Protein 7OUJ (pdb70)

Solvent-accessible surface area: 22470 Å² total

Radius of gyration: 24.32 Å; Cα contacts (8 Å, |Δi|>4): 1256; chains: 1; bounding box: 54×61×66 Å

Nearest PDB structures (foldseek):
  7ouj-assembly1_AAA  TM=1.002E+00  e=0.000E+00  Streptomyces collinus
  7ouc-assembly1_AAA  TM=9.506E-01  e=1.074E-86  Streptomyces sp. JP95
  8fhj-assembly1_C  TM=9.287E-01  e=1.482E-56  Methylocystis sp. SB2
  6u0s-assembly1_D  TM=8.580E-01  e=2.557E-55  Streptomyces marincola
  3nix-assembly3_C  TM=6.631E-01  e=9.644E-19  Cytophaga hutchinsonii ATCC 33406

Structure (mmCIF, N/CA/C/O backbone):
data_7OUJ
#
_entry.id   7OUJ
#
_cell.length_a   77.323
_cell.length_b   57.514
_cell.length_c   122.379
_cell.angle_alpha   90.000
_cell.angle_beta   95.183
_cell.angle_gamma   90.000
#
_symmetry.space_group_name_H-M   'I 1 2 1'
#
loop_
_entity.id
_entity.type
_entity.pdbx_description
1 polymer RubL
2 non-polymer 'FLAVIN-ADENINE DINUCLEOTIDE'
3 non-polymer 'CHLORIDE ION'
4 non-polymer (2S)-hexane-1,2,6-triol
5 non-polymer 4-HYDROXYPROLINE
6 non-polymer GLYCEROL
7 water water
#
loop_
_atom_site.group_PDB
_atom_site.id
_atom_site.type_symbol
_atom_site.label_atom_id
_atom_site.label_alt_id
_atom_site.label_comp_id
_atom_site.label_asym_id
_atom_site.label_entity_id
_atom_site.label_seq_id
_atom_site.pdbx_PDB_ins_code
_atom_site.Cartn_x
_atom_site.Cartn_y
_atom_site.Cartn_z
_atom_site.occupancy
_atom_site.B_iso_or_equiv
_atom_site.auth_seq_id
_atom_site.auth_comp_id
_atom_site.auth_asym_id
_atom_site.auth_atom_id
_atom_site.pdbx_PDB_model_num
ATOM 1 N N . GLY A 1 9 ? -18.080 45.332 -2.277 1.000 53.857 9 GLY AAA N 1
ATOM 2 C CA . GLY A 1 9 ? -19.249 45.534 -1.362 1.000 51.221 9 GLY AAA CA 1
ATOM 3 C C . GLY A 1 9 ? -19.044 44.911 0.024 1.000 50.146 9 GLY AAA C 1
ATOM 4 O O . GLY A 1 9 ? -18.234 44.004 0.196 1.000 42.630 9 GLY AAA O 1
ATOM 5 N N . PRO A 1 10 ? -19.819 45.352 1.045 1.000 47.628 10 PRO AAA N 1
ATOM 6 C CA . PRO A 1 10 ? -19.792 44.737 2.384 1.000 44.722 10 PRO AAA CA 1
ATOM 7 C C . PRO A 1 10 ? -20.209 43.256 2.446 1.000 45.757 10 PRO AAA C 1
ATOM 8 O O . PRO A 1 10 ? -21.040 42.806 1.689 1.000 41.256 10 PRO AAA O 1
ATOM 12 N N . SER A 1 11 ? -19.600 42.494 3.354 1.000 43.358 11 SER AAA N 1
ATOM 13 C CA . SER A 1 11 ? -19.980 41.083 3.651 1.000 41.053 11 SER AAA CA 1
ATOM 14 C C . SER A 1 11 ? -20.292 40.936 5.143 1.000 41.475 11 SER AAA C 1
ATOM 15 O O . SER A 1 11 ? -20.299 39.785 5.659 1.000 42.615 11 SER AAA O 1
ATOM 18 N N . GLY A 1 12 ? -20.468 42.056 5.829 1.000 34.063 12 GLY AAA N 1
ATOM 19 C CA . GLY A 1 12 ? -21.019 42.049 7.182 1.000 33.477 12 GLY AAA CA 1
ATOM 20 C C . GLY A 1 12 ? -20.196 42.837 8.159 1.000 29.319 12 GLY AAA C 1
ATOM 21 O O . GLY A 1 12 ? -19.209 43.579 7.835 1.000 27.825 12 GLY AAA O 1
ATOM 22 N N . SER A 1 13 ? -20.603 42.700 9.403 1.000 28.823 13 SER AAA N 1
ATOM 23 C CA . SER A 1 13 ? -19.906 43.355 10.509 1.000 28.629 13 SER AAA CA 1
ATOM 24 C C . SER A 1 13 ? -20.099 42.507 11.744 1.000 28.222 13 SER AAA C 1
ATOM 25 O O . SER A 1 13 ? -21.018 41.716 11.783 1.000 30.913 13 SER AAA O 1
ATOM 28 N N . ALA A 1 14 ? -19.194 42.656 12.677 1.000 24.904 14 ALA AAA N 1
ATOM 29 C CA . ALA A 1 14 ? -19.301 41.994 13.980 1.000 25.566 14 ALA AAA CA 1
ATOM 30 C C . ALA A 1 14 ? -18.411 42.740 14.917 1.000 24.213 14 ALA AAA C 1
ATOM 31 O O . ALA A 1 14 ? -17.429 43.347 14.518 1.000 23.360 14 ALA AAA O 1
ATOM 33 N N . PRO A 1 15 ? -18.670 42.626 16.226 1.000 21.604 15 PRO AAA N 1
ATOM 34 C CA . PRO A 1 15 ? -17.804 43.231 17.188 1.000 23.915 15 PRO AAA CA 1
ATOM 35 C C . PRO A 1 15 ? -16.353 42.805 16.961 1.000 24.917 15 PRO AAA C 1
ATOM 36 O O . PRO A 1 15 ? -15.518 43.652 17.093 1.000 23.920 15 PRO AAA O 1
ATOM 40 N N . VAL A 1 16 ? -16.106 41.507 16.672 1.000 20.357 16 VAL AAA N 1
ATOM 41 C CA . VAL A 1 16 ? -14.720 41.029 16.526 1.000 19.295 16 VAL AAA CA 1
ATOM 42 C C . VAL A 1 16 ? -14.587 40.274 15.211 1.000 19.489 16 VAL AAA C 1
ATOM 43 O O . VAL A 1 16 ? -15.458 39.424 14.881 1.000 20.466 16 VAL AAA O 1
ATOM 47 N N . LEU A 1 17 ? -13.526 40.631 14.488 1.000 19.513 17 LEU AAA N 1
ATOM 48 C CA . LEU A 1 17 ? -13.071 39.821 13.354 1.000 20.169 17 LEU AAA CA 1
ATOM 49 C C . LEU A 1 17 ? -11.804 39.084 13.804 1.000 21.121 17 LEU AAA C 1
ATOM 50 O O . LEU A 1 17 ? -10.879 39.709 14.313 1.000 19.594 17 LEU AAA O 1
ATOM 55 N N . ILE A 1 18 ? -11.799 37.758 13.691 1.000 19.263 18 ILE AAA N 1
ATOM 56 C CA . ILE A 1 18 ? -10.624 36.910 13.975 1.000 19.085 18 ILE AAA CA 1
ATOM 57 C C . ILE A 1 18 ? -9.987 36.507 12.660 1.000 17.686 18 ILE AAA C 1
ATOM 58 O O . ILE A 1 18 ? -10.700 36.004 11.769 1.000 20.614 18 ILE AAA O 1
ATOM 63 N N . VAL A 1 19 ? -8.682 36.681 12.576 1.000 18.730 19 VAL AAA N 1
ATOM 64 C CA . VAL A 1 19 ? -7.906 36.298 11.360 1.000 19.269 19 VAL AAA CA 1
ATOM 65 C C . VAL A 1 19 ? -7.117 35.039 11.721 1.000 17.732 19 VAL AAA C 1
ATOM 66 O O . VAL A 1 19 ? -6.187 35.111 12.554 1.000 20.351 19 VAL AAA O 1
ATOM 70 N N . GLY A 1 20 ? -7.429 33.948 11.053 1.000 18.690 20 GLY AAA N 1
ATOM 71 C CA . GLY A 1 20 ? -6.775 32.665 11.313 1.000 19.121 20 GLY AAA CA 1
ATOM 72 C C . GLY A 1 20 ? -7.666 31.707 12.047 1.000 20.809 20 GLY AAA C 1
ATOM 73 O O . GLY A 1 20 ? -8.302 32.114 13.054 1.000 20.416 20 GLY AAA O 1
ATOM 74 N N . GLY A 1 21 ? -7.729 30.459 11.545 1.000 19.724 21 GLY AAA N 1
ATOM 75 C CA . GLY A 1 21 ? -8.598 29.415 12.086 1.000 22.022 21 GLY AAA CA 1
ATOM 76 C C . GLY A 1 21 ? -7.835 28.137 12.389 1.000 19.134 21 GLY AAA C 1
ATOM 77 O O . GLY A 1 21 ? -8.387 27.076 12.162 1.000 20.738 21 GLY AAA O 1
ATOM 78 N N . SER A 1 22 ? -6.648 28.294 12.979 1.000 18.331 22 SER AAA N 1
ATOM 79 C CA . SER A 1 22 ? -5.850 27.253 13.652 1.000 19.574 22 SER AAA CA 1
ATOM 80 C C . SER A 1 22 ? -6.211 27.292 15.131 1.000 19.016 22 SER AAA C 1
ATOM 81 O O . SER A 1 22 ? -7.305 27.783 15.446 1.000 20.567 22 SER AAA O 1
ATOM 84 N N . LEU A 1 23 ? -5.388 26.715 15.997 1.000 19.801 23 LEU AAA N 1
ATOM 85 C CA . LEU A 1 23 ? -5.835 26.522 17.382 1.000 17.898 23 LEU AAA CA 1
ATOM 86 C C . LEU A 1 23 ? -6.136 27.870 18.055 1.000 18.503 23 LEU AAA C 1
ATOM 87 O O . LEU A 1 23 ? -7.064 27.934 18.916 1.000 19.009 23 LEU AAA O 1
ATOM 92 N N . VAL A 1 24 ? -5.349 28.884 17.766 1.000 18.341 24 VAL AAA N 1
ATOM 93 C CA . VAL A 1 24 ? -5.514 30.159 18.529 1.000 17.919 24 VAL AAA CA 1
ATOM 94 C C . VAL A 1 24 ? -6.745 30.921 18.057 1.000 18.522 24 VAL AAA C 1
ATOM 95 O O . VAL A 1 24 ? -7.519 31.394 18.898 1.000 18.480 24 VAL AAA O 1
ATOM 99 N N . GLY A 1 25 ? -6.953 31.054 16.754 1.000 19.170 25 GLY AAA N 1
ATOM 100 C CA . GLY A 1 25 ? -8.156 31.696 16.241 1.000 19.109 25 GLY AAA CA 1
ATOM 101 C C . GLY A 1 25 ? -9.443 30.959 16.599 1.000 18.717 25 GLY AAA C 1
ATOM 102 O O . GLY A 1 25 ? -10.414 31.586 17.028 1.000 18.161 25 GLY AAA O 1
ATOM 103 N N . LEU A 1 26 ? -9.455 29.604 16.540 1.000 17.548 26 LEU AAA N 1
ATOM 104 C CA . LEU A 1 26 ? -10.645 28.814 16.898 1.000 17.841 26 LEU AAA CA 1
ATOM 105 C C . LEU A 1 26 ? -10.886 28.960 18.388 1.000 16.413 26 LEU AAA C 1
ATOM 106 O O . LEU A 1 26 ? -12.033 29.072 18.769 1.000 18.282 26 LEU AAA O 1
ATOM 111 N N . SER A 1 27 ? -9.830 28.965 19.197 1.000 18.442 27 SER AAA N 1
ATOM 112 C CA . SER A 1 27 ? -9.995 29.140 20.652 1.000 18.341 27 SER AAA CA 1
ATOM 113 C C . SER A 1 27 ? -10.584 30.532 20.921 1.000 18.569 27 SER AAA C 1
ATOM 114 O O . SER A 1 27 ? -11.443 30.674 21.806 1.000 18.154 27 SER AAA O 1
ATOM 117 N N . THR A 1 28 ? -10.135 31.530 20.210 1.000 18.398 28 THR AAA N 1
ATOM 118 C CA . THR A 1 28 ? -10.609 32.942 20.353 1.000 18.196 28 THR AAA CA 1
ATOM 119 C C . THR A 1 28 ? -12.104 32.988 20.053 1.000 17.690 28 THR AAA C 1
ATOM 120 O O . THR A 1 28 ? -12.863 33.550 20.823 1.000 19.196 28 THR AAA O 1
ATOM 124 N N . ALA A 1 29 ? -12.513 32.328 18.988 1.000 18.714 29 ALA AAA N 1
ATOM 125 C CA . ALA A 1 29 ? -13.933 32.241 18.573 1.000 18.995 29 ALA AAA CA 1
ATOM 126 C C . ALA A 1 29 ? -14.763 31.560 19.653 1.000 19.843 29 ALA AAA C 1
ATOM 127 O O . ALA A 1 29 ? -15.832 32.080 20.017 1.000 19.234 29 ALA AAA O 1
ATOM 129 N N . VAL A 1 30 ? -14.283 30.422 20.183 1.000 19.236 30 VAL AAA N 1
ATOM 130 C CA . VAL A 1 30 ? -15.020 29.741 21.240 1.000 18.177 30 VAL AAA CA 1
ATOM 131 C C . VAL A 1 30 ? -15.147 30.667 22.450 1.000 18.837 30 VAL AAA C 1
ATOM 132 O O . VAL A 1 30 ? -16.263 30.770 22.954 1.000 17.820 30 VAL AAA O 1
ATOM 136 N N . PHE A 1 31 ? -14.054 31.262 22.919 1.000 16.680 31 PHE AAA N 1
ATOM 137 C CA . PHE A 1 31 ? -14.149 32.050 24.173 1.000 18.560 31 PHE AAA CA 1
ATOM 138 C C . PHE A 1 31 ? -15.028 33.297 23.985 1.000 19.343 31 PHE AAA C 1
ATOM 139 O O . PHE A 1 31 ? -15.782 33.617 24.880 1.000 19.143 31 PHE AAA O 1
ATOM 147 N N . LEU A 1 32 ? -14.929 33.980 22.868 1.000 18.376 32 LEU AAA N 1
ATOM 148 C CA . LEU A 1 32 ? -15.780 35.158 22.585 1.000 20.621 32 LEU AAA CA 1
ATOM 149 C C . LEU A 1 32 ? -17.252 34.727 22.523 1.000 19.775 32 LEU AAA C 1
ATOM 150 O O . LEU A 1 32 ? -18.074 35.335 23.228 1.000 19.989 32 LEU AAA O 1
ATOM 155 N N . ALA A 1 33 ? -17.557 33.673 21.772 1.000 19.307 33 ALA AAA N 1
ATOM 156 C CA . ALA A 1 33 ? -18.947 33.196 21.590 1.000 18.949 33 ALA AAA CA 1
ATOM 157 C C . ALA A 1 33 ? -19.497 32.780 22.955 1.000 20.603 33 ALA AAA C 1
ATOM 158 O O . ALA A 1 33 ? -20.674 33.091 23.212 1.000 21.765 33 ALA AAA O 1
ATOM 160 N N . ARG A 1 34 ? -18.663 32.179 23.814 1.000 21.506 34 ARG AAA N 1
ATOM 161 C CA . ARG A 1 34 ? -19.118 31.705 25.143 1.000 23.499 34 ARG AAA CA 1
ATOM 162 C C . ARG A 1 34 ? -19.499 32.925 25.997 1.000 25.639 34 ARG AAA C 1
ATOM 163 O O . ARG A 1 34 ? -20.423 32.790 26.869 1.000 24.029 34 ARG AAA O 1
ATOM 171 N N . HIS A 1 35 ? -18.855 34.074 25.792 1.000 24.635 35 HIS AAA N 1
ATOM 172 C CA . HIS A 1 35 ? -19.174 35.351 26.490 1.000 25.892 35 HIS AAA CA 1
ATOM 173 C C . HIS A 1 35 ? -20.305 36.097 25.799 1.000 25.812 35 HIS AAA C 1
ATOM 174 O O . HIS A 1 35 ? -20.587 37.238 26.208 1.000 28.273 35 HIS AAA O 1
ATOM 181 N N . GLY A 1 36 ? -20.900 35.534 24.756 1.000 24.673 36 GLY AAA N 1
ATOM 182 C CA . GLY A 1 36 ? -22.020 36.126 24.017 1.000 24.337 36 GLY AAA CA 1
ATOM 183 C C . GLY A 1 36 ? -21.587 37.213 23.044 1.000 25.521 36 GLY AAA C 1
ATOM 184 O O . GLY A 1 36 ? -22.439 38.034 22.688 1.000 26.911 36 GLY AAA O 1
ATOM 185 N N . VAL A 1 37 ? -20.311 37.243 22.626 1.000 23.035 37 VAL AAA N 1
ATOM 186 C CA . VAL A 1 37 ? -19.790 38.263 21.696 1.000 21.641 37 VAL AAA CA 1
ATOM 187 C C . VAL A 1 37 ? -19.890 37.671 20.291 1.000 23.264 37 VAL AAA C 1
ATOM 188 O O . VAL A 1 37 ? -19.243 36.653 20.044 1.000 22.782 37 VAL AAA O 1
ATOM 192 N N . ARG A 1 38 ? -20.618 38.349 19.417 1.000 22.211 38 ARG AAA N 1
ATOM 193 C CA . ARG A 1 38 ? -20.707 37.922 18.010 1.000 22.410 38 ARG AAA CA 1
ATOM 194 C C . ARG A 1 38 ? -19.339 38.118 17.364 1.000 20.995 38 ARG AAA C 1
ATOM 195 O O . ARG A 1 38 ? -18.740 39.191 17.499 1.000 23.733 38 ARG AAA O 1
ATOM 203 N N . CYS A 1 39 ? -18.827 37.080 16.709 1.000 21.491 39 CYS AAA N 1
ATOM 204 C CA . CYS A 1 39 ? -17.548 37.210 16.014 1.000 20.729 39 CYS AAA CA 1
ATOM 205 C C . CYS A 1 39 ? -17.641 36.497 14.695 1.000 21.383 39 CYS AAA C 1
ATOM 206 O O . CYS A 1 39 ? -18.459 35.549 14.538 1.000 21.028 39 CYS AAA O 1
ATOM 209 N N . THR A 1 40 ? -16.772 36.948 13.802 1.000 19.893 40 THR AAA N 1
ATOM 210 C CA . THR A 1 40 ? -16.554 36.306 12.494 1.000 20.016 40 THR AAA CA 1
ATOM 211 C C . THR A 1 40 ? -15.082 35.925 12.474 1.000 18.961 40 THR AAA C 1
ATOM 212 O O . THR A 1 40 ? -14.256 36.720 12.977 1.000 20.420 40 THR AAA O 1
ATOM 216 N N . LEU A 1 41 ? -14.796 34.741 11.929 1.000 18.778 41 LEU AAA N 1
ATOM 217 C CA . LEU A 1 41 ? -13.428 34.249 11.792 1.000 20.001 41 LEU AAA CA 1
ATOM 218 C C . LEU A 1 41 ? -13.193 33.979 10.307 1.000 19.619 41 LEU AAA C 1
ATOM 219 O O . LEU A 1 41 ? -14.100 33.412 9.693 1.000 21.866 41 LEU AAA O 1
ATOM 224 N N . VAL A 1 42 ? -12.056 34.397 9.834 1.000 19.342 42 VAL AAA N 1
ATOM 225 C CA . VAL A 1 42 ? -11.635 34.125 8.430 1.000 19.568 42 VAL AAA CA 1
ATOM 226 C C . VAL A 1 42 ? -10.368 33.266 8.465 1.000 22.810 42 VAL AAA C 1
ATOM 227 O O . VAL A 1 42 ? -9.422 33.585 9.157 1.000 20.879 42 VAL AAA O 1
ATOM 231 N N . GLU A 1 43 ? -10.371 32.166 7.703 1.000 22.923 43 GLU AAA N 1
ATOM 232 C CA . GLU A 1 43 ? -9.209 31.266 7.572 1.000 20.990 43 GLU AAA CA 1
ATOM 233 C C . GLU A 1 43 ? -9.025 31.072 6.075 1.000 18.961 43 GLU AAA C 1
ATOM 234 O O . GLU A 1 43 ? -10.004 30.639 5.469 1.000 20.773 43 GLU AAA O 1
ATOM 240 N N . ARG A 1 44 ? -7.825 31.293 5.592 1.000 20.449 44 ARG AAA N 1
ATOM 241 C CA . ARG A 1 44 ? -7.588 31.170 4.127 1.000 22.771 44 ARG AAA CA 1
ATOM 242 C C . ARG A 1 44 ? -7.711 29.703 3.688 1.000 22.752 44 ARG AAA C 1
ATOM 243 O O . ARG A 1 44 ? -8.149 29.463 2.530 1.000 24.905 44 ARG AAA O 1
ATOM 251 N N . HIS A 1 45 ? -7.279 28.740 4.502 1.000 20.415 45 HIS AAA N 1
ATOM 252 C CA . HIS A 1 45 ? -7.376 27.309 4.134 1.000 23.022 45 HIS AAA CA 1
ATOM 253 C C . HIS A 1 45 ? -8.838 26.912 4.014 1.000 23.008 45 HIS AAA C 1
ATOM 254 O O . HIS A 1 45 ? -9.708 27.418 4.729 1.000 22.322 45 HIS AAA O 1
ATOM 261 N N . PRO A 1 46 ? -9.156 25.920 3.167 1.000 24.784 46 PRO AAA N 1
ATOM 262 C CA . PRO A 1 46 ? -10.538 25.485 3.011 1.000 27.215 46 PRO AAA CA 1
ATOM 263 C C . PRO A 1 46 ? -11.166 24.786 4.226 1.000 25.762 46 PRO AAA C 1
ATOM 264 O O . PRO A 1 46 ? -12.388 24.713 4.359 1.000 29.758 46 PRO AAA O 1
ATOM 268 N N . GLY A 1 47 ? -10.323 24.322 5.129 1.000 25.010 47 GLY AAA N 1
ATOM 269 C CA . GLY A 1 47 ? -10.790 23.697 6.358 1.000 26.026 47 GLY AAA CA 1
ATOM 270 C C . GLY A 1 47 ? -9.726 23.799 7.408 1.000 24.769 47 GLY AAA C 1
ATOM 271 O O . GLY A 1 47 ? -8.866 24.651 7.265 1.000 24.499 47 GLY AAA O 1
ATOM 272 N N . THR A 1 48 ? -9.844 22.976 8.439 1.000 26.643 48 THR AAA N 1
ATOM 273 C CA . THR A 1 48 ? -8.859 22.934 9.537 1.000 25.846 48 THR AAA CA 1
ATOM 274 C C . THR A 1 48 ? -7.580 22.236 9.057 1.000 23.851 48 THR AAA C 1
ATOM 275 O O . THR A 1 48 ? -7.505 21.753 7.881 1.000 25.524 48 THR AAA O 1
ATOM 279 N N . SER A 1 49 ? -6.552 22.236 9.909 1.000 25.050 49 SER AAA N 1
ATOM 280 C CA . SER A 1 49 ? -5.170 21.839 9.524 1.000 25.145 49 SER AAA CA 1
ATOM 281 C C . SER A 1 49 ? -5.165 20.448 8.876 1.000 24.179 49 SER AAA C 1
ATOM 282 O 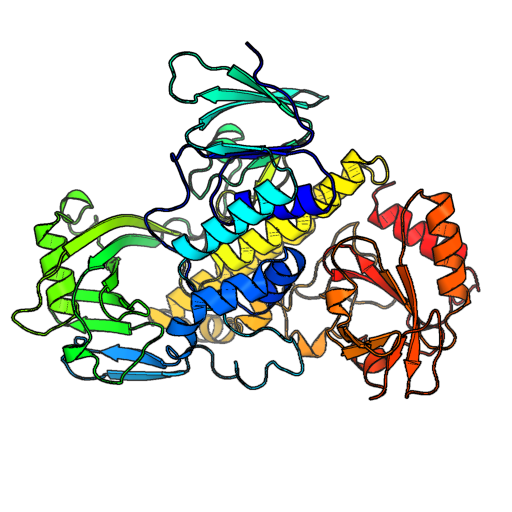O . SER A 1 49 ? -5.826 19.548 9.401 1.000 27.448 49 SER AAA O 1
ATOM 285 N N . VAL A 1 50 ? -4.395 20.287 7.813 1.000 26.458 50 VAL AAA N 1
ATOM 286 C CA . VAL A 1 50 ? -4.106 18.956 7.203 1.000 27.572 50 VAL AAA CA 1
ATOM 287 C C . VAL A 1 50 ? -2.882 18.355 7.908 1.000 28.115 50 VAL AAA C 1
ATOM 288 O O . VAL A 1 50 ? -2.864 17.121 8.130 1.000 28.784 50 VAL AAA O 1
ATOM 292 N N . HIS A 1 51 ? -1.888 19.182 8.212 1.000 22.806 51 HIS AAA N 1
ATOM 293 C CA . HIS A 1 51 ? -0.628 18.715 8.832 1.000 23.955 51 HIS AAA CA 1
ATOM 294 C C . HIS A 1 51 ? -0.658 19.112 10.299 1.000 21.034 51 HIS AAA C 1
ATOM 295 O O . HIS A 1 51 ? -0.623 20.308 10.611 1.000 22.100 51 HIS AAA O 1
ATOM 302 N N . PRO A 1 52 ? -0.601 18.149 11.231 1.000 20.212 52 PRO AAA N 1
ATOM 303 C CA . PRO A 1 52 ? -0.664 18.518 12.635 1.000 21.440 52 PRO AAA CA 1
ATOM 304 C C . PRO A 1 52 ? 0.743 18.962 13.034 1.000 23.639 52 PRO AAA C 1
ATOM 305 O O . PRO A 1 52 ? 1.682 18.267 12.710 1.000 22.574 52 PRO AAA O 1
ATOM 309 N N . ARG A 1 53 ? 0.844 20.052 13.800 1.000 21.081 53 ARG AAA N 1
ATOM 310 C CA . ARG A 1 53 ? 2.116 20.454 14.402 1.000 18.700 53 ARG AAA CA 1
ATOM 311 C C . ARG A 1 53 ? 2.057 20.114 15.878 1.000 20.571 53 ARG AAA C 1
ATOM 312 O O . ARG A 1 53 ? 2.849 19.284 16.331 1.000 21.719 53 ARG AAA O 1
ATOM 320 N N . ALA A 1 54 ? 1.141 20.753 16.596 1.000 20.593 54 ALA AAA N 1
ATOM 321 C CA . ALA A 1 54 ? 1.058 20.551 18.057 1.000 20.655 54 ALA AAA CA 1
ATOM 322 C C . ALA A 1 54 ? 0.547 19.148 18.379 1.000 22.253 54 ALA AAA C 1
ATOM 323 O O . ALA A 1 54 ? -0.299 18.606 17.692 1.000 24.027 54 ALA AAA O 1
ATOM 325 N N . VAL A 1 55 ? 1.008 18.612 19.487 1.000 21.305 55 VAL AAA N 1
ATOM 326 C CA . VAL A 1 55 ? 0.527 17.306 19.992 1.000 22.371 55 VAL AAA CA 1
ATOM 327 C C . VAL A 1 55 ? 0.361 17.379 21.501 1.000 22.025 55 VAL AAA C 1
ATOM 328 O O . VAL A 1 55 ? -0.463 16.638 21.993 1.000 24.418 55 VAL AAA O 1
ATOM 332 N N . GLY A 1 56 ? 1.130 18.172 22.216 1.000 21.009 56 GLY AAA N 1
ATOM 333 C CA . GLY A 1 56 ? 1.092 18.098 23.686 1.000 18.218 56 GLY AAA CA 1
ATOM 334 C C . GLY A 1 56 ? 0.478 19.340 24.306 1.000 19.961 56 GLY AAA C 1
ATOM 335 O O . GLY A 1 56 ? 0.941 20.460 24.013 1.000 22.686 56 GLY AAA O 1
ATOM 336 N N . TYR A 1 57 ? -0.514 19.163 25.180 1.000 19.696 57 TYR AAA N 1
ATOM 337 C CA . TYR A 1 57 ? -1.187 20.271 25.880 1.000 17.645 57 TYR AAA CA 1
ATOM 338 C C . TYR A 1 57 ? -1.073 20.012 27.360 1.000 19.639 57 TYR AAA C 1
ATOM 339 O O . TYR A 1 57 ? -1.510 18.957 27.817 1.000 22.061 57 TYR AAA O 1
ATOM 348 N N . TYR A 1 58 ? -0.447 20.977 28.036 1.000 20.056 58 TYR AAA N 1
ATOM 349 C CA . TYR A 1 58 ? -0.174 20.892 29.476 1.000 20.603 58 TYR AAA CA 1
ATOM 350 C C . TYR A 1 58 ? -1.457 21.099 30.245 1.000 20.237 58 TYR AAA C 1
ATOM 351 O O . TYR A 1 58 ? -2.473 21.541 29.719 1.000 19.693 58 TYR AAA O 1
ATOM 360 N N . PRO A 1 59 ? -1.468 20.699 31.522 1.000 18.678 59 PRO AAA N 1
ATOM 361 C CA . PRO A 1 59 ? -2.702 20.777 32.302 1.000 22.494 59 PRO AAA CA 1
ATOM 362 C C . PRO A 1 59 ? -3.457 22.112 32.302 1.000 19.669 59 PRO AAA C 1
ATOM 363 O O . PRO A 1 59 ? -4.687 22.084 32.226 1.000 20.379 59 PRO AAA O 1
ATOM 367 N N . ARG A 1 60 ? -2.762 23.243 32.274 1.000 20.278 60 ARG AAA N 1
ATOM 368 C CA . ARG A 1 60 ? -3.484 24.532 32.255 1.000 19.489 60 ARG AAA CA 1
ATOM 369 C C . ARG A 1 60 ? -4.329 24.572 30.995 1.000 18.406 60 ARG AAA C 1
ATOM 370 O O . ARG A 1 60 ? -5.474 25.068 31.016 1.000 18.493 60 ARG AAA O 1
ATOM 378 N N . THR A 1 61 ? -3.741 24.159 29.884 1.000 19.001 61 THR AAA N 1
ATOM 379 C CA . THR A 1 61 ? -4.513 24.166 28.630 1.000 20.138 61 THR AAA CA 1
ATOM 380 C C . THR A 1 61 ? -5.713 23.225 28.751 1.000 19.553 61 THR AAA C 1
ATOM 381 O O . THR A 1 61 ? -6.811 23.572 28.221 1.000 19.164 61 THR AAA O 1
ATOM 385 N N . GLY A 1 62 ? -5.564 22.086 29.444 1.000 20.756 62 GLY AAA N 1
ATOM 386 C CA . GLY A 1 62 ? -6.700 21.194 29.709 1.000 20.823 62 GLY AAA CA 1
ATOM 387 C C . GLY A 1 62 ? -7.804 21.934 30.445 1.000 19.170 62 GLY AAA C 1
ATOM 388 O O . GLY A 1 62 ? -9.038 21.837 30.055 1.000 19.416 62 GLY AAA O 1
ATOM 389 N N . GLU A 1 63 ? -7.433 22.731 31.464 1.000 19.488 63 GLU AAA N 1
ATOM 390 C CA . GLU A 1 63 ? -8.414 23.546 32.206 1.000 19.908 63 GLU AAA CA 1
ATOM 391 C C . GLU A 1 63 ? -9.112 24.550 31.267 1.000 19.728 63 GLU AAA C 1
ATOM 392 O O . GLU A 1 63 ? -10.318 24.766 31.432 1.000 19.618 63 GLU AAA O 1
ATOM 398 N N . LEU A 1 64 ? -8.376 25.137 30.330 1.000 19.970 64 LEU AAA N 1
ATOM 399 C CA . LEU A 1 64 ? -8.939 26.132 29.384 1.000 18.825 64 LEU AAA CA 1
ATOM 400 C C . LEU A 1 64 ? -9.867 25.387 28.410 1.000 20.045 64 LEU AAA C 1
ATOM 401 O O . LEU A 1 64 ? -10.970 25.914 28.133 1.000 18.982 64 LEU AAA O 1
ATOM 406 N N . LEU A 1 65 ? -9.485 24.184 27.940 1.000 20.595 65 LEU AAA N 1
ATOM 407 C CA . LEU A 1 65 ? -10.394 23.365 27.079 1.000 20.783 65 LEU AAA CA 1
ATOM 408 C C . LEU A 1 65 ? -11.656 23.004 27.858 1.000 20.973 65 LEU AAA C 1
ATOM 409 O O . LEU A 1 65 ? -12.715 22.906 27.252 1.000 21.371 65 LEU AAA O 1
ATOM 414 N N . ARG A 1 66 ? -11.571 22.801 29.167 1.000 18.830 66 ARG AAA N 1
ATOM 415 C CA . ARG A 1 66 ? -12.793 22.472 29.942 1.000 20.630 66 ARG AAA CA 1
ATOM 416 C C . ARG A 1 66 ? -13.705 23.704 29.977 1.000 21.258 66 ARG AAA C 1
ATOM 417 O O . ARG A 1 66 ? -14.923 23.569 29.747 1.000 21.129 66 ARG AAA O 1
ATOM 425 N N . GLN A 1 67 ? -13.145 24.893 30.226 1.000 20.712 67 GLN AAA N 1
ATOM 426 C CA . GLN A 1 67 ? -13.929 26.140 30.149 1.000 21.660 67 GLN AAA CA 1
ATOM 427 C C . GLN A 1 67 ? -14.576 26.228 28.769 1.000 21.537 67 GLN AAA C 1
ATOM 428 O O . GLN A 1 67 ? -15.711 26.780 28.691 1.000 25.130 67 GLN AAA O 1
ATOM 434 N N . ALA A 1 68 ? -13.862 25.826 27.722 1.000 22.005 68 ALA AAA N 1
ATOM 435 C CA . ALA A 1 68 ? -14.349 25.871 26.311 1.000 21.893 68 ALA AAA CA 1
ATOM 436 C C . ALA A 1 68 ? -15.445 24.808 26.043 1.000 24.589 68 ALA AAA C 1
ATOM 437 O O . ALA A 1 68 ? -16.195 24.981 25.089 1.000 24.531 68 ALA AAA O 1
ATOM 439 N N . GLY A 1 69 ? -15.573 23.786 26.885 1.000 23.950 69 GLY AAA N 1
ATOM 440 C CA . GLY A 1 69 ? -16.588 22.730 26.788 1.000 24.265 69 GLY AAA CA 1
ATOM 441 C C . GLY A 1 69 ? -16.108 21.591 25.905 1.000 23.599 69 GLY AAA C 1
ATOM 442 O O . GLY A 1 69 ? -16.970 20.840 25.442 1.000 23.845 69 GLY AAA O 1
ATOM 443 N N . VAL A 1 70 ? -14.784 21.450 25.686 1.000 21.132 70 VAL AAA N 1
ATOM 444 C CA . VAL A 1 70 ? -14.271 20.433 24.726 1.000 22.384 70 VAL AAA CA 1
ATOM 445 C C . VAL A 1 70 ? -13.195 19.542 25.359 1.000 22.922 70 VAL AAA C 1
ATOM 446 O O . VAL A 1 70 ? -12.755 18.636 24.664 1.000 20.860 70 VAL AAA O 1
ATOM 450 N N . GLU A 1 71 ? -12.865 19.706 26.642 1.000 24.015 71 GLU AAA N 1
ATOM 451 C CA . GLU A 1 71 ? -11.788 18.861 27.236 1.000 23.092 71 GLU AAA CA 1
ATOM 452 C C . GLU A 1 71 ? -12.166 17.368 27.224 1.000 21.632 71 GLU AAA C 1
ATOM 453 O O . GLU A 1 71 ? -11.320 16.552 26.821 1.000 21.005 71 GLU AAA O 1
ATOM 459 N N . ASP A 1 72 ? -13.388 17.025 27.620 1.000 22.795 72 ASP AAA N 1
ATOM 460 C CA . ASP A 1 72 ? -13.816 15.612 27.701 1.000 24.950 72 ASP AAA CA 1
ATOM 461 C C . ASP A 1 72 ? -13.787 15.016 26.284 1.000 21.341 72 ASP AAA C 1
ATOM 462 O O . ASP A 1 72 ? -13.306 13.865 26.164 1.000 23.043 72 ASP AAA O 1
ATOM 467 N N . ALA A 1 73 ? -14.217 15.761 25.264 1.000 22.830 73 ALA AAA N 1
ATOM 468 C CA . ALA A 1 73 ? -14.238 15.298 23.859 1.000 21.399 73 ALA AAA CA 1
ATOM 469 C C . ALA A 1 73 ? -12.781 15.074 23.434 1.000 22.122 73 ALA AAA C 1
ATOM 470 O O . ALA A 1 73 ? -12.483 14.090 22.715 1.000 20.865 73 ALA AAA O 1
ATOM 472 N N . ALA A 1 74 ? -11.898 16.001 23.797 1.000 20.378 74 ALA AAA N 1
ATOM 473 C CA . ALA A 1 74 ? -10.465 15.894 23.408 1.000 21.928 74 ALA AAA CA 1
ATOM 474 C C . ALA A 1 74 ? -9.845 14.665 24.064 1.000 21.719 74 ALA AAA C 1
ATOM 475 O O . ALA A 1 74 ? -9.183 13.918 23.423 1.000 22.853 74 ALA AAA O 1
ATOM 477 N N . VAL A 1 75 ? -10.150 14.435 25.331 1.000 20.996 75 VAL AAA N 1
ATOM 478 C CA . VAL A 1 75 ? -9.565 13.295 26.070 1.000 24.067 75 VAL AAA CA 1
ATOM 479 C C . VAL A 1 75 ? -10.084 11.992 25.458 1.000 25.587 75 VAL AAA C 1
ATOM 480 O O . VAL A 1 75 ? -9.301 11.027 25.385 1.000 24.705 75 VAL AAA O 1
ATOM 484 N N . ARG A 1 76 ? -11.353 11.949 25.051 1.000 23.457 76 ARG AAA N 1
ATOM 485 C CA . ARG A 1 76 ? -11.924 10.741 24.398 1.000 27.406 76 ARG AAA CA 1
ATOM 486 C C . ARG A 1 76 ? -11.216 10.537 23.061 1.000 27.434 76 ARG AAA C 1
ATOM 487 O O . ARG A 1 76 ? -10.860 9.371 22.739 1.000 29.616 76 ARG AAA O 1
ATOM 495 N N . GLU A 1 77 ? -11.028 11.590 22.270 1.000 23.906 77 GLU AAA N 1
ATOM 496 C CA . GLU A 1 77 ? -10.363 11.460 20.941 1.000 25.922 77 GLU AAA CA 1
ATOM 497 C C . GLU A 1 77 ? -8.899 11.011 21.153 1.000 25.197 77 GLU AAA C 1
ATOM 498 O O . GLU A 1 77 ? -8.355 10.336 20.263 1.000 25.211 77 GLU AAA O 1
ATOM 504 N N . ALA A 1 78 ? -8.287 11.336 22.286 1.000 25.049 78 ALA AAA N 1
ATOM 505 C CA . ALA A 1 78 ? -6.843 11.114 22.605 1.000 24.538 78 ALA AAA CA 1
ATOM 506 C C . ALA A 1 78 ? -6.620 9.741 23.268 1.000 27.623 78 ALA AAA C 1
ATOM 507 O O . ALA A 1 78 ? -5.494 9.454 23.695 1.000 28.302 78 ALA AAA O 1
ATOM 509 N N . SER A 1 79 ? -7.653 8.928 23.412 1.000 27.605 79 SER AAA N 1
ATOM 510 C CA . SER A 1 79 ? -7.593 7.774 24.347 1.000 31.932 79 SER AAA CA 1
ATOM 511 C C . SER A 1 79 ? -6.513 6.796 23.852 1.000 28.639 79 SER AAA C 1
ATOM 512 O O . SER A 1 79 ? -5.851 6.217 24.706 1.000 31.006 79 SER AAA O 1
ATOM 515 N N . GLY A 1 80 ? -6.301 6.676 22.538 1.000 26.486 80 GLY AAA N 1
ATOM 516 C CA . GLY A 1 80 ? -5.212 5.867 21.943 1.000 29.131 80 GLY AAA CA 1
ATOM 517 C C . GLY A 1 80 ? -3.822 6.393 22.285 1.000 31.513 80 GLY AAA C 1
ATOM 518 O O . GLY A 1 80 ? -2.883 5.594 22.445 1.000 35.113 80 GLY AAA O 1
ATOM 519 N N . PHE A 1 81 ? -3.670 7.708 22.417 1.000 23.673 81 PHE AAA N 1
ATOM 520 C CA . PHE A 1 81 ? -2.389 8.361 22.768 1.000 24.604 81 PHE AAA CA 1
ATOM 521 C C . PHE A 1 81 ? -2.104 8.272 24.253 1.000 27.016 81 PHE AAA C 1
ATOM 522 O O . PHE A 1 81 ? -0.940 8.507 24.641 1.000 26.618 81 PHE AAA O 1
ATOM 530 N N . ALA A 1 82 ? -3.110 7.971 25.068 1.000 31.773 82 ALA AAA N 1
ATOM 531 C CA . ALA A 1 82 ? -2.960 7.847 26.539 1.000 34.863 82 ALA AAA CA 1
ATOM 532 C C . ALA A 1 82 ? -1.858 6.849 26.940 1.000 34.265 82 ALA AAA C 1
ATOM 533 O O . ALA A 1 82 ? -1.280 6.996 28.030 1.000 30.680 82 ALA AAA O 1
ATOM 535 N N . THR A 1 83 ? -1.562 5.847 26.124 1.000 28.275 83 THR AAA N 1
ATOM 536 C CA . THR A 1 83 ? -0.555 4.804 26.449 1.000 30.423 83 THR AAA CA 1
ATOM 537 C C . THR A 1 83 ? 0.852 5.259 26.034 1.000 28.604 83 THR AAA C 1
ATOM 538 O O . THR A 1 83 ? 1.823 4.509 26.290 1.000 28.279 83 THR AAA O 1
ATOM 542 N N . HIS A 1 84 ? 0.972 6.390 25.337 1.000 26.038 84 HIS AAA N 1
ATOM 543 C CA . HIS A 1 84 ? 2.281 6.838 24.804 1.000 23.190 84 HIS AAA CA 1
ATOM 544 C C . HIS A 1 84 ? 2.990 7.610 25.917 1.000 25.193 84 HIS AAA C 1
ATOM 545 O O . HIS A 1 84 ? 2.931 8.837 25.922 1.000 26.707 84 HIS AAA O 1
ATOM 552 N N . ARG A 1 85 ? 3.599 6.880 26.850 1.000 26.101 85 ARG AAA N 1
ATOM 553 C CA . ARG A 1 85 ? 4.029 7.437 28.144 1.000 30.101 85 ARG AAA CA 1
ATOM 554 C C . ARG A 1 85 ? 5.560 7.486 28.223 1.000 31.470 85 ARG AAA C 1
ATOM 555 O O . ARG A 1 85 ? 6.076 8.042 29.203 1.000 32.991 85 ARG AAA O 1
ATOM 563 N N . THR A 1 86 ? 6.248 7.065 27.173 1.000 25.511 86 THR AAA N 1
ATOM 564 C CA . THR A 1 86 ? 7.728 6.910 27.207 1.000 26.614 86 THR AAA CA 1
ATOM 565 C C . THR A 1 86 ? 8.381 7.757 26.120 1.000 26.560 86 THR AAA C 1
ATOM 566 O O . THR A 1 86 ? 7.966 7.636 24.952 1.000 24.416 86 THR AAA O 1
ATOM 570 N N . ARG A 1 87 ? 9.378 8.577 26.496 1.000 24.722 87 ARG AAA N 1
ATOM 571 C CA . ARG A 1 87 ? 10.218 9.298 25.508 1.000 29.160 87 ARG AAA CA 1
ATOM 572 C C . ARG A 1 87 ? 11.463 8.445 25.292 1.000 25.604 87 ARG AAA C 1
ATOM 573 O O . ARG A 1 87 ? 12.016 7.952 26.278 1.000 26.060 87 ARG AAA O 1
ATOM 581 N N . ALA A 1 88 ? 11.935 8.289 24.057 1.000 23.506 88 ALA AAA N 1
ATOM 582 C CA . ALA A 1 88 ? 13.070 7.386 23.793 1.000 25.399 88 ALA AAA CA 1
ATOM 583 C C . ALA A 1 88 ? 13.965 7.951 22.706 1.000 24.909 88 ALA AAA C 1
ATOM 584 O O . ALA A 1 88 ? 13.498 8.765 21.940 1.000 24.972 88 ALA AAA O 1
ATOM 586 N N . GLY A 1 89 ? 15.229 7.547 22.750 1.000 25.492 89 GLY AAA N 1
ATOM 587 C CA . GLY A 1 89 ? 16.184 7.679 21.632 1.000 25.910 89 GLY AAA CA 1
ATOM 588 C C . GLY A 1 89 ? 16.519 6.319 21.102 1.000 24.630 89 GLY AAA C 1
ATOM 589 O O . GLY A 1 89 ? 16.633 5.366 21.890 1.000 25.414 89 GLY AAA O 1
ATOM 590 N N . VAL A 1 90 ? 16.595 6.154 19.790 1.000 22.700 90 VAL AAA N 1
ATOM 591 C CA . VAL A 1 90 ? 16.836 4.855 19.147 1.000 21.652 90 VAL AAA CA 1
ATOM 592 C C . VAL A 1 90 ? 17.758 5.128 17.968 1.000 21.707 90 VAL AAA C 1
ATOM 593 O O . VAL A 1 90 ? 17.765 6.271 17.484 1.000 21.971 90 VAL AAA O 1
ATOM 597 N N . THR A 1 91 ? 18.402 4.088 17.463 1.000 23.990 91 THR AAA N 1
ATOM 598 C CA . THR A 1 91 ? 19.100 4.161 16.169 1.000 23.640 91 THR AAA CA 1
ATOM 599 C C . THR A 1 91 ? 18.054 4.138 15.060 1.000 24.675 91 THR AAA C 1
ATOM 600 O O . THR A 1 91 ? 18.160 4.921 14.078 1.000 27.795 91 THR AAA O 1
ATOM 604 N N . SER A 1 92 ? 17.067 3.273 15.205 1.000 25.061 92 SER AAA N 1
ATOM 605 C CA . SER A 1 92 ? 15.852 3.237 14.357 1.000 23.728 92 SER AAA CA 1
ATOM 606 C C . SER A 1 92 ? 14.757 2.561 15.170 1.000 24.597 92 SER AAA C 1
ATOM 607 O O . SER A 1 92 ? 15.089 1.961 16.182 1.000 23.972 92 SER AAA O 1
ATOM 610 N N . LEU A 1 93 ? 13.496 2.641 14.747 1.000 24.115 93 LEU AAA N 1
ATOM 611 C CA . LEU A 1 93 ? 12.436 1.950 15.519 1.000 26.360 93 LEU AAA CA 1
ATOM 612 C C . LEU A 1 93 ? 12.731 0.453 15.577 1.000 26.805 93 LEU AAA C 1
ATOM 613 O O . LEU A 1 93 ? 12.424 -0.139 16.603 1.000 30.500 93 LEU AAA O 1
ATOM 618 N N . ALA A 1 94 ? 13.334 -0.124 14.542 1.000 25.037 94 ALA AAA N 1
ATOM 619 C CA . ALA A 1 94 ? 13.629 -1.586 14.481 1.000 29.870 94 ALA AAA CA 1
ATOM 620 C C . ALA A 1 94 ? 14.906 -1.923 15.260 1.000 32.198 94 ALA AAA C 1
ATOM 621 O O . ALA A 1 94 ? 15.153 -3.107 15.524 1.000 32.421 94 ALA AAA O 1
ATOM 623 N N . GLY A 1 95 ? 15.672 -0.907 15.638 1.000 26.778 95 GLY AAA N 1
ATOM 624 C CA . GLY A 1 95 ? 17.077 -1.034 16.046 1.000 28.540 95 GLY AAA CA 1
ATOM 625 C C . GLY A 1 95 ? 17.218 -0.843 17.528 1.000 28.506 95 GLY AAA C 1
ATOM 626 O O . GLY A 1 95 ? 16.244 -1.038 18.282 1.000 28.286 95 GLY AAA O 1
ATOM 627 N N . GLU A 1 96 ? 18.393 -0.429 17.968 1.000 28.381 96 GLU AAA N 1
ATOM 628 C CA . GLU A 1 96 ? 18.694 -0.443 19.411 1.000 28.098 96 GLU AAA CA 1
ATOM 629 C C . GLU A 1 96 ? 18.129 0.812 20.084 1.000 24.674 96 GLU AAA C 1
ATOM 630 O O . GLU A 1 96 ? 18.064 1.933 19.490 1.000 23.883 96 GLU AAA O 1
ATOM 636 N N . VAL A 1 97 ? 17.654 0.643 21.311 1.000 24.093 97 VAL AAA N 1
ATOM 637 C CA . VAL A 1 97 ? 17.141 1.720 22.156 1.000 25.804 97 VAL AAA CA 1
ATOM 638 C C . VAL A 1 97 ? 18.341 2.307 22.888 1.000 26.931 97 VAL AAA C 1
ATOM 639 O O . VAL A 1 97 ? 19.095 1.499 23.492 1.000 27.535 97 VAL AAA O 1
ATOM 643 N N . LEU A 1 98 ? 18.449 3.627 22.882 1.000 27.066 98 LEU AAA N 1
ATOM 644 C CA . LEU A 1 98 ? 19.655 4.363 23.363 1.000 26.062 98 LEU AAA CA 1
ATOM 645 C C . LEU A 1 98 ? 19.344 5.013 24.683 1.000 27.412 98 LEU AAA C 1
ATOM 646 O O . LEU A 1 98 ? 20.267 5.203 25.502 1.000 30.404 98 LEU AAA O 1
ATOM 651 N N . PHE A 1 99 ? 18.078 5.377 24.907 1.000 25.479 99 PHE AAA N 1
ATOM 652 C CA . PHE A 1 99 ? 17.615 5.891 26.200 1.000 26.071 99 PHE AAA CA 1
ATOM 653 C C . PHE A 1 99 ? 16.096 5.778 26.210 1.000 25.996 99 PHE AAA C 1
ATOM 654 O O . PHE A 1 99 ? 15.500 5.658 25.137 1.000 25.583 99 PHE AAA O 1
ATOM 662 N N . SER A 1 100 ? 15.529 5.716 27.393 1.000 27.619 100 SER AAA N 1
ATOM 663 C CA . SER A 1 100 ? 14.061 5.618 27.618 1.000 31.527 100 SER AAA CA 1
ATOM 664 C C . SER A 1 100 ? 13.745 6.320 28.930 1.000 33.120 100 SER AAA C 1
ATOM 665 O O . SER A 1 100 ? 14.467 5.999 29.914 1.000 34.874 100 SER AAA O 1
ATOM 668 N N . LYS A 1 101 ? 12.763 7.228 28.951 1.000 30.694 101 LYS AAA N 1
ATOM 669 C CA . LYS A 1 101 ? 12.303 7.907 30.195 1.000 35.750 101 LYS AAA CA 1
ATOM 670 C C . LYS A 1 101 ? 10.798 8.223 30.117 1.000 36.997 101 LYS AAA C 1
ATOM 671 O O . LYS A 1 101 ? 10.255 8.147 29.047 1.000 30.620 101 LYS AAA O 1
ATOM 677 N N . GLU A 1 102 ? 10.168 8.715 31.195 1.000 44.549 102 GLU AAA N 1
ATOM 678 C CA . GLU A 1 102 ? 8.748 9.186 31.164 1.000 38.649 102 GLU AAA CA 1
ATOM 679 C C . GLU A 1 102 ? 8.639 10.505 30.401 1.000 44.659 102 GLU AAA C 1
ATOM 680 O O . GLU A 1 102 ? 9.568 11.331 30.495 1.000 42.376 102 GLU AAA O 1
ATOM 686 N N . GLU A 1 103 ? 7.543 10.715 29.664 1.000 39.727 103 GLU AAA N 1
ATOM 687 C CA . GLU A 1 103 ? 7.333 11.947 28.859 1.000 41.690 103 GLU AAA CA 1
ATOM 688 C C . GLU A 1 103 ? 7.227 13.184 29.770 1.000 49.966 103 GLU AAA C 1
ATOM 689 O O . GLU A 1 103 ? 7.797 14.237 29.405 1.000 53.776 103 GLU AAA O 1
ATOM 695 N N . LEU A 1 104 ? 6.460 13.089 30.860 1.000 50.436 104 LEU AAA N 1
ATOM 696 C CA . LEU A 1 104 ? 6.305 14.164 31.881 1.000 52.966 104 LEU AAA CA 1
ATOM 697 C C . LEU A 1 104 ? 6.348 13.484 33.256 1.000 58.018 104 LEU AAA C 1
ATOM 698 O O . LEU A 1 104 ? 5.356 12.806 33.631 1.000 52.003 104 LEU AAA O 1
ATOM 703 N N . GLU A 1 105 ? 7.480 13.659 33.948 1.000 62.088 105 GLU AAA N 1
ATOM 704 C CA . GLU A 1 105 ? 7.945 12.858 35.113 1.000 70.272 105 GLU AAA CA 1
ATOM 705 C C . GLU A 1 105 ? 6.792 12.596 36.095 1.000 77.368 105 GLU AAA C 1
ATOM 706 O O . GLU A 1 105 ? 6.423 11.409 36.277 1.000 84.836 105 GLU AAA O 1
ATOM 712 N N . GLY A 1 106 ? 6.244 13.657 36.695 1.000 69.256 106 GLY AAA N 1
ATOM 713 C CA . GLY A 1 106 ? 5.247 13.574 37.781 1.000 62.809 106 GLY AAA CA 1
ATOM 714 C C . GLY A 1 106 ? 3.842 13.911 37.310 1.000 62.146 106 GLY AAA C 1
ATOM 715 O O . GLY A 1 106 ? 3.044 14.391 38.149 1.000 56.375 106 GLY AAA O 1
ATOM 716 N N . ASP A 1 107 ? 3.530 13.656 36.030 1.000 55.836 107 ASP AAA N 1
ATOM 717 C CA . ASP A 1 107 ? 2.150 13.755 35.476 1.000 55.789 107 ASP AAA CA 1
ATOM 718 C C . ASP A 1 107 ? 1.180 13.086 36.470 1.000 59.930 107 ASP AAA C 1
ATOM 719 O O . ASP A 1 107 ? 0.065 13.615 36.655 1.000 55.470 107 ASP AAA O 1
ATOM 724 N N . ASP A 1 108 ? 1.631 12.018 37.149 1.000 60.431 108 ASP AAA N 1
ATOM 725 C CA . ASP A 1 108 ? 0.848 11.149 38.081 1.000 65.714 108 ASP AAA CA 1
ATOM 726 C C . ASP A 1 108 ? 0.446 11.851 39.397 1.000 60.444 108 ASP AAA C 1
ATOM 727 O O . ASP A 1 108 ? -0.600 11.430 39.949 1.000 63.610 108 ASP AAA O 1
ATOM 732 N N . ASP A 1 109 ? 1.209 12.831 39.916 1.000 60.102 109 ASP AAA N 1
ATOM 733 C CA . ASP A 1 109 ? 0.949 13.490 41.240 1.000 60.721 109 ASP AAA CA 1
ATOM 734 C C . ASP A 1 109 ? 0.690 15.000 41.066 1.000 53.490 109 ASP AAA C 1
ATOM 735 O O . ASP A 1 109 ? 0.932 15.803 41.990 1.000 52.380 109 ASP AAA O 1
ATOM 740 N N . LEU A 1 110 ? 0.162 15.384 39.915 1.000 51.300 110 LEU AAA N 1
ATOM 741 C CA . LEU A 1 110 ? -0.327 16.760 39.656 1.000 40.552 110 LEU AAA CA 1
ATOM 742 C C . LEU A 1 110 ? -1.634 17.002 40.416 1.000 38.732 110 LEU AAA C 1
ATOM 743 O O . LEU A 1 110 ? -2.117 18.163 40.417 1.000 34.255 110 LEU AAA O 1
ATOM 748 N N . GLY A 1 111 ? -2.211 15.950 40.999 1.000 33.988 111 GLY AAA N 1
ATOM 749 C CA . GLY A 1 111 ? -3.634 15.909 41.364 1.000 33.264 111 GLY AAA CA 1
ATOM 750 C C . GLY A 1 111 ? -3.963 16.927 42.431 1.000 31.775 111 GLY AAA C 1
ATOM 751 O O . GLY A 1 111 ? -5.129 17.273 42.566 1.000 34.076 111 GLY AAA O 1
ATOM 752 N N . ASP A 1 112 ? -2.969 17.320 43.216 1.000 32.664 112 ASP AAA N 1
ATOM 753 C CA . ASP A 1 112 ? -3.075 18.358 44.270 1.000 32.459 112 ASP AAA CA 1
ATOM 754 C C . ASP A 1 112 ? -3.211 19.747 43.636 1.000 34.629 112 ASP AAA C 1
ATOM 755 O O . ASP A 1 112 ? -3.773 20.618 44.289 1.000 38.737 112 ASP AAA O 1
ATOM 760 N N . LEU A 1 113 ? -2.699 19.945 42.415 1.000 28.102 113 LEU AAA N 1
ATOM 761 C CA . LEU A 1 113 ? -2.584 21.272 41.757 1.000 27.413 113 LEU AAA CA 1
ATOM 762 C C . LEU A 1 113 ? -3.664 21.456 40.680 1.000 25.564 113 LEU AAA C 1
ATOM 763 O O . LEU A 1 113 ? -4.089 22.599 40.406 1.000 28.463 113 LEU AAA O 1
ATOM 768 N N . THR A 1 114 ? -4.026 20.387 40.008 1.000 23.100 114 THR AAA N 1
ATOM 769 C CA . THR A 1 114 ? -4.911 20.487 38.828 1.000 22.629 114 THR AAA CA 1
ATOM 770 C C . THR A 1 114 ? -5.582 19.157 38.638 1.000 22.391 114 THR AAA C 1
ATOM 771 O O . THR A 1 114 ? -4.931 18.149 38.883 1.000 23.715 114 THR AAA O 1
ATOM 775 N N . PRO A 1 115 ? -6.846 19.143 38.110 1.000 22.658 115 PRO AAA N 1
ATOM 776 C CA . PRO A 1 115 ? -7.493 17.915 37.710 1.000 22.715 115 PRO AAA CA 1
ATOM 777 C C . PRO A 1 115 ? -7.123 17.463 36.298 1.000 22.060 115 PRO AAA C 1
ATOM 778 O O . PRO A 1 115 ? -7.500 16.355 35.916 1.000 24.267 115 PRO AAA O 1
ATOM 782 N N . SER A 1 116 ? -6.440 18.304 35.538 1.000 21.319 116 SER AAA N 1
ATOM 783 C CA . SER A 1 116 ? -5.961 17.926 34.199 1.000 20.390 116 SER AAA CA 1
ATOM 784 C C . SER A 1 116 ? -4.594 17.252 34.229 1.000 23.773 116 SER AAA C 1
ATOM 785 O O . SER A 1 116 ? -3.802 17.475 35.171 1.000 23.135 116 SER AAA O 1
ATOM 788 N N . ARG A 1 117 ? -4.257 16.567 33.128 1.000 23.325 117 ARG AAA N 1
ATOM 789 C CA . ARG A 1 117 ? -2.938 15.925 32.950 1.000 23.205 117 ARG AAA CA 1
ATOM 790 C C . ARG A 1 117 ? -2.442 16.290 31.574 1.000 23.609 117 ARG AAA C 1
ATOM 791 O O . ARG A 1 117 ? -3.214 16.916 30.838 1.000 26.506 117 ARG AAA O 1
ATOM 799 N N . LEU A 1 118 ? -1.234 15.886 31.240 1.000 22.440 118 LEU AAA N 1
ATOM 800 C CA . LEU A 1 118 ? -0.720 16.080 29.872 1.000 22.570 118 LEU AAA CA 1
ATOM 801 C C . LEU A 1 118 ? -1.692 15.411 28.908 1.000 22.810 118 LEU AAA C 1
ATOM 802 O O . LEU A 1 118 ? -2.056 14.212 29.122 1.000 23.231 118 LEU AAA O 1
ATOM 807 N N . LEU A 1 119 ? -2.110 16.154 27.887 1.000 21.324 119 LEU AAA N 1
ATOM 808 C CA . LEU A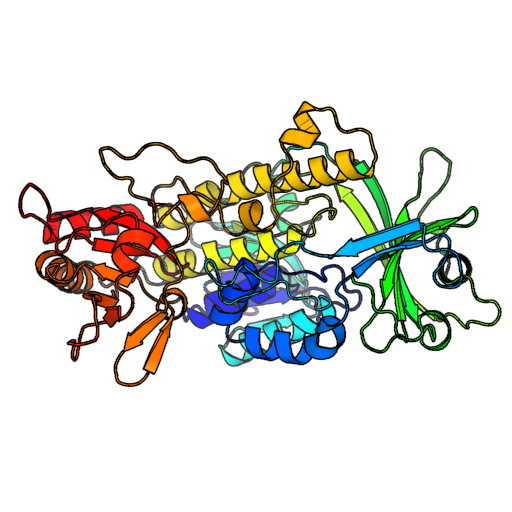 1 119 ? -3.016 15.643 26.843 1.000 20.850 119 LEU AAA CA 1
ATOM 809 C C . LEU A 1 119 ? -2.150 15.530 25.596 1.000 21.790 119 LEU AAA C 1
ATOM 810 O O . LEU A 1 119 ? -1.552 16.533 25.227 1.000 21.860 119 LEU AAA O 1
ATOM 815 N N . LEU A 1 120 ? -2.097 14.338 24.996 1.000 20.577 120 LEU AAA N 1
ATOM 816 C CA . LEU A 1 120 ? -1.445 14.128 23.697 1.000 22.302 120 LEU AAA CA 1
ATOM 817 C C . LEU A 1 120 ? -2.560 13.952 22.676 1.000 21.334 120 LEU AAA C 1
ATOM 818 O O . LEU A 1 120 ? -3.239 12.972 22.742 1.000 21.768 120 LEU AAA O 1
ATOM 823 N N . LEU A 1 121 ? -2.728 14.919 21.789 1.000 21.775 121 LEU AAA N 1
ATOM 824 C CA . LEU A 1 121 ? -3.763 14.885 20.737 1.000 21.906 121 LEU AAA CA 1
ATOM 825 C C . LEU A 1 121 ? -3.240 15.689 19.570 1.000 21.320 121 LEU AAA C 1
ATOM 826 O O . LEU A 1 121 ? -3.070 16.907 19.647 1.000 21.689 121 LEU AAA O 1
ATOM 831 N N . PRO A 1 122 ? -3.031 15.065 18.415 1.000 19.689 122 PRO AAA N 1
ATOM 832 C CA . PRO A 1 122 ? -2.540 15.830 17.298 1.000 18.743 122 PRO AAA CA 1
ATOM 833 C C . PRO A 1 122 ? -3.484 17.011 17.040 1.000 20.755 122 PRO AAA C 1
ATOM 834 O O . PRO A 1 122 ? -4.703 16.894 17.096 1.000 20.309 122 PRO AAA O 1
ATOM 838 N N . GLN A 1 123 ? -2.877 18.105 16.611 1.000 22.784 123 GLN AAA N 1
ATOM 839 C CA . GLN A 1 123 ? -3.569 19.394 16.348 1.000 23.108 123 GLN AAA CA 1
ATOM 840 C C . GLN A 1 123 ? -4.724 19.209 15.354 1.000 22.503 123 GLN AAA C 1
ATOM 841 O O . GLN A 1 123 ? -5.763 19.880 15.515 1.000 22.718 123 GLN AAA O 1
ATOM 847 N N . ASP A 1 124 ? -4.588 18.344 14.332 1.000 21.359 124 ASP AAA N 1
ATOM 848 C CA . ASP A 1 124 ? -5.619 18.180 13.290 1.000 22.562 124 ASP AAA CA 1
ATOM 849 C C . ASP A 1 124 ? -6.859 17.479 13.822 1.000 21.872 124 ASP AAA C 1
ATOM 850 O O . ASP A 1 124 ? -7.886 17.518 13.116 1.000 21.584 124 ASP AAA O 1
ATOM 855 N N . ARG A 1 125 ? -6.821 16.899 15.034 1.000 23.496 125 ARG AAA N 1
ATOM 856 C CA . ARG A 1 125 ? -8.001 16.288 15.688 1.000 23.157 125 ARG AAA CA 1
ATOM 857 C C . ARG A 1 125 ? -8.554 17.217 16.764 1.000 21.856 125 ARG AAA C 1
ATOM 858 O O . ARG A 1 125 ? -9.729 17.056 17.134 1.000 25.042 125 ARG AAA O 1
ATOM 866 N N . LEU A 1 126 ? -7.742 18.152 17.249 1.000 19.201 126 LEU AAA N 1
ATOM 867 C CA . LEU A 1 126 ? -8.234 19.113 18.267 1.000 20.324 126 LEU AAA CA 1
ATOM 868 C C . LEU A 1 126 ? -8.949 20.269 17.559 1.000 21.586 126 LEU AAA C 1
ATOM 869 O O . LEU A 1 126 ? -10.006 20.676 18.019 1.000 20.428 126 LEU AAA O 1
ATOM 874 N N . GLU A 1 127 ? -8.440 20.735 16.426 1.000 18.532 127 GLU AAA N 1
ATOM 875 C CA . GLU A 1 127 ? -9.041 21.900 15.747 1.000 18.996 127 GLU AAA CA 1
ATOM 876 C C . GLU A 1 127 ? -10.516 21.633 15.415 1.000 18.786 127 GLU AAA C 1
ATOM 877 O O . GLU A 1 127 ? -11.348 22.491 15.616 1.000 19.416 127 GLU AAA O 1
ATOM 883 N N . PRO A 1 128 ? -10.914 20.450 14.874 1.000 20.365 128 PRO AAA N 1
ATOM 884 C CA . PRO A 1 128 ? -12.328 20.206 14.536 1.000 18.720 128 PRO AAA CA 1
ATOM 885 C C . PRO A 1 128 ? -13.245 20.280 15.751 1.000 18.600 128 PRO AAA C 1
ATOM 886 O O . PRO A 1 128 ? -14.389 20.705 15.618 1.000 21.427 128 PRO AAA O 1
ATOM 890 N N . LEU A 1 129 ? -12.719 19.894 16.911 1.000 18.394 129 LEU AAA N 1
ATOM 891 C CA . LEU A 1 129 ? -13.500 19.964 18.155 1.000 19.861 129 LEU AAA CA 1
ATOM 892 C C . LEU A 1 129 ? -13.776 21.441 18.462 1.000 22.020 129 LEU AAA C 1
ATOM 893 O O . LEU A 1 129 ? -14.931 21.806 18.771 1.000 20.361 129 LEU AAA O 1
ATOM 898 N N . LEU A 1 130 ? -12.746 22.275 18.399 1.000 19.700 130 LEU AAA N 1
ATOM 899 C CA . LEU A 1 130 ? -12.935 23.718 18.644 1.000 19.733 130 LEU AAA CA 1
ATOM 900 C C . LEU A 1 130 ? -13.846 24.328 17.583 1.000 18.863 130 LEU AAA C 1
ATOM 901 O O . LEU A 1 130 ? -14.656 25.167 17.919 1.000 19.577 130 LEU AAA O 1
ATOM 906 N N . ARG A 1 131 ? -13.674 23.962 16.325 1.000 19.190 131 ARG AAA N 1
ATOM 907 C CA . ARG A 1 131 ? -14.477 24.500 15.239 1.000 20.391 131 ARG AAA CA 1
ATOM 908 C C . ARG A 1 131 ? -15.961 24.196 15.541 1.000 21.614 131 ARG AAA C 1
ATOM 909 O O . ARG A 1 131 ? -16.792 25.126 15.455 1.000 19.310 131 ARG AAA O 1
ATOM 917 N N . ASP A 1 132 ? -16.281 22.944 15.889 1.000 19.710 132 ASP AAA N 1
ATOM 918 C CA . ASP A 1 132 ? -17.704 22.520 16.056 1.000 21.948 132 ASP AAA CA 1
ATOM 919 C C . ASP A 1 132 ? -18.292 23.264 17.262 1.000 18.960 132 ASP AAA C 1
ATOM 920 O O . ASP A 1 132 ? -19.486 23.689 17.240 1.000 20.402 132 ASP AAA O 1
ATOM 925 N N . ARG A 1 133 ? -17.486 23.427 18.294 1.000 19.548 133 ARG AAA N 1
ATOM 926 C CA . ARG A 1 133 ? -17.886 24.147 19.522 1.000 19.630 133 ARG AAA CA 1
ATOM 927 C C . ARG A 1 133 ? -18.151 25.628 19.208 1.000 21.443 133 ARG AAA C 1
ATOM 928 O O . ARG A 1 133 ? -19.166 26.158 19.678 1.000 20.841 133 ARG AAA O 1
ATOM 936 N N . ALA A 1 134 ? -17.268 26.273 18.452 1.000 19.993 134 ALA AAA N 1
ATOM 937 C CA . ALA A 1 134 ? -17.433 27.697 18.060 1.000 18.653 134 ALA AAA CA 1
ATOM 938 C C . ALA A 1 134 ? -18.746 27.850 17.268 1.000 19.539 134 ALA AAA C 1
ATOM 939 O O . ALA A 1 134 ? -19.529 28.805 17.525 1.000 21.413 134 ALA AAA O 1
ATOM 941 N N . VAL A 1 135 ? -18.991 26.934 16.331 1.000 21.036 135 VAL AAA N 1
ATOM 942 C CA . VAL A 1 135 ? -20.223 26.980 15.487 1.000 20.946 135 VAL AAA CA 1
ATOM 943 C C . VAL A 1 135 ? -21.442 26.829 16.401 1.000 22.675 135 VAL AAA C 1
ATOM 944 O O . VAL A 1 135 ? -22.393 27.634 16.312 1.000 22.253 135 VAL AAA O 1
ATOM 948 N N . GLU A 1 136 ? -21.437 25.865 17.318 1.000 21.495 136 GLU AAA N 1
ATOM 949 C CA . GLU A 1 136 ? -22.565 25.659 18.248 1.000 20.779 136 GLU AAA CA 1
ATOM 950 C C . GLU A 1 136 ? -22.851 26.944 19.046 1.000 22.852 136 GLU AAA C 1
ATOM 951 O O . GLU A 1 136 ? -24.031 27.237 19.298 1.000 22.738 136 GLU AAA O 1
ATOM 957 N N . LEU A 1 137 ? -21.808 27.659 19.494 1.000 20.600 137 LEU AAA N 1
ATOM 958 C CA . LEU A 1 137 ? -21.954 28.867 20.342 1.000 21.743 137 LEU AAA CA 1
ATOM 959 C C . LEU A 1 137 ? -22.312 30.081 19.479 1.000 21.982 137 LEU AAA C 1
ATOM 960 O O . LEU A 1 137 ? -22.586 31.118 20.021 1.000 24.673 137 LEU AAA O 1
ATOM 965 N N . GLY A 1 138 ? -22.304 29.959 18.165 1.000 22.770 138 GLY AAA N 1
ATOM 966 C CA . GLY A 1 138 ? -22.815 31.030 17.299 1.000 24.071 138 GLY AAA CA 1
ATOM 967 C C . GLY A 1 138 ? -21.751 31.829 16.571 1.000 22.609 138 GLY AAA C 1
ATOM 968 O O . GLY A 1 138 ? -22.126 32.836 15.897 1.000 21.924 138 GLY AAA O 1
ATOM 969 N N . ALA A 1 139 ? -20.466 31.473 16.665 1.000 21.440 139 ALA AAA N 1
ATOM 970 C CA . ALA A 1 139 ? -19.427 32.157 15.872 1.000 20.886 139 ALA AAA CA 1
ATOM 971 C C . ALA A 1 139 ? -19.680 31.923 14.404 1.000 22.194 139 ALA AAA C 1
ATOM 972 O O . ALA A 1 139 ? -20.123 30.825 14.042 1.000 24.965 139 ALA AAA O 1
ATOM 974 N N . ASP A 1 140 ? -19.348 32.917 13.581 1.000 21.753 140 ASP AAA N 1
ATOM 975 C CA . ASP A 1 140 ? -19.474 32.865 12.101 1.000 23.590 140 ASP AAA CA 1
ATOM 976 C C . ASP A 1 140 ? -18.127 32.508 11.471 1.000 21.913 140 ASP AAA C 1
ATOM 977 O O . ASP A 1 140 ? -17.275 33.408 11.399 1.000 21.245 140 ASP AAA O 1
ATOM 982 N N . LEU A 1 141 ? -17.889 31.226 11.138 1.000 21.408 141 LEU AAA N 1
ATOM 983 C CA . LEU A 1 141 ? -16.545 30.789 10.702 1.000 21.757 141 LEU AAA CA 1
ATOM 984 C C . LEU A 1 141 ? -16.581 30.770 9.185 1.000 23.182 141 LEU AAA C 1
ATOM 985 O O . LEU A 1 141 ? -17.425 30.065 8.621 1.000 26.980 141 LEU AAA O 1
ATOM 990 N N . ARG A 1 142 ? -15.670 31.479 8.575 1.000 22.029 142 ARG AAA N 1
ATOM 991 C CA . ARG A 1 142 ? -15.517 31.589 7.115 1.000 22.797 142 ARG AAA CA 1
ATOM 992 C C . ARG A 1 142 ? -14.151 31.033 6.726 1.000 23.334 142 ARG AAA C 1
ATOM 993 O O . ARG A 1 142 ? -13.123 31.758 6.783 1.000 23.883 142 ARG AAA O 1
ATOM 1001 N N . PHE A 1 143 ? -14.143 29.759 6.318 1.000 23.066 143 PHE AAA N 1
ATOM 1002 C CA . PHE A 1 143 ? -12.958 29.078 5.768 1.000 24.281 143 PHE AAA CA 1
ATOM 1003 C C . PHE A 1 143 ? -12.895 29.416 4.278 1.000 22.307 143 PHE AAA C 1
ATOM 1004 O O . PHE A 1 143 ? -13.893 29.978 3.731 1.000 25.751 143 PHE AAA O 1
ATOM 1012 N N . GLY A 1 144 ? -11.732 29.200 3.701 1.000 23.936 144 GLY AAA N 1
ATOM 1013 C CA . GLY A 1 144 ? -11.400 29.560 2.324 1.000 25.616 144 GLY AAA CA 1
ATOM 1014 C C . GLY A 1 144 ? -11.487 31.053 2.110 1.000 27.251 144 GLY AAA C 1
ATOM 1015 O O . GLY A 1 144 ? -11.799 31.501 0.988 1.000 27.758 144 GLY AAA O 1
ATOM 1016 N N . THR A 1 145 ? -11.266 31.830 3.155 1.000 25.128 145 THR AAA N 1
ATOM 1017 C CA . THR A 1 145 ? -11.464 33.289 3.102 1.000 24.915 145 THR AAA CA 1
ATOM 1018 C C . THR A 1 145 ? -10.210 33.926 3.651 1.000 25.001 145 THR AAA C 1
ATOM 1019 O O . THR A 1 145 ? -9.888 33.705 4.797 1.000 23.723 145 THR AAA O 1
ATOM 1023 N N . GLU A 1 146 ? -9.547 34.762 2.862 1.000 24.752 146 GLU AAA N 1
ATOM 1024 C CA . GLU A 1 146 ? -8.274 35.395 3.252 1.000 23.503 146 GLU AAA CA 1
ATOM 1025 C C . GLU A 1 146 ? -8.484 36.875 3.549 1.000 26.561 146 GLU AAA C 1
ATOM 1026 O O . GLU A 1 146 ? -9.129 37.551 2.727 1.000 26.922 146 GLU AAA O 1
ATOM 1032 N N . LEU A 1 147 ? -7.902 37.354 4.653 1.000 23.790 147 LEU AAA N 1
ATOM 1033 C CA . LEU A 1 147 ? -7.738 38.809 4.921 1.000 23.561 147 LEU AAA CA 1
ATOM 1034 C C . LEU A 1 147 ? -6.582 39.290 4.046 1.000 23.912 147 LEU AAA C 1
ATOM 1035 O O . LEU A 1 147 ? -5.439 38.753 4.171 1.000 23.867 147 LEU AAA O 1
ATOM 1040 N N . VAL A 1 148 ? -6.874 40.282 3.207 1.000 25.404 148 VAL AAA N 1
ATOM 1041 C CA . VAL A 1 148 ? -5.924 40.864 2.212 1.000 31.323 148 VAL AAA CA 1
ATOM 1042 C C . VAL A 1 148 ? -5.327 42.152 2.785 1.000 30.610 148 VAL AAA C 1
ATOM 1043 O O . VAL A 1 148 ? -4.137 42.314 2.771 1.000 29.719 148 VAL AAA O 1
ATOM 1047 N N . SER A 1 149 ? -6.137 42.997 3.389 1.000 29.912 149 SER AAA N 1
ATOM 1048 C CA . SER A 1 149 ? -5.684 44.300 3.903 1.000 30.974 149 SER AAA CA 1
ATOM 1049 C C . SER A 1 149 ? -6.724 44.744 4.915 1.000 27.108 149 SER AAA C 1
ATOM 1050 O O . SER A 1 149 ? -7.847 44.193 4.907 1.000 28.122 149 SER AAA O 1
ATOM 1053 N N . PHE A 1 150 ? -6.356 45.720 5.708 1.000 28.525 150 PHE AAA N 1
ATOM 1054 C CA . PHE A 1 150 ? -7.310 46.336 6.649 1.000 28.351 150 PHE AAA CA 1
ATOM 1055 C C . PHE A 1 150 ? -6.861 47.777 6.898 1.000 28.639 150 PHE AAA C 1
ATOM 1056 O O . PHE A 1 150 ? -5.662 48.134 6.676 1.000 26.981 150 PHE AAA O 1
ATOM 1064 N N . ALA A 1 151 ? -7.769 48.551 7.477 1.000 27.978 151 ALA AAA N 1
ATOM 1065 C CA . ALA A 1 151 ? -7.512 49.933 7.932 1.000 28.730 151 ALA AAA CA 1
ATOM 1066 C C . ALA A 1 151 ? -8.289 50.178 9.212 1.000 27.346 151 ALA AAA C 1
ATOM 1067 O O . ALA A 1 151 ? -9.486 49.911 9.208 1.000 28.095 151 ALA AAA O 1
ATOM 1069 N N . GLU A 1 152 ? -7.621 50.694 10.230 1.000 30.974 152 GLU AAA N 1
ATOM 1070 C CA . GLU A 1 152 ? -8.259 51.132 11.481 1.000 32.267 152 GLU AAA CA 1
ATOM 1071 C C . GLU A 1 152 ? -8.629 52.614 11.366 1.000 33.257 152 GLU AAA C 1
ATOM 1072 O O . GLU A 1 152 ? -7.827 53.422 10.878 1.000 34.140 152 GLU AAA O 1
ATOM 1078 N N . ASP A 1 153 ? -9.795 52.968 11.875 1.000 29.542 153 ASP AAA N 1
ATOM 1079 C CA . ASP A 1 153 ? -10.218 54.388 12.048 1.000 30.116 153 ASP AAA CA 1
ATOM 1080 C C . ASP A 1 153 ? -10.684 54.483 13.494 1.000 29.713 153 ASP AAA C 1
ATOM 1081 O O . ASP A 1 153 ? -10.677 53.491 14.212 1.000 30.565 153 ASP AAA O 1
ATOM 1086 N N . PRO A 1 154 ? -11.052 55.683 13.991 1.000 33.083 154 PRO AAA N 1
ATOM 1087 C CA . PRO A 1 154 ? -11.389 55.830 15.407 1.000 31.402 154 PRO AAA CA 1
ATOM 1088 C C . PRO A 1 154 ? -12.546 54.938 15.887 1.000 29.564 154 PRO AAA C 1
ATOM 1089 O O . PRO A 1 154 ? -12.602 54.638 17.068 1.000 31.086 154 PRO AAA O 1
ATOM 1093 N N . GLU A 1 155 ? -13.411 54.457 14.990 1.000 28.230 155 GLU AAA N 1
ATOM 1094 C CA . GLU A 1 155 ? -14.614 53.702 15.417 1.000 30.694 155 GLU AAA CA 1
ATOM 1095 C C . GLU A 1 155 ? -14.537 52.200 15.089 1.000 26.662 155 GLU AAA C 1
ATOM 1096 O O . GLU A 1 155 ? -15.431 51.494 15.472 1.000 27.833 155 GLU AAA O 1
ATOM 1102 N N . GLY A 1 156 ? -13.552 51.742 14.323 1.000 26.660 156 GLY AAA N 1
ATOM 1103 C CA . GLY A 1 156 ? -13.513 50.326 13.967 1.000 24.798 156 GLY AAA CA 1
ATOM 1104 C C . GLY A 1 156 ? -12.394 50.009 12.999 1.000 25.276 156 GLY AAA C 1
ATOM 1105 O O . GLY A 1 156 ? -11.540 50.874 12.722 1.000 27.088 156 GLY AAA O 1
ATOM 1106 N N . VAL A 1 157 ? -12.433 48.781 12.522 1.000 23.710 157 VAL AAA N 1
ATOM 1107 C CA . VAL A 1 157 ? -11.491 48.228 11.522 1.000 26.269 157 VAL AAA CA 1
ATOM 1108 C C . VAL A 1 157 ? -12.304 47.822 10.326 1.000 22.781 157 VAL AAA C 1
ATOM 1109 O O . VAL A 1 157 ? -13.286 47.088 10.473 1.000 25.395 157 VAL AAA O 1
ATOM 1113 N N . THR A 1 158 ? -11.869 48.236 9.131 1.000 24.101 158 THR AAA N 1
ATOM 1114 C CA . THR A 1 158 ? -12.443 47.759 7.875 1.000 25.839 158 THR AAA CA 1
ATOM 1115 C C . THR A 1 158 ? -11.415 46.836 7.238 1.000 27.423 158 THR AAA C 1
ATOM 1116 O O . THR A 1 158 ? -10.230 47.275 7.083 1.000 26.337 158 THR AAA O 1
ATOM 1120 N N . ALA A 1 159 ? -11.823 45.589 7.025 1.000 25.381 159 ALA AAA N 1
ATOM 1121 C CA . ALA A 1 159 ? -10.987 44.509 6.470 1.000 27.017 159 ALA AAA CA 1
ATOM 1122 C C . ALA A 1 159 ? -11.409 44.272 5.037 1.000 25.329 159 ALA AAA C 1
ATOM 1123 O O . ALA A 1 159 ? -12.616 44.350 4.723 1.000 28.282 159 ALA AAA O 1
ATOM 1125 N N . VAL A 1 160 ? -10.445 43.944 4.189 1.000 25.280 160 VAL AAA N 1
ATOM 1126 C CA . VAL A 1 160 ? -10.757 43.473 2.822 1.000 25.319 160 VAL AAA CA 1
ATOM 1127 C C . VAL A 1 160 ? -10.559 41.952 2.814 1.000 23.724 160 VAL AAA C 1
ATOM 1128 O O . VAL A 1 160 ? -9.461 41.541 3.189 1.000 25.267 160 VAL AAA O 1
ATOM 1132 N N . LEU A 1 161 ? -11.581 41.214 2.399 1.000 26.394 161 LEU AAA N 1
ATOM 1133 C CA . LEU A 1 161 ? -11.638 39.725 2.419 1.000 26.584 161 LEU AAA CA 1
ATOM 1134 C C . LEU A 1 161 ? -11.679 39.196 0.977 1.000 32.686 161 LEU AAA C 1
ATOM 1135 O O . LEU A 1 161 ? -12.372 39.788 0.130 1.000 30.932 161 LEU AAA O 1
ATOM 1140 N N . ASP A 1 162 ? -10.994 38.081 0.750 1.000 29.947 162 ASP AAA N 1
ATOM 1141 C CA . ASP A 1 162 ? -10.937 37.390 -0.558 1.000 31.032 162 ASP AAA CA 1
ATOM 1142 C C . ASP A 1 162 ? -11.319 35.929 -0.295 1.000 33.162 162 ASP AAA C 1
ATOM 1143 O O . ASP A 1 162 ? -10.536 35.244 0.377 1.000 28.866 162 ASP AAA O 1
ATOM 1148 N N . ASP A 1 163 ? -12.465 35.472 -0.804 1.000 38.981 163 ASP AAA N 1
ATOM 1149 C CA . ASP A 1 163 ? -12.859 34.041 -0.692 1.000 44.237 163 ASP AAA CA 1
ATOM 1150 C C . ASP A 1 163 ? -12.538 33.312 -1.996 1.000 47.152 163 ASP AAA C 1
ATOM 1151 O O . ASP A 1 163 ? -13.118 32.240 -2.209 1.000 56.893 163 ASP AAA O 1
ATOM 1156 N N . GLY A 1 164 ? -11.632 33.858 -2.815 1.000 46.706 164 GLY AAA N 1
ATOM 1157 C CA . GLY A 1 164 ? -11.213 33.290 -4.112 1.000 54.245 164 GLY AAA CA 1
ATOM 1158 C C . GLY A 1 164 ? -12.300 33.358 -5.181 1.000 53.598 164 GLY AAA C 1
ATOM 1159 O O . GLY A 1 164 ? -11.952 33.175 -6.346 1.000 57.005 164 GLY AAA O 1
ATOM 1160 N N . THR A 1 165 ? -13.565 33.637 -4.831 1.000 61.543 165 THR AAA N 1
ATOM 1161 C CA . THR A 1 165 ? -14.708 33.591 -5.792 1.000 67.529 165 THR AAA CA 1
ATOM 1162 C C . THR A 1 165 ? -14.723 34.897 -6.597 1.000 70.853 165 THR AAA C 1
ATOM 1163 O O . THR A 1 165 ? -15.801 35.516 -6.693 1.000 80.286 165 THR AAA O 1
ATOM 1167 N N . GLY A 1 166 ? -13.576 35.273 -7.173 1.000 74.108 166 GLY AAA N 1
ATOM 1168 C CA . GLY A 1 166 ? -13.375 36.561 -7.863 1.000 75.071 166 GLY AAA CA 1
ATOM 1169 C C . GLY A 1 166 ? -13.172 37.710 -6.884 1.000 72.851 166 GLY AAA C 1
ATOM 1170 O O . GLY A 1 166 ? -12.092 37.773 -6.246 1.000 80.595 166 GLY AAA O 1
ATOM 1171 N N . GLY A 1 167 ? -14.180 38.576 -6.749 1.000 62.576 167 GLY AAA N 1
ATOM 1172 C CA . GLY A 1 167 ? -14.034 39.930 -6.178 1.000 59.696 167 GLY AAA CA 1
ATOM 1173 C C . GLY A 1 167 ? -13.876 39.912 -4.665 1.000 57.069 167 GLY AAA C 1
ATOM 1174 O O . GLY A 1 167 ? -14.405 39.010 -4.017 1.000 58.501 167 GLY AAA O 1
ATOM 1175 N N . THR A 1 168 ? -13.205 40.919 -4.125 1.000 52.107 168 THR AAA N 1
ATOM 1176 C CA . THR A 1 168 ? -13.007 41.103 -2.669 1.000 45.890 168 THR AAA CA 1
ATOM 1177 C C . THR A 1 168 ? -14.247 41.793 -2.068 1.000 49.280 168 THR AAA C 1
ATOM 1178 O O . THR A 1 168 ? -14.956 42.510 -2.797 1.000 44.887 168 THR AAA O 1
ATOM 1182 N N . ARG A 1 169 ? -14.514 41.537 -0.787 1.000 41.156 169 ARG AAA N 1
ATOM 1183 C CA . ARG A 1 169 ? -15.622 42.117 0.018 1.000 39.899 169 ARG AAA CA 1
ATOM 1184 C C . ARG A 1 169 ? -14.999 42.802 1.235 1.000 33.852 169 ARG AAA C 1
ATOM 1185 O O . ARG A 1 169 ? -13.854 42.459 1.630 1.000 32.218 169 ARG AAA O 1
ATOM 1193 N N . THR A 1 170 ? -15.694 43.772 1.810 1.000 30.691 170 THR AAA N 1
ATOM 1194 C CA . THR A 1 170 ? -15.238 44.437 3.051 1.000 28.850 170 THR AAA CA 1
ATOM 1195 C C . THR A 1 170 ? -15.985 43.819 4.222 1.000 27.249 170 THR AAA C 1
ATOM 1196 O O . THR A 1 170 ? -17.058 43.242 4.071 1.000 30.877 170 THR AAA O 1
ATOM 1200 N N . PHE A 1 171 ? -15.361 43.906 5.367 1.000 25.352 171 PHE AAA N 1
ATOM 1201 C CA . PHE A 1 171 ? -15.982 43.488 6.629 1.000 26.665 171 PHE AAA CA 1
ATOM 1202 C C . PHE A 1 171 ? -15.652 44.565 7.635 1.000 25.640 171 PHE AAA C 1
ATOM 1203 O O . PHE A 1 171 ? -14.503 45.005 7.638 1.000 26.427 171 PHE AAA O 1
ATOM 1211 N N . ARG A 1 172 ? -16.580 44.890 8.527 1.000 23.863 172 ARG AAA N 1
ATOM 1212 C CA . ARG A 1 172 ? -16.300 45.941 9.508 1.000 23.801 172 ARG AAA CA 1
ATOM 1213 C C . ARG A 1 172 ? -16.465 45.386 10.907 1.000 22.538 172 ARG AAA C 1
ATOM 1214 O O . ARG A 1 172 ? -17.445 44.720 11.146 1.000 25.141 172 ARG AAA O 1
ATOM 1222 N N . SER A 1 173 ? -15.472 45.622 11.732 1.000 23.356 173 SER AAA N 1
ATOM 1223 C CA . SER A 1 173 ? -15.491 45.163 13.136 1.000 23.716 173 SER AAA CA 1
ATOM 1224 C C . SER A 1 173 ? -15.147 46.281 14.096 1.000 23.979 173 SER AAA C 1
ATOM 1225 O O . SER A 1 173 ? -14.643 47.312 13.668 1.000 24.824 173 SER AAA O 1
ATOM 1228 N N . SER A 1 174 ? -15.333 46.047 15.406 1.000 21.341 174 SER AAA N 1
ATOM 1229 C CA . SER A 1 174 ? -14.790 46.935 16.445 1.000 23.811 174 SER AAA CA 1
ATOM 1230 C C . SER A 1 174 ? -13.349 46.596 16.786 1.000 22.569 174 SER AAA C 1
ATOM 1231 O O . SER A 1 174 ? -12.572 47.497 17.129 1.000 24.120 174 SER AAA O 1
ATOM 1234 N N . TYR A 1 175 ? -13.017 45.303 16.790 1.000 21.396 175 TYR AAA N 1
ATOM 1235 C CA . TYR A 1 175 ? -11.670 44.767 17.094 1.000 21.693 175 TYR AAA CA 1
ATOM 1236 C C . TYR A 1 175 ? -11.255 43.778 16.013 1.000 20.302 175 TYR AAA C 1
ATOM 1237 O O . TYR A 1 175 ? -12.128 43.134 15.413 1.000 20.374 175 TYR AAA O 1
ATOM 1246 N N . LEU A 1 176 ? -9.953 43.702 15.788 1.000 20.835 176 LEU AAA N 1
ATOM 1247 C CA . LEU A 1 176 ? -9.383 42.674 14.888 1.000 20.681 176 LEU AAA CA 1
ATOM 1248 C C . LEU A 1 176 ? -8.386 41.889 15.725 1.000 20.538 176 LEU AAA C 1
ATOM 1249 O O . LEU A 1 176 ? -7.476 42.476 16.279 1.000 21.959 176 LEU AAA O 1
ATOM 1254 N N . VAL A 1 177 ? -8.618 40.585 15.846 1.000 21.463 177 VAL AAA N 1
ATOM 1255 C CA . VAL A 1 177 ? -7.722 39.709 16.627 1.000 21.954 177 VAL AAA CA 1
ATOM 1256 C C . VAL A 1 177 ? -6.949 38.878 15.606 1.000 18.375 177 VAL AAA C 1
ATOM 1257 O O . VAL A 1 177 ? -7.566 38.058 14.921 1.000 20.028 177 VAL AAA O 1
ATOM 1261 N N . ALA A 1 178 ? -5.651 39.151 15.508 1.000 19.613 178 ALA AAA N 1
ATOM 1262 C CA . ALA A 1 178 ? -4.763 38.505 14.518 1.000 19.022 178 ALA AAA CA 1
ATOM 1263 C C . ALA A 1 178 ? -4.292 37.203 15.150 1.000 18.924 178 ALA AAA C 1
ATOM 1264 O O . ALA A 1 178 ? -3.424 37.256 16.045 1.000 20.162 178 ALA AAA O 1
ATOM 1266 N N . CYS A 1 179 ? -4.788 36.096 14.634 1.000 19.096 179 CYS AAA N 1
ATOM 1267 C CA . CYS A 1 179 ? -4.356 34.725 15.013 1.000 18.641 179 CYS AAA CA 1
ATOM 1268 C C . CYS A 1 179 ? -3.767 34.080 13.766 1.000 18.623 179 CYS AAA C 1
ATOM 1269 O O . CYS A 1 179 ? -4.033 32.882 13.530 1.000 18.796 179 CYS AAA O 1
ATOM 1272 N N . ASP A 1 180 ? -3.024 34.873 12.995 1.000 17.903 180 ASP AAA N 1
ATOM 1273 C CA . ASP A 1 180 ? -2.674 34.449 11.615 1.000 18.666 180 ASP AAA CA 1
ATOM 1274 C C . ASP A 1 180 ? -1.224 33.964 11.517 1.000 19.054 180 ASP AAA C 1
ATOM 1275 O O . ASP A 1 180 ? -0.683 33.921 10.393 1.000 20.488 180 ASP AAA O 1
ATOM 1280 N N . GLY A 1 181 ? -0.641 33.508 12.607 1.000 21.576 181 GLY AAA N 1
ATOM 1281 C CA . GLY A 1 181 ? 0.560 32.645 12.584 1.000 22.605 181 GLY AAA CA 1
ATOM 1282 C C . GLY A 1 181 ? 1.869 33.426 12.481 1.000 20.823 181 GLY AAA C 1
ATOM 1283 O O . GLY A 1 181 ? 1.912 34.682 12.463 1.000 19.761 181 GLY AAA O 1
ATOM 1284 N N . PRO A 1 182 ? 2.993 32.692 12.315 1.000 21.074 182 PRO AAA N 1
ATOM 1285 C CA . PRO A 1 182 ? 4.323 33.300 12.384 1.000 22.384 182 PRO AAA CA 1
ATOM 1286 C C . PRO A 1 182 ? 4.558 34.384 11.329 1.000 22.813 182 PRO AAA C 1
ATOM 1287 O O . PRO A 1 182 ? 5.255 35.325 11.638 1.000 24.879 182 PRO AAA O 1
ATOM 1291 N N . ARG A 1 183 ? 3.973 34.263 10.146 1.000 21.697 183 ARG AAA N 1
ATOM 1292 C CA . ARG A 1 183 ? 4.131 35.251 9.052 1.000 23.616 183 ARG AAA CA 1
ATOM 1293 C C . ARG A 1 183 ? 2.876 36.139 8.970 1.000 25.136 183 ARG AAA C 1
ATOM 1294 O O . ARG A 1 183 ? 2.489 36.562 7.883 1.000 28.971 183 ARG AAA O 1
ATOM 1302 N N . SER A 1 184 ? 2.257 36.405 10.109 1.000 21.666 184 SER AAA N 1
ATOM 1303 C CA . SER A 1 184 ? 1.051 37.237 10.301 1.000 22.264 184 SER AAA CA 1
ATOM 1304 C C . SER A 1 184 ? 0.959 38.360 9.268 1.000 22.919 184 SER AAA C 1
ATOM 1305 O O . SER A 1 184 ? 1.752 39.323 9.339 1.000 23.120 184 SER AAA O 1
ATOM 1308 N N . THR A 1 185 ? -0.041 38.271 8.401 1.000 22.959 185 THR AAA N 1
ATOM 1309 C CA . THR A 1 185 ? -0.464 39.389 7.534 1.000 24.093 185 THR AAA CA 1
ATOM 1310 C C . THR A 1 185 ? -0.607 40.660 8.364 1.000 22.765 185 THR AAA C 1
ATOM 1311 O O . THR A 1 185 ? -0.252 41.772 7.883 1.000 22.602 185 THR AAA O 1
ATOM 1315 N N . VAL A 1 186 ? -1.293 40.540 9.503 1.000 22.726 186 VAL AAA N 1
ATOM 1316 C CA . VAL A 1 186 ? -1.666 41.746 10.283 1.000 24.121 186 VAL AAA CA 1
ATOM 1317 C C . VAL A 1 186 ? -0.428 42.339 10.964 1.000 22.320 186 VAL AAA C 1
ATOM 1318 O O . VAL A 1 186 ? -0.235 43.577 10.934 1.000 22.456 186 VAL AAA O 1
ATOM 1322 N N . ARG A 1 187 ? 0.373 41.541 11.619 1.000 21.236 187 ARG AAA N 1
ATOM 1323 C CA . ARG A 1 187 ? 1.587 42.039 12.302 1.000 21.610 187 ARG AAA CA 1
ATOM 1324 C C . ARG A 1 187 ? 2.478 42.730 11.262 1.000 23.194 187 ARG AAA C 1
ATOM 1325 O O . ARG A 1 187 ? 3.026 43.804 11.528 1.000 23.070 187 ARG AAA O 1
ATOM 1333 N N . GLU A 1 188 ? 2.602 42.143 10.088 1.000 21.903 188 GLU AAA N 1
ATOM 1334 C CA . GLU A 1 188 ? 3.515 42.707 9.070 1.000 25.121 188 GLU AAA CA 1
ATOM 1335 C C . GLU A 1 188 ? 2.946 44.016 8.528 1.000 26.368 188 GLU AAA C 1
ATOM 1336 O O . GLU A 1 188 ? 3.751 44.941 8.314 1.000 26.981 188 GLU AAA O 1
ATOM 1342 N N . ALA A 1 189 ? 1.628 44.111 8.348 1.000 26.036 189 ALA AAA N 1
ATOM 1343 C CA . ALA A 1 189 ? 0.960 45.345 7.872 1.000 27.368 189 ALA AAA CA 1
ATOM 1344 C C . ALA A 1 189 ? 1.210 46.465 8.880 1.000 28.976 189 ALA AAA C 1
ATOM 1345 O O . ALA A 1 189 ? 1.356 47.644 8.459 1.000 29.180 189 ALA AAA O 1
ATOM 1347 N N . LEU A 1 190 ? 1.202 46.127 10.161 1.000 26.554 190 LEU AAA N 1
ATOM 1348 C CA . LEU A 1 190 ? 1.349 47.106 11.259 1.000 25.828 190 LEU AAA CA 1
ATOM 1349 C C . LEU A 1 190 ? 2.828 47.455 11.467 1.000 26.580 190 LEU AAA C 1
ATOM 1350 O O . LEU A 1 190 ? 3.120 48.388 12.267 1.000 26.271 190 LEU AAA O 1
ATOM 1355 N N . LYS A 1 191 ? 3.745 46.718 10.853 1.000 24.332 191 LYS AAA N 1
ATOM 1356 C CA . LYS A 1 191 ? 5.211 46.893 10.991 1.000 27.258 191 LYS AAA CA 1
ATOM 1357 C C . LYS A 1 191 ? 5.610 46.798 12.460 1.000 26.913 191 LYS AAA C 1
ATOM 1358 O O . LYS A 1 191 ? 6.500 47.527 12.930 1.000 28.123 191 LYS AAA O 1
ATOM 1364 N N . VAL A 1 192 ? 4.990 45.878 13.186 1.000 27.870 192 VAL AAA N 1
ATOM 1365 C CA . VAL A 1 192 ? 5.396 45.651 14.597 1.000 28.671 192 VAL AAA CA 1
ATOM 1366 C C . VAL A 1 192 ? 6.715 44.906 14.596 1.000 30.076 192 VAL AAA C 1
ATOM 1367 O O . VAL A 1 192 ? 6.804 43.780 14.096 1.000 30.431 192 VAL AAA O 1
ATOM 1371 N N . PRO A 1 193 ? 7.760 45.451 15.243 1.000 28.319 193 PRO AAA N 1
ATOM 1372 C CA . PRO A 1 193 ? 9.013 44.706 15.332 1.000 31.825 193 PRO AAA CA 1
ATOM 1373 C C . PRO A 1 193 ? 8.935 43.551 16.339 1.000 31.684 193 PRO AAA C 1
ATOM 1374 O O . PRO A 1 193 ? 8.177 43.604 17.336 1.000 28.793 193 PRO AAA O 1
ATOM 1378 N N . ARG A 1 194 ? 9.775 42.554 16.104 1.000 30.530 194 ARG AAA N 1
ATOM 1379 C CA . ARG A 1 194 ? 9.905 41.385 16.985 1.000 29.809 194 ARG AAA CA 1
ATOM 1380 C C . ARG A 1 194 ? 11.322 41.358 17.529 1.000 30.372 194 ARG AAA C 1
ATOM 1381 O O . ARG A 1 194 ? 12.273 41.733 16.784 1.000 31.932 194 ARG AAA O 1
ATOM 1389 N N . GLN A 1 195 ? 11.447 40.917 18.765 1.000 28.710 195 GLN AAA N 1
ATOM 1390 C CA . GLN A 1 195 ? 12.749 40.794 19.441 1.000 34.751 195 GLN AAA CA 1
ATOM 1391 C C . GLN A 1 195 ? 13.016 39.317 19.669 1.000 31.816 195 GLN AAA C 1
ATOM 1392 O O . GLN A 1 195 ? 12.041 38.564 19.830 1.000 28.537 195 GLN AAA O 1
ATOM 1398 N N . GLY A 1 196 ? 14.287 38.955 19.785 1.000 28.011 196 GLY AAA N 1
ATOM 1399 C CA . GLY A 1 196 ? 14.711 37.614 20.220 1.000 30.036 196 GLY AAA CA 1
ATOM 1400 C C . GLY A 1 196 ? 15.871 37.141 19.378 1.000 31.823 196 GLY AAA C 1
ATOM 1401 O O . GLY A 1 196 ? 16.298 37.910 18.518 1.000 31.327 196 GLY AAA O 1
ATOM 1402 N N . ARG A 1 197 ? 16.237 35.869 19.517 1.000 32.076 197 ARG AAA N 1
ATOM 1403 C CA . ARG A 1 197 ? 17.388 35.296 18.770 1.000 34.145 197 ARG AAA CA 1
ATOM 1404 C C . ARG A 1 197 ? 17.082 35.203 17.277 1.000 34.091 197 ARG AAA C 1
ATOM 1405 O O . ARG A 1 197 ? 18.050 35.050 16.532 1.000 35.088 197 ARG AAA O 1
ATOM 1413 N N . GLY A 1 198 ? 15.823 35.304 16.805 1.000 29.950 198 GLY AAA N 1
ATOM 1414 C CA . GLY A 1 198 ? 15.479 35.104 15.385 1.000 29.511 198 GLY AAA CA 1
ATOM 1415 C C . GLY A 1 198 ? 15.505 33.621 14.959 1.000 29.351 198 GLY AAA C 1
ATOM 1416 O O . GLY A 1 198 ? 15.291 32.761 15.790 1.000 28.538 198 GLY AAA O 1
ATOM 1417 N N . VAL A 1 199 ? 15.755 33.341 13.678 1.000 32.922 199 VAL AAA N 1
ATOM 1418 C CA . VAL A 1 199 ? 15.753 31.963 13.096 1.000 31.181 199 VAL AAA CA 1
ATOM 1419 C C . VAL A 1 199 ? 17.040 31.254 13.500 1.000 35.047 199 VAL AAA C 1
ATOM 1420 O O . VAL A 1 199 ? 18.121 31.813 13.261 1.000 35.567 199 VAL AAA O 1
ATOM 1424 N N . LEU A 1 200 ? 16.922 30.092 14.139 1.000 31.088 200 LEU AAA N 1
ATOM 1425 C CA . LEU A 1 200 ? 18.060 29.310 14.663 1.000 30.495 200 LEU AAA CA 1
ATOM 1426 C C . LEU A 1 200 ? 18.386 28.144 13.724 1.000 35.149 200 LEU AAA C 1
ATOM 1427 O O . LEU A 1 200 ? 19.552 27.776 13.668 1.000 34.106 200 LEU AAA O 1
ATOM 1432 N N . SER A 1 201 ? 17.396 27.548 13.060 1.000 30.523 201 SER AAA N 1
ATOM 1433 C CA . SER A 1 201 ? 17.590 26.325 12.220 1.000 28.973 201 SER AAA CA 1
ATOM 1434 C C . SER A 1 201 ? 16.358 26.096 11.369 1.000 29.242 201 SER AAA C 1
ATOM 1435 O O . SER A 1 201 ? 15.304 26.671 11.687 1.000 25.908 201 SER AAA O 1
ATOM 1438 N N . ARG A 1 202 ? 16.534 25.338 10.283 1.000 28.334 202 ARG AAA N 1
ATOM 1439 C CA . ARG A 1 202 ? 15.508 25.121 9.245 1.000 27.790 202 ARG AAA CA 1
ATOM 1440 C C . ARG A 1 202 ? 15.125 23.639 9.267 1.000 28.775 202 ARG AAA C 1
ATOM 1441 O O . ARG A 1 202 ? 16.003 22.797 9.462 1.000 24.752 202 ARG AAA O 1
ATOM 1449 N N . HIS A 1 203 ? 13.826 23.360 9.151 1.000 24.861 203 HIS AAA N 1
ATOM 1450 C CA . HIS A 1 203 ? 13.266 22.010 9.397 1.000 22.362 203 HIS AAA CA 1
ATOM 1451 C C . HIS A 1 203 ? 12.198 21.684 8.373 1.000 22.108 203 HIS AAA C 1
ATOM 1452 O O . HIS A 1 203 ? 11.652 22.587 7.682 1.000 23.810 203 HIS AAA O 1
ATOM 1459 N N . VAL A 1 204 ? 11.906 20.394 8.293 1.000 22.375 204 VAL AAA N 1
ATOM 1460 C CA . VAL A 1 204 ? 10.704 19.886 7.603 1.000 22.631 204 VAL AAA CA 1
ATOM 1461 C C . VAL A 1 204 ? 10.090 18.805 8.465 1.000 21.126 204 VAL AAA C 1
ATOM 1462 O O . VAL A 1 204 ? 10.810 17.879 8.962 1.000 21.430 204 VAL AAA O 1
ATOM 1466 N N . SER A 1 205 ? 8.781 18.887 8.611 1.000 21.593 205 SER AAA N 1
ATOM 1467 C CA . SER A 1 205 ? 7.968 17.824 9.228 1.000 21.725 205 SER AAA CA 1
ATOM 1468 C C . SER A 1 205 ? 7.382 16.944 8.131 1.000 22.366 205 SER AAA C 1
ATOM 1469 O O . SER A 1 205 ? 6.753 17.488 7.201 1.000 23.945 205 SER AAA O 1
ATOM 1472 N N . ILE A 1 206 ? 7.651 15.640 8.211 1.000 20.882 206 ILE AAA N 1
ATOM 1473 C CA . ILE A 1 206 ? 7.235 14.687 7.141 1.000 22.932 206 ILE AAA CA 1
ATOM 1474 C C . ILE A 1 206 ? 6.161 13.819 7.771 1.000 22.119 206 ILE AAA C 1
ATOM 1475 O O . ILE A 1 206 ? 6.474 12.950 8.598 1.000 21.586 206 ILE AAA O 1
ATOM 1480 N N . ALA A 1 207 ? 4.895 14.097 7.483 1.000 23.056 207 ALA AAA N 1
ATOM 1481 C CA . ALA A 1 207 ? 3.784 13.226 7.890 1.000 23.284 207 ALA AAA CA 1
ATOM 1482 C C . ALA A 1 207 ? 3.753 12.014 6.958 1.000 22.324 207 ALA AAA C 1
ATOM 1483 O O . ALA A 1 207 ? 3.875 12.171 5.711 1.000 24.614 207 ALA AAA O 1
ATOM 1485 N N . PHE A 1 208 ? 3.674 10.824 7.524 1.000 21.665 208 PHE AAA N 1
ATOM 1486 C CA . PHE A 1 208 ? 3.798 9.575 6.723 1.000 21.905 208 PHE AAA CA 1
ATOM 1487 C C . PHE A 1 208 ? 2.807 8.524 7.216 1.000 22.349 208 PHE AAA C 1
ATOM 1488 O O . PHE A 1 208 ? 2.324 8.525 8.361 1.000 21.479 208 PHE AAA O 1
ATOM 1496 N N . GLY A 1 209 ? 2.463 7.641 6.271 1.000 25.296 209 GLY AAA N 1
ATOM 1497 C CA . GLY A 1 209 ? 1.798 6.356 6.504 1.000 24.991 209 GLY AAA CA 1
ATOM 1498 C C . GLY A 1 209 ? 2.792 5.227 6.401 1.000 23.792 209 GLY AAA C 1
ATOM 1499 O O . GLY A 1 209 ? 3.588 5.179 5.470 1.000 25.264 209 GLY AAA O 1
ATOM 1500 N N . ALA A 1 210 ? 2.809 4.362 7.388 1.000 23.112 210 ALA AAA N 1
ATOM 1501 C CA . ALA A 1 210 ? 3.656 3.157 7.376 1.000 23.502 210 ALA AAA CA 1
ATOM 1502 C C . ALA A 1 210 ? 3.157 2.233 8.451 1.000 25.118 210 ALA AAA C 1
ATOM 1503 O O . ALA A 1 210 ? 2.845 2.707 9.528 1.000 24.212 210 ALA AAA O 1
ATOM 1505 N N . ASP A 1 211 ? 3.128 0.923 8.177 1.000 26.373 211 ASP AAA N 1
ATOM 1506 C CA . ASP A 1 211 ? 2.675 -0.037 9.198 1.000 25.867 211 ASP AAA CA 1
ATOM 1507 C C . ASP A 1 211 ? 3.808 -0.254 10.215 1.000 27.058 211 ASP AAA C 1
ATOM 1508 O O . ASP A 1 211 ? 4.761 -1.000 9.945 1.000 26.521 211 ASP AAA O 1
ATOM 1513 N N . LEU A 1 212 ? 3.679 0.320 11.399 1.000 24.648 212 LEU AAA N 1
ATOM 1514 C CA . LEU A 1 212 ? 4.716 0.239 12.436 1.000 24.124 212 LEU AAA CA 1
ATOM 1515 C C . LEU A 1 212 ? 4.383 -0.842 13.457 1.000 23.886 212 LEU AAA C 1
ATOM 1516 O O . LEU A 1 212 ? 5.154 -0.979 14.404 1.000 24.053 212 LEU AAA O 1
ATOM 1521 N N . ARG A 1 213 ? 3.234 -1.517 13.316 1.000 23.867 213 ARG AAA N 1
ATOM 1522 C CA . ARG A 1 213 ? 2.760 -2.482 14.328 1.000 25.846 213 ARG AAA CA 1
ATOM 1523 C C . ARG A 1 213 ? 3.816 -3.580 14.479 1.000 25.596 213 ARG AAA C 1
ATOM 1524 O O . ARG A 1 213 ? 4.140 -3.922 15.600 1.000 24.258 213 ARG AAA O 1
ATOM 1532 N N . PRO A 1 214 ? 4.385 -4.169 13.406 1.000 23.835 214 PRO AAA N 1
ATOM 1533 C CA . PRO A 1 214 ? 5.384 -5.229 13.572 1.000 27.158 214 PRO AAA CA 1
ATOM 1534 C C . PRO A 1 214 ? 6.666 -4.670 14.200 1.000 28.200 214 PRO AAA C 1
ATOM 1535 O O . PRO A 1 214 ? 7.236 -5.339 15.003 1.000 31.592 214 PRO AAA O 1
ATOM 1539 N N . VAL A 1 215 ? 7.024 -3.417 13.924 1.000 26.488 215 VAL AAA N 1
ATOM 1540 C CA . VAL A 1 215 ? 8.326 -2.857 14.417 1.000 27.834 215 VAL AAA CA 1
ATOM 1541 C C . VAL A 1 215 ? 8.195 -2.454 15.893 1.000 28.320 215 VAL AAA C 1
ATOM 1542 O O . VAL A 1 215 ? 9.146 -2.693 16.683 1.000 25.837 215 VAL AAA O 1
ATOM 1546 N N . LEU A 1 216 ? 7.089 -1.819 16.283 1.000 25.250 216 LEU AAA N 1
ATOM 1547 C CA . LEU A 1 216 ? 6.934 -1.322 17.685 1.000 24.921 216 LEU AAA CA 1
ATOM 1548 C C . LEU A 1 216 ? 6.511 -2.456 18.597 1.000 26.589 216 LEU AAA C 1
ATOM 1549 O O . LEU A 1 216 ? 6.794 -2.390 19.792 1.000 27.017 216 LEU AAA O 1
ATOM 1554 N N . GLY A 1 217 ? 5.764 -3.426 18.090 1.000 27.559 217 GLY AAA N 1
ATOM 1555 C CA . GLY A 1 217 ? 5.200 -4.456 18.970 1.000 28.044 217 GLY AAA CA 1
ATOM 1556 C C . GLY A 1 217 ? 4.282 -3.834 19.989 1.000 26.015 217 GLY AAA C 1
ATOM 1557 O O . GLY A 1 217 ? 3.350 -3.108 19.601 1.000 28.253 217 GLY AAA O 1
ATOM 1558 N N . ASP A 1 218 ? 4.527 -4.107 21.261 1.000 26.353 218 ASP AAA N 1
ATOM 1559 C CA . ASP A 1 218 ? 3.728 -3.582 22.385 1.000 29.511 218 ASP AAA CA 1
ATOM 1560 C C . ASP A 1 218 ? 4.249 -2.222 22.855 1.000 27.090 218 ASP AAA C 1
ATOM 1561 O O . ASP A 1 218 ? 3.674 -1.676 23.788 1.000 27.781 218 ASP AAA O 1
ATOM 1566 N N . ARG A 1 219 ? 5.334 -1.718 22.275 1.000 25.715 219 ARG AAA N 1
ATOM 1567 C CA . ARG A 1 219 ? 5.929 -0.449 22.743 1.000 24.347 219 ARG AAA CA 1
ATOM 1568 C C . ARG A 1 219 ? 5.108 0.732 22.245 1.000 24.149 219 ARG AAA C 1
ATOM 1569 O O . ARG A 1 219 ? 4.659 0.721 21.101 1.000 22.989 219 ARG AAA O 1
ATOM 1577 N N . ARG A 1 220 ? 4.994 1.733 23.104 1.000 22.507 220 ARG AAA N 1
ATOM 1578 C CA . ARG A 1 220 ? 4.255 2.971 22.801 1.000 23.068 220 ARG AAA CA 1
ATOM 1579 C C . ARG A 1 220 ? 5.108 4.123 23.300 1.000 23.405 220 ARG AAA C 1
ATOM 1580 O O . ARG A 1 220 ? 5.398 4.218 24.514 1.000 24.990 220 ARG AAA O 1
ATOM 1588 N N . TYR A 1 221 ? 5.490 4.982 22.393 1.000 21.475 221 TYR AAA N 1
ATOM 1589 C CA . TYR A 1 221 ? 6.352 6.142 22.713 1.000 21.866 221 TYR AAA CA 1
ATOM 1590 C C . TYR A 1 221 ? 5.569 7.447 22.507 1.000 22.985 221 TYR AAA C 1
ATOM 1591 O O . TYR A 1 221 ? 4.794 7.561 21.555 1.000 23.629 221 TYR AAA O 1
ATOM 1600 N N . SER A 1 222 ? 5.798 8.441 23.358 1.000 23.022 222 SER AAA N 1
ATOM 1601 C CA . SER A 1 222 ? 5.336 9.826 23.104 1.000 21.344 222 SER AAA CA 1
ATOM 1602 C C . SER A 1 222 ? 6.146 10.359 21.942 1.000 24.140 222 SER AAA C 1
ATOM 1603 O O . SER A 1 222 ? 5.596 10.688 20.856 1.000 24.929 222 SER AAA O 1
ATOM 1606 N N . VAL A 1 223 ? 7.451 10.441 22.158 1.000 23.255 223 VAL AAA N 1
ATOM 1607 C CA . VAL A 1 223 ? 8.372 11.051 21.162 1.000 24.211 223 VAL AAA CA 1
ATOM 1608 C C . VAL A 1 223 ? 9.629 10.194 21.093 1.000 22.525 223 VAL AAA C 1
ATOM 1609 O O . VAL A 1 223 ? 10.072 9.708 22.147 1.000 25.762 223 VAL AAA O 1
ATOM 1613 N N . VAL A 1 224 ? 10.121 9.971 19.869 1.000 23.278 224 VAL AAA N 1
ATOM 1614 C CA . VAL A 1 224 ? 11.310 9.132 19.603 1.000 25.603 224 VAL AAA CA 1
ATOM 1615 C C . VAL A 1 224 ? 12.371 10.022 18.938 1.000 26.419 224 VAL AAA C 1
ATOM 1616 O O . VAL A 1 224 ? 12.115 10.636 17.884 1.000 28.946 224 VAL AAA O 1
ATOM 1620 N N . HIS A 1 225 ? 13.536 10.077 19.552 1.000 23.281 225 HIS AAA N 1
ATOM 1621 C CA . HIS A 1 225 ? 14.743 10.698 18.967 1.000 23.996 225 HIS AAA CA 1
ATOM 1622 C C . HIS A 1 225 ? 15.468 9.634 18.180 1.000 23.988 225 HIS AAA C 1
ATOM 1623 O O . HIS A 1 225 ? 15.898 8.638 18.775 1.000 26.586 225 HIS AAA O 1
ATOM 1630 N N . VAL A 1 226 ? 15.589 9.842 16.886 1.000 23.362 226 VAL AAA N 1
ATOM 1631 C CA . VAL A 1 226 ? 16.209 8.866 15.971 1.000 23.917 226 VAL AAA CA 1
ATOM 1632 C C . VAL A 1 226 ? 17.594 9.386 15.595 1.000 24.382 226 VAL AAA C 1
ATOM 1633 O O . VAL A 1 226 ? 17.710 10.565 15.158 1.000 26.202 226 VAL AAA O 1
ATOM 1637 N N . LYS A 1 227 ? 18.595 8.529 15.763 1.000 25.007 227 LYS AAA N 1
ATOM 1638 C CA . LYS A 1 227 ? 19.955 8.873 15.285 1.000 29.645 227 LYS AAA CA 1
ATOM 1639 C C . LYS A 1 227 ? 20.621 7.660 14.652 1.000 25.844 227 LYS AAA C 1
ATOM 1640 O O . LYS A 1 227 ? 20.954 6.678 15.355 1.000 27.429 227 LYS AAA O 1
ATOM 1646 N N . ASN A 1 228 ? 20.820 7.733 13.347 1.000 27.214 228 ASN AAA N 1
ATOM 1647 C CA . ASN A 1 228 ? 21.641 6.738 12.641 1.000 28.591 228 ASN AAA CA 1
ATOM 1648 C C . ASN A 1 228 ? 22.325 7.460 11.497 1.000 29.089 228 ASN AAA C 1
ATOM 1649 O O . ASN A 1 228 ? 21.999 8.617 11.182 1.000 29.427 228 ASN AAA O 1
ATOM 1654 N N . PRO A 1 229 ? 23.272 6.792 10.810 1.000 29.766 229 PRO AAA N 1
ATOM 1655 C CA . PRO A 1 229 ? 23.994 7.459 9.725 1.000 30.184 229 PRO AAA CA 1
ATOM 1656 C C . PRO A 1 229 ? 23.148 8.022 8.593 1.000 32.116 229 PRO AAA C 1
ATOM 1657 O O . PRO A 1 229 ? 23.676 8.860 7.910 1.000 33.475 229 PRO AAA O 1
ATOM 1661 N N . GLN A 1 230 ? 21.941 7.492 8.362 1.000 31.788 230 GLN AAA N 1
ATOM 1662 C CA . GLN A 1 230 ? 21.069 7.938 7.244 1.000 33.085 230 GLN AAA CA 1
ATOM 1663 C C . GLN A 1 230 ? 20.124 9.074 7.671 1.000 32.344 230 GLN AAA C 1
ATOM 1664 O O . GLN A 1 230 ? 19.689 9.796 6.796 1.000 35.489 230 GLN AAA O 1
ATOM 1670 N N . VAL A 1 231 ? 19.846 9.250 8.963 1.000 27.588 231 VAL AAA N 1
ATOM 1671 C CA . VAL A 1 231 ? 18.793 10.193 9.402 1.000 26.349 231 VAL AAA CA 1
ATOM 1672 C C . VAL A 1 231 ? 18.954 10.492 10.878 1.000 24.501 231 VAL AAA C 1
ATOM 1673 O O . VAL A 1 231 ? 19.159 9.556 11.682 1.000 27.287 231 VAL AAA O 1
ATOM 1677 N N . THR A 1 232 ? 18.825 11.758 11.211 1.000 25.485 232 THR AAA N 1
ATOM 1678 C CA . THR A 1 232 ? 18.696 12.263 12.584 1.000 24.900 232 THR AAA CA 1
ATOM 1679 C C . THR A 1 232 ? 17.404 13.059 12.675 1.000 27.666 232 THR AAA C 1
ATOM 1680 O O . THR A 1 232 ? 17.187 13.944 11.840 1.000 28.423 232 THR AAA O 1
ATOM 1684 N N . GLY A 1 233 ? 16.585 12.813 13.689 1.000 26.528 233 GLY AAA N 1
ATOM 1685 C CA . GLY A 1 233 ? 15.313 13.530 13.747 1.000 28.547 233 GLY AAA CA 1
ATOM 1686 C C . GLY A 1 233 ? 14.454 13.050 14.886 1.000 25.459 233 GLY AAA C 1
ATOM 1687 O O . GLY A 1 233 ? 14.900 12.221 15.670 1.000 25.490 233 GLY AAA O 1
ATOM 1688 N N . ILE A 1 234 ? 13.235 13.546 14.878 1.000 21.299 234 ILE AAA N 1
ATOM 1689 C CA . ILE A 1 234 ? 12.222 13.258 15.912 1.000 23.737 234 ILE AAA CA 1
ATOM 1690 C C . ILE A 1 234 ? 11.104 12.531 15.191 1.000 24.388 234 ILE AAA C 1
ATOM 1691 O O . ILE A 1 234 ? 10.646 13.033 14.160 1.000 23.604 234 ILE AAA O 1
ATOM 1696 N N . LEU A 1 235 ? 10.735 11.367 15.706 1.000 22.268 235 LEU AAA N 1
ATOM 1697 C CA .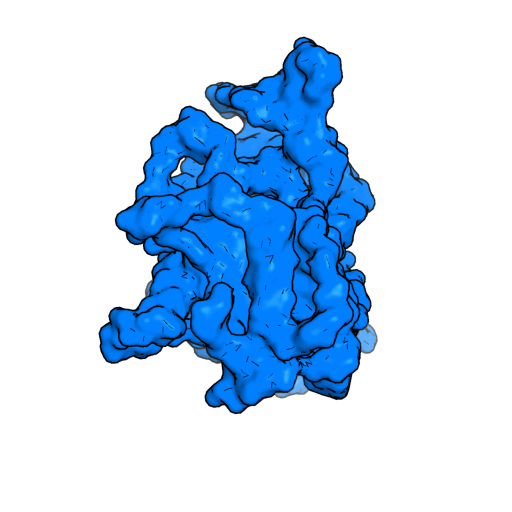 LEU A 1 235 ? 9.576 10.618 15.178 1.000 22.889 235 LEU AAA CA 1
ATOM 1698 C C . LEU A 1 235 ? 8.490 10.611 16.248 1.000 21.211 235 LEU AAA C 1
ATOM 1699 O O . LEU A 1 235 ? 8.772 10.284 17.411 1.000 22.896 235 LEU AAA O 1
ATOM 1704 N N . VAL A 1 236 ? 7.273 10.926 15.827 1.000 20.175 236 VAL AAA N 1
ATOM 1705 C CA . VAL A 1 236 ? 6.070 10.845 16.673 1.000 21.467 236 VAL AAA CA 1
ATOM 1706 C C . VAL A 1 236 ? 5.125 9.899 15.955 1.000 19.217 236 VAL AAA C 1
ATOM 1707 O O . VAL A 1 236 ? 4.691 10.232 14.835 1.000 23.013 236 VAL AAA O 1
ATOM 1711 N N . HIS A 1 237 ? 4.888 8.727 16.536 1.000 19.141 237 HIS AAA N 1
ATOM 1712 C CA . HIS A 1 237 ? 3.977 7.741 15.897 1.000 19.361 237 HIS AAA CA 1
ATOM 1713 C C . HIS A 1 237 ? 2.539 8.015 16.329 1.000 21.138 237 HIS AAA C 1
ATOM 1714 O O . HIS A 1 237 ? 2.322 8.519 17.442 1.000 21.106 237 HIS AAA O 1
ATOM 1721 N N . ASP A 1 238 ? 1.593 7.709 15.469 1.000 22.627 238 ASP AAA N 1
ATOM 1722 C CA . ASP A 1 238 ? 0.159 7.907 15.792 1.000 24.004 238 ASP AAA CA 1
ATOM 1723 C C . ASP A 1 238 ? -0.370 6.807 16.713 1.000 23.810 238 ASP AAA C 1
ATOM 1724 O O . ASP A 1 238 ? 0.392 5.886 17.131 1.000 24.010 238 ASP AAA O 1
ATOM 1729 N N . ASP A 1 239 ? -1.655 6.915 17.069 1.000 23.164 239 ASP AAA N 1
ATOM 1730 C CA . ASP A 1 239 ? -2.308 5.985 17.990 1.000 22.581 239 ASP AAA CA 1
ATOM 1731 C C . ASP A 1 239 ? -2.645 4.640 17.300 1.000 22.587 239 ASP AAA C 1
ATOM 1732 O O . ASP A 1 239 ? -2.708 3.651 17.980 1.000 23.715 239 ASP AAA O 1
ATOM 1737 N N . THR A 1 240 ? -2.791 4.573 15.995 1.000 23.127 240 THR AAA N 1
ATOM 1738 C CA . THR A 1 240 ? -3.101 3.288 15.306 1.000 26.817 240 THR AAA CA 1
ATOM 1739 C C . THR A 1 240 ? -1.809 2.568 14.917 1.000 25.053 240 THR AAA C 1
ATOM 1740 O O . THR A 1 240 ? -1.890 1.436 14.429 1.000 24.856 240 THR AAA O 1
ATOM 1744 N N . LEU A 1 241 ? -0.647 3.189 15.118 1.000 22.912 241 LEU AAA N 1
ATOM 1745 C CA . LEU A 1 241 ? 0.673 2.650 14.746 1.000 24.060 241 LEU AAA CA 1
ATOM 1746 C C . LEU A 1 241 ? 0.702 2.404 13.250 1.000 24.362 241 LEU AAA C 1
ATOM 1747 O O . LEU A 1 241 ? 1.453 1.520 12.836 1.000 25.058 241 LEU AAA O 1
ATOM 1752 N N . THR A 1 242 ? 0.006 3.221 12.462 1.000 21.740 242 THR AAA N 1
ATOM 1753 C CA . THR A 1 242 ? 0.055 3.130 10.983 1.000 23.088 242 THR AAA CA 1
ATOM 1754 C C . THR A 1 242 ? 0.549 4.404 10.324 1.000 24.518 242 THR AAA C 1
ATOM 1755 O O . THR A 1 242 ? 0.459 4.530 9.097 1.000 22.425 242 THR AAA O 1
ATOM 1759 N N . GLY A 1 243 ? 1.176 5.272 11.089 1.000 25.609 243 GLY AAA N 1
ATOM 1760 C CA . GLY A 1 243 ? 1.799 6.464 10.525 1.000 25.364 243 GLY AAA CA 1
ATOM 1761 C C . GLY A 1 243 ? 2.347 7.318 11.622 1.000 23.258 243 GLY AAA C 1
ATOM 1762 O O . GLY A 1 243 ? 2.363 6.882 12.759 1.000 22.685 243 GLY AAA O 1
ATOM 1763 N N . GLY A 1 244 ? 2.771 8.511 11.258 1.000 23.878 244 GLY AAA N 1
ATOM 1764 C CA . GLY A 1 244 ? 3.386 9.436 12.222 1.000 22.233 244 GLY AAA CA 1
ATOM 1765 C C . GLY A 1 244 ? 3.978 10.615 11.514 1.000 21.843 244 GLY AAA C 1
ATOM 1766 O O . GLY A 1 244 ? 3.687 10.813 10.319 1.000 22.069 244 GLY AAA O 1
ATOM 1767 N N . THR A 1 245 ? 4.859 11.316 12.214 1.000 20.670 245 THR AAA N 1
ATOM 1768 C CA . THR A 1 245 ? 5.594 12.460 11.653 1.000 21.305 245 THR AAA CA 1
ATOM 1769 C C . THR A 1 245 ? 7.064 12.261 11.951 1.000 19.694 245 THR AAA C 1
ATOM 1770 O O . THR A 1 245 ? 7.387 11.926 13.082 1.000 22.141 245 THR AAA O 1
ATOM 1774 N N . LEU A 1 246 ? 7.889 12.412 10.937 1.000 18.547 246 LEU AAA N 1
ATOM 1775 C CA . LEU A 1 246 ? 9.369 12.441 11.124 1.000 19.131 246 LEU AAA CA 1
ATOM 1776 C C . LEU A 1 246 ? 9.813 13.884 10.926 1.000 20.598 246 LEU AAA C 1
ATOM 1777 O O . LEU A 1 246 ? 9.535 14.464 9.858 1.000 21.258 246 LEU AAA O 1
ATOM 1782 N N . ILE A 1 247 ? 10.452 14.474 11.903 1.000 19.791 247 ILE AAA N 1
ATOM 1783 C CA . ILE A 1 247 ? 10.881 15.901 11.817 1.000 20.785 247 ILE AAA CA 1
ATOM 1784 C C . ILE A 1 247 ? 12.403 15.907 11.678 1.000 21.966 247 ILE AAA C 1
ATOM 1785 O O . ILE A 1 247 ? 13.091 15.337 12.546 1.000 22.972 247 ILE AAA O 1
ATOM 1790 N N . VAL A 1 248 ? 12.894 16.514 10.613 1.000 22.938 248 VAL AAA N 1
ATOM 1791 C CA . VAL A 1 248 ? 14.349 16.580 10.329 1.000 22.922 248 VAL AAA CA 1
ATOM 1792 C C . VAL A 1 248 ? 14.778 18.031 10.100 1.000 23.863 248 VAL AAA C 1
ATOM 1793 O O . VAL A 1 248 ? 13.917 18.893 9.870 1.000 23.433 248 VAL AAA O 1
ATOM 1797 N N . GLY A 1 249 ? 16.098 18.247 10.120 1.000 24.724 249 GLY AAA N 1
ATOM 1798 C CA . GLY A 1 249 ? 16.700 19.560 9.871 1.000 25.600 249 GLY AAA CA 1
ATOM 1799 C C . GLY A 1 249 ? 17.429 19.530 8.556 1.000 27.670 249 GLY AAA C 1
ATOM 1800 O O . GLY A 1 249 ? 17.656 18.443 8.004 1.000 28.662 249 GLY AAA O 1
ATOM 1801 N N . TYR A 1 250 ? 17.710 20.697 8.014 1.000 24.534 250 TYR AAA N 1
ATOM 1802 C CA . TYR A 1 250 ? 18.618 20.796 6.848 1.000 27.204 250 TYR AAA CA 1
ATOM 1803 C C . TYR A 1 250 ? 19.390 22.089 6.978 1.000 30.645 250 TYR AAA C 1
ATOM 1804 O O . TYR A 1 250 ? 18.945 22.989 7.699 1.000 25.777 250 TYR AAA O 1
ATOM 1813 N N . ARG A 1 251 ? 20.512 22.165 6.278 1.000 31.256 251 ARG AAA N 1
ATOM 1814 C CA . ARG A 1 251 ? 21.497 23.241 6.497 1.000 34.718 251 ARG AAA CA 1
ATOM 1815 C C . ARG A 1 251 ? 21.777 23.902 5.148 1.000 34.224 251 ARG AAA C 1
ATOM 1816 O O . ARG A 1 251 ? 22.566 23.369 4.380 1.000 31.991 251 ARG AAA O 1
ATOM 1824 N N . PRO A 1 252 ? 21.098 25.026 4.799 1.000 35.372 252 PRO AAA N 1
ATOM 1825 C CA . PRO A 1 252 ? 21.381 25.726 3.545 1.000 37.759 252 PRO AAA CA 1
ATOM 1826 C C . PRO A 1 252 ? 22.870 26.082 3.405 1.000 40.125 252 PRO AAA C 1
ATOM 1827 O O . PRO A 1 252 ? 23.335 26.100 2.287 1.000 40.223 252 PRO AAA O 1
ATOM 1831 N N . GLU A 1 253 ? 23.575 26.297 4.515 1.000 39.693 253 GLU AAA N 1
ATOM 1832 C CA . GLU A 1 253 ? 25.013 26.687 4.499 1.000 48.338 253 GLU AAA CA 1
ATOM 1833 C C . GLU A 1 253 ? 25.851 25.515 3.957 1.000 52.000 253 GLU AAA C 1
ATOM 1834 O O . GLU A 1 253 ? 27.019 25.750 3.566 1.000 51.420 253 GLU AAA O 1
ATOM 1840 N N . ASP A 1 254 ? 25.270 24.312 3.859 1.000 52.335 254 ASP AAA N 1
ATOM 1841 C CA . ASP A 1 254 ? 25.919 23.110 3.271 1.000 46.789 254 ASP AAA CA 1
ATOM 1842 C C . ASP A 1 254 ? 25.255 22.745 1.946 1.000 40.810 254 ASP AAA C 1
ATOM 1843 O O . ASP A 1 254 ? 25.385 21.594 1.540 1.000 50.027 254 ASP AAA O 1
ATOM 1848 N N . GLY A 1 255 ? 24.549 23.678 1.308 1.000 42.051 255 GLY AAA N 1
ATOM 1849 C CA . GLY A 1 255 ? 23.911 23.449 0.000 1.000 43.179 255 GLY AAA CA 1
ATOM 1850 C C . GLY A 1 255 ? 22.638 22.617 0.082 1.000 43.984 255 GLY AAA C 1
ATOM 1851 O O . GLY A 1 255 ? 22.158 22.179 -0.968 1.000 40.611 255 GLY AAA O 1
ATOM 1852 N N . GLU A 1 256 ? 22.082 22.409 1.274 1.000 37.872 256 GLU AAA N 1
ATOM 1853 C CA . GLU A 1 256 ? 20.781 21.698 1.442 1.000 36.506 256 GLU AAA CA 1
ATOM 1854 C C . GLU A 1 256 ? 19.632 22.699 1.284 1.000 34.299 256 GLU AAA C 1
ATOM 1855 O O . GLU A 1 256 ? 19.744 23.878 1.710 1.000 34.206 256 GLU AAA O 1
ATOM 1861 N N . SER A 1 257 ? 18.522 22.257 0.722 1.000 31.156 257 SER AAA N 1
ATOM 1862 C CA . SER A 1 257 ? 17.339 23.132 0.593 1.000 35.076 257 SER AAA CA 1
ATOM 1863 C C . SER A 1 257 ? 16.078 22.297 0.669 1.000 29.041 257 SER AAA C 1
ATOM 1864 O O . SER A 1 257 ? 16.158 21.056 0.591 1.000 28.327 257 SER AAA O 1
ATOM 1867 N N . LEU A 1 258 ? 14.967 22.985 0.851 1.000 28.699 258 LEU AAA N 1
ATOM 1868 C CA . LEU A 1 258 ? 13.635 22.359 0.843 1.000 30.853 258 LEU AAA CA 1
ATOM 1869 C C . LEU A 1 258 ? 13.423 21.559 -0.424 1.000 30.097 258 LEU AAA C 1
ATOM 1870 O O . LEU A 1 258 ? 12.708 20.564 -0.370 1.000 32.808 258 LEU AAA O 1
ATOM 1875 N N . GLU A 1 259 ? 14.000 22.020 -1.529 1.000 30.831 259 GLU AAA N 1
ATOM 1876 C CA . GLU A 1 259 ? 13.863 21.356 -2.837 1.000 34.091 259 GLU AAA CA 1
ATOM 1877 C C . GLU A 1 259 ? 14.321 19.890 -2.720 1.000 33.971 259 GLU AAA C 1
ATOM 1878 O O . GLU A 1 259 ? 13.766 19.050 -3.431 1.000 34.714 259 GLU AAA O 1
ATOM 1884 N N . ASP A 1 260 ? 15.266 19.591 -1.822 1.000 31.981 260 ASP AAA N 1
ATOM 1885 C CA . ASP A 1 260 ? 15.830 18.226 -1.604 1.000 30.731 260 ASP AAA CA 1
ATOM 1886 C C . ASP A 1 260 ? 14.750 17.233 -1.138 1.000 32.215 260 ASP AAA C 1
ATOM 1887 O O . ASP A 1 260 ? 14.862 16.015 -1.399 1.000 32.180 260 ASP AAA O 1
ATOM 1892 N N . PHE A 1 261 ? 13.721 17.732 -0.465 1.000 30.327 261 PHE AAA N 1
ATOM 1893 C CA . PHE A 1 261 ? 12.702 16.893 0.189 1.000 29.603 261 PHE AAA CA 1
ATOM 1894 C C . PHE A 1 261 ? 11.625 16.487 -0.806 1.000 27.702 261 PHE AAA C 1
ATOM 1895 O O . PHE A 1 261 ? 10.443 16.670 -0.522 1.000 31.473 261 PHE AAA O 1
ATOM 1903 N N . THR A 1 262 ? 12.031 15.821 -1.885 1.000 30.475 262 THR AAA N 1
ATOM 1904 C CA . THR A 1 262 ? 11.109 15.115 -2.801 1.000 33.583 262 THR AAA CA 1
ATOM 1905 C C . THR A 1 262 ? 10.382 13.995 -2.049 1.000 31.342 262 THR AAA C 1
ATOM 1906 O O . THR A 1 262 ? 10.919 13.505 -1.023 1.000 32.147 262 THR AAA O 1
ATOM 1910 N N . ASP A 1 263 ? 9.252 13.528 -2.565 1.000 33.068 263 ASP AAA N 1
ATOM 1911 C CA . ASP A 1 263 ? 8.533 12.357 -1.981 1.000 36.129 263 ASP AAA CA 1
ATOM 1912 C C . ASP A 1 263 ? 9.516 11.203 -1.772 1.000 32.858 263 ASP AAA C 1
ATOM 1913 O O . ASP A 1 263 ? 9.473 10.553 -0.693 1.000 30.774 263 ASP AAA O 1
ATOM 1918 N N . ASP A 1 264 ? 10.342 10.894 -2.783 1.000 32.362 264 ASP AAA N 1
ATOM 1919 C CA . ASP A 1 264 ? 11.265 9.736 -2.739 1.000 33.895 264 ASP AAA CA 1
ATOM 1920 C C . ASP A 1 264 ? 12.286 9.960 -1.616 1.000 30.559 264 ASP AAA C 1
ATOM 1921 O O . ASP A 1 264 ? 12.575 9.023 -0.863 1.000 29.074 264 ASP AAA O 1
ATOM 1926 N N . ARG A 1 265 ? 12.821 11.173 -1.498 1.000 27.676 265 ARG AAA N 1
ATOM 1927 C CA . ARG A 1 265 ? 13.835 11.486 -0.470 1.000 27.002 265 ARG AAA CA 1
ATOM 1928 C C . ARG A 1 265 ? 13.158 11.395 0.901 1.000 26.090 265 ARG AAA C 1
ATOM 1929 O O . ARG A 1 265 ? 13.753 10.831 1.815 1.000 26.369 265 ARG AAA O 1
ATOM 1937 N N . CYS A 1 266 ? 11.931 11.881 1.030 1.000 26.121 266 CYS AAA N 1
ATOM 1938 C CA . CYS A 1 266 ? 11.180 11.809 2.326 1.000 25.026 266 CYS AAA CA 1
ATOM 1939 C C . CYS A 1 266 ? 10.948 10.336 2.715 1.000 25.398 266 CYS AAA C 1
ATOM 1940 O O . CYS A 1 266 ? 11.147 9.967 3.891 1.000 25.459 266 CYS AAA O 1
ATOM 1943 N N . ALA A 1 267 ? 10.576 9.482 1.773 1.000 25.238 267 ALA AAA N 1
ATOM 1944 C CA . ALA A 1 267 ? 10.304 8.048 2.037 1.000 27.430 267 ALA AAA CA 1
ATOM 1945 C C . ALA A 1 267 ? 11.605 7.358 2.457 1.000 24.790 267 ALA AAA C 1
ATOM 1946 O O . ALA A 1 267 ? 11.579 6.497 3.345 1.000 26.484 267 ALA AAA O 1
ATOM 1948 N N . GLU A 1 268 ? 12.720 7.687 1.812 1.000 27.386 268 GLU AAA N 1
ATOM 1949 C CA . GLU A 1 268 ? 14.044 7.172 2.222 1.000 28.086 268 GLU AAA CA 1
ATOM 1950 C C . GLU A 1 268 ? 14.296 7.536 3.680 1.000 26.322 268 GLU AAA C 1
ATOM 1951 O O . GLU A 1 268 ? 14.668 6.664 4.454 1.000 25.076 268 GLU AAA O 1
ATOM 1957 N N . LEU A 1 269 ? 14.034 8.780 4.049 1.000 24.561 269 LEU AAA N 1
ATOM 1958 C CA . LEU A 1 269 ? 14.332 9.206 5.441 1.000 23.858 269 LEU AAA CA 1
ATOM 1959 C C . LEU A 1 269 ? 13.417 8.490 6.414 1.000 22.727 269 LEU AAA C 1
ATOM 1960 O O . LEU A 1 269 ? 13.912 8.063 7.484 1.000 22.566 269 LEU AAA O 1
ATOM 1965 N N . VAL A 1 270 ? 12.120 8.355 6.093 1.000 22.221 270 VAL AAA N 1
ATOM 1966 C CA . VAL A 1 270 ? 11.151 7.684 7.002 1.000 23.302 270 VAL AAA CA 1
ATOM 1967 C C . VAL A 1 270 ? 11.577 6.214 7.112 1.000 23.713 270 VAL AAA C 1
ATOM 1968 O O . VAL A 1 270 ? 11.651 5.676 8.202 1.000 21.134 270 VAL AAA O 1
ATOM 1972 N N . GLY A 1 271 ? 11.912 5.596 5.985 1.000 23.754 271 GLY AAA N 1
ATOM 1973 C CA . GLY A 1 271 ? 12.323 4.178 5.981 1.000 24.701 271 GLY AAA CA 1
ATOM 1974 C C . GLY A 1 271 ? 13.561 3.966 6.844 1.000 23.145 271 GLY AAA C 1
ATOM 1975 O O . GLY A 1 271 ? 13.604 2.962 7.576 1.000 23.489 271 GLY AAA O 1
ATOM 1976 N N . ALA A 1 272 ? 14.505 4.905 6.794 1.000 24.391 272 ALA AAA N 1
ATOM 1977 C CA . ALA A 1 272 ? 15.775 4.857 7.551 1.000 24.585 272 ALA AAA CA 1
ATOM 1978 C C . ALA A 1 272 ? 15.434 5.001 9.039 1.000 26.150 272 ALA AAA C 1
ATOM 1979 O O . ALA A 1 272 ? 16.088 4.375 9.885 1.000 25.403 272 ALA AAA O 1
ATOM 1981 N N . ALA A 1 273 ? 14.432 5.814 9.358 1.000 23.076 273 ALA AAA N 1
ATOM 1982 C CA . ALA A 1 273 ? 14.062 6.070 10.764 1.000 24.088 273 ALA AAA CA 1
ATOM 1983 C C . ALA A 1 273 ? 13.373 4.827 11.325 1.000 22.566 273 ALA AAA C 1
ATOM 1984 O O . ALA A 1 273 ? 13.530 4.531 12.521 1.000 24.032 273 ALA AAA O 1
ATOM 1986 N N . VAL A 1 274 ? 12.540 4.165 10.520 1.000 23.964 274 VAL AAA N 1
ATOM 1987 C CA . VAL A 1 274 ? 11.801 2.948 10.916 1.000 25.617 274 VAL AAA CA 1
ATOM 1988 C C . VAL A 1 274 ? 12.780 1.775 11.023 1.000 24.251 274 VAL AAA C 1
ATOM 1989 O O . VAL A 1 274 ? 12.727 1.104 12.009 1.000 26.424 274 VAL AAA O 1
ATOM 1993 N N . GLY A 1 275 ? 13.669 1.605 10.043 1.000 27.388 275 GLY AAA N 1
ATOM 1994 C CA . GLY A 1 275 ? 14.845 0.724 10.143 1.000 28.761 275 GLY AAA CA 1
ATOM 1995 C C . GLY A 1 275 ? 14.524 -0.719 9.776 1.000 31.667 275 GLY AAA C 1
ATOM 1996 O O . GLY A 1 275 ? 15.412 -1.547 9.877 1.000 33.886 275 GLY AAA O 1
ATOM 1997 N N . ALA A 1 276 ? 13.308 -1.008 9.336 1.000 35.607 276 ALA AAA N 1
ATOM 1998 C CA . ALA A 1 276 ? 12.872 -2.369 8.925 1.000 36.616 276 ALA AAA CA 1
ATOM 1999 C C . ALA A 1 276 ? 12.798 -2.442 7.409 1.000 38.887 276 ALA AAA C 1
ATOM 2000 O O . ALA A 1 276 ? 12.019 -1.725 6.793 1.000 38.694 276 ALA AAA O 1
ATOM 2002 N N . PRO A 1 277 ? 13.604 -3.285 6.729 1.000 44.045 277 PRO AAA N 1
ATOM 2003 C CA . PRO A 1 277 ? 13.379 -3.536 5.305 1.000 47.166 277 PRO AAA CA 1
ATOM 2004 C C . PRO A 1 277 ? 11.947 -4.013 5.006 1.000 45.184 277 PRO AAA C 1
ATOM 2005 O O . PRO A 1 277 ? 11.330 -4.703 5.825 1.000 45.251 277 PRO AAA O 1
ATOM 2009 N N . GLY A 1 278 ? 11.431 -3.585 3.854 1.000 47.020 278 GLY AAA N 1
ATOM 2010 C CA . GLY A 1 278 ? 10.118 -3.991 3.330 1.000 47.745 278 GLY AAA CA 1
ATOM 2011 C C . GLY A 1 278 ? 8.977 -3.165 3.886 1.000 47.533 278 GLY AAA C 1
ATOM 2012 O O . GLY A 1 278 ? 7.827 -3.520 3.619 1.000 49.134 278 GLY AAA O 1
ATOM 2013 N N . VAL A 1 279 ? 9.255 -2.109 4.658 1.000 48.743 279 VAL AAA N 1
ATOM 2014 C CA . VAL A 1 279 ? 8.165 -1.251 5.195 1.000 40.778 279 VAL AAA CA 1
ATOM 2015 C C . VAL A 1 279 ? 7.789 -0.298 4.064 1.000 36.293 279 VAL AAA C 1
ATOM 2016 O O . VAL A 1 279 ? 8.682 0.356 3.501 1.000 40.393 279 VAL AAA O 1
ATOM 2020 N N . GLU A 1 280 ? 6.538 -0.358 3.623 1.000 35.193 280 GLU AAA N 1
ATOM 2021 C CA . GLU A 1 280 ? 6.060 0.536 2.541 1.000 32.221 280 GLU AAA CA 1
ATOM 2022 C C . GLU A 1 280 ? 5.738 1.889 3.177 1.000 29.013 280 GLU AAA C 1
ATOM 2023 O O . GLU A 1 280 ? 4.965 1.924 4.179 1.000 29.937 280 GLU AAA O 1
ATOM 2029 N N . VAL A 1 281 ? 6.258 2.947 2.601 1.000 28.151 281 VAL AAA N 1
ATOM 2030 C CA . VAL A 1 281 ? 6.065 4.303 3.182 1.000 29.406 281 VAL AAA CA 1
ATOM 2031 C C . VAL A 1 281 ? 5.243 5.134 2.215 1.000 29.171 281 VAL AAA C 1
ATOM 2032 O O . VAL A 1 281 ? 5.636 5.196 1.047 1.000 31.324 281 VAL AAA O 1
ATOM 2036 N N . THR A 1 282 ? 4.175 5.747 2.722 1.000 28.593 282 THR AAA N 1
ATOM 2037 C CA . THR A 1 282 ? 3.386 6.785 2.029 1.000 30.414 282 THR AAA CA 1
ATOM 2038 C C . THR A 1 282 ? 3.702 8.141 2.658 1.000 28.086 282 THR AAA C 1
ATOM 2039 O O . THR A 1 282 ? 3.573 8.271 3.872 1.000 28.528 282 THR AAA O 1
ATOM 2043 N N . ILE A 1 283 ? 4.045 9.112 1.839 1.000 27.880 283 ILE AAA N 1
ATOM 2044 C CA . ILE A 1 283 ? 4.252 10.504 2.328 1.000 29.849 283 ILE AAA CA 1
ATOM 2045 C C . ILE A 1 283 ? 2.918 11.240 2.224 1.000 33.191 283 ILE AAA C 1
ATOM 2046 O O . ILE A 1 283 ? 2.419 11.395 1.126 1.000 31.566 283 ILE AAA O 1
ATOM 2051 N N . ARG A 1 284 ? 2.409 11.745 3.341 1.000 29.717 284 ARG AAA N 1
ATOM 2052 C CA . ARG A 1 284 ? 1.059 12.355 3.445 1.000 30.350 284 ARG AAA CA 1
ATOM 2053 C C . ARG A 1 284 ? 1.178 13.878 3.294 1.000 32.036 284 ARG AAA C 1
ATOM 2054 O O . ARG A 1 284 ? 0.352 14.467 2.598 1.000 32.844 284 ARG AAA O 1
ATOM 2062 N N . SER A 1 285 ? 2.124 14.509 3.982 1.000 28.919 285 SER AAA N 1
ATOM 2063 C CA . SER A 1 285 ? 2.324 15.982 3.882 1.000 29.979 285 SER AAA CA 1
ATOM 2064 C C . SER A 1 285 ? 3.749 16.326 4.298 1.000 30.192 285 SER AAA C 1
ATOM 2065 O O . SER A 1 285 ? 4.359 15.552 5.063 1.000 27.654 285 SER AAA O 1
ATOM 2068 N N . ARG A 1 286 ? 4.262 17.417 3.741 1.000 27.317 286 ARG AAA N 1
ATOM 2069 C CA . ARG A 1 286 ? 5.602 17.953 4.025 1.000 29.241 286 ARG AAA CA 1
ATOM 2070 C C . ARG A 1 286 ? 5.340 19.374 4.511 1.000 32.859 286 ARG AAA C 1
ATOM 2071 O O . ARG A 1 286 ? 4.664 20.153 3.767 1.000 34.141 286 ARG AAA O 1
ATOM 2079 N N . PHE A 1 287 ? 5.695 19.644 5.763 1.000 26.156 287 PHE AAA N 1
ATOM 2080 C CA . PHE A 1 287 ? 5.460 20.967 6.389 1.000 26.929 287 PHE AAA CA 1
ATOM 2081 C C . PHE A 1 287 ? 6.801 21.599 6.727 1.000 26.489 287 PHE AAA C 1
ATOM 2082 O O . PHE A 1 287 ? 7.445 21.217 7.678 1.000 24.901 287 PHE AAA O 1
ATOM 2090 N N . PRO A 1 288 ? 7.272 22.576 5.940 1.000 25.565 288 PRO AAA N 1
ATOM 2091 C CA . PRO A 1 288 ? 8.503 23.283 6.278 1.000 26.967 288 PRO AAA CA 1
ATOM 2092 C C . PRO A 1 288 ? 8.268 24.270 7.425 1.000 25.001 288 PRO AAA C 1
ATOM 2093 O O . PRO A 1 288 ? 7.182 24.854 7.547 1.000 27.406 288 PRO AAA O 1
ATOM 2097 N N . TRP A 1 289 ? 9.262 24.422 8.273 1.000 25.237 289 TRP AAA N 1
ATOM 2098 C CA . TRP A 1 289 ? 9.187 25.406 9.363 1.000 24.703 289 TRP AAA CA 1
ATOM 2099 C C . TRP A 1 289 ? 10.584 25.747 9.818 1.000 27.316 289 TRP AAA C 1
ATOM 2100 O O . TRP A 1 289 ? 11.514 24.914 9.660 1.000 24.445 289 TRP AAA O 1
ATOM 2111 N N . ASP A 1 290 ? 10.688 26.915 10.450 1.000 28.440 290 ASP AAA N 1
ATOM 2112 C CA . ASP A 1 290 ? 11.968 27.384 11.017 1.000 28.405 290 ASP AAA CA 1
ATOM 2113 C C . ASP A 1 290 ? 11.851 27.369 12.521 1.000 27.172 290 ASP AAA C 1
ATOM 2114 O O . ASP A 1 290 ? 10.807 27.730 13.057 1.000 30.723 290 ASP AAA O 1
ATOM 2119 N N . MET A 1 291 ? 12.881 26.891 13.163 1.000 26.235 291 MET AAA N 1
ATOM 2120 C CA . MET A 1 291 ? 13.066 26.948 14.611 1.000 26.497 291 MET AAA CA 1
ATOM 2121 C C . MET A 1 291 ? 13.437 28.405 14.901 1.000 26.478 291 MET AAA C 1
ATOM 2122 O O . MET A 1 291 ? 14.467 28.855 14.390 1.000 27.376 291 MET AAA O 1
ATOM 2127 N N . ALA A 1 292 ? 12.603 29.138 15.626 1.000 25.895 292 ALA AAA N 1
ATOM 2128 C CA . ALA A 1 292 ? 12.811 30.588 15.790 1.000 22.861 292 ALA AAA CA 1
ATOM 2129 C C . ALA A 1 292 ? 12.377 31.077 17.159 1.000 23.557 292 ALA AAA C 1
ATOM 2130 O O . ALA A 1 292 ? 11.516 30.458 17.812 1.000 24.339 292 ALA AAA O 1
ATOM 2132 N N . GLU A 1 293 ? 12.969 32.212 17.541 1.000 24.346 293 GLU AAA N 1
ATOM 2133 C CA . GLU A 1 293 ? 12.621 32.858 18.829 1.000 23.988 293 GLU AAA CA 1
ATOM 2134 C C . GLU A 1 293 ? 12.342 34.319 18.521 1.000 25.693 293 GLU AAA C 1
ATOM 2135 O O . GLU A 1 293 ? 13.286 35.065 18.298 1.000 24.457 293 GLU AAA O 1
ATOM 2141 N N . GLN A 1 294 ? 11.066 34.692 18.401 1.000 23.450 294 GLN AAA N 1
ATOM 2142 C CA . GLN A 1 294 ? 10.715 36.055 17.953 1.000 24.340 294 GLN AAA CA 1
ATOM 2143 C C . GLN A 1 294 ? 9.426 36.496 18.627 1.000 27.124 294 GLN AAA C 1
ATOM 2144 O O . GLN A 1 294 ? 8.384 35.860 18.360 1.000 25.311 294 GLN AAA O 1
ATOM 2150 N N . VAL A 1 295 ? 9.496 37.531 19.470 1.000 23.183 295 VAL AAA N 1
ATOM 2151 C CA . VAL A 1 295 ? 8.290 38.029 20.184 1.000 23.056 295 VAL AAA CA 1
ATOM 2152 C C . VAL A 1 295 ? 8.030 39.468 19.752 1.000 23.586 295 VAL AAA C 1
ATOM 2153 O O . VAL A 1 295 ? 8.942 40.320 19.857 1.000 24.395 295 VAL AAA O 1
ATOM 2157 N N . ALA A 1 296 ? 6.788 39.779 19.378 1.000 22.127 296 ALA AAA N 1
ATOM 2158 C CA . ALA A 1 296 ? 6.358 41.140 19.022 1.000 21.853 296 ALA AAA CA 1
ATOM 2159 C C . ALA A 1 296 ? 6.604 42.075 20.205 1.000 21.510 296 ALA AAA C 1
ATOM 2160 O O . ALA A 1 296 ? 6.360 41.682 21.326 1.000 22.361 296 ALA AAA O 1
ATOM 2162 N N . GLU A 1 297 ? 7.032 43.305 19.942 1.000 24.067 297 GLU AAA N 1
ATOM 2163 C CA . GLU A 1 297 ? 7.336 44.307 20.999 1.000 26.542 297 GLU AAA CA 1
ATOM 2164 C C . GLU A 1 297 ? 6.071 44.778 21.709 1.000 25.190 297 GLU AAA C 1
ATOM 2165 O O . GLU A 1 297 ? 6.192 45.264 22.849 1.000 26.720 297 GLU AAA O 1
ATOM 2171 N N . SER A 1 298 ? 4.916 44.663 21.076 1.000 23.475 298 SER AAA N 1
ATOM 2172 C CA . SER A 1 298 ? 3.608 45.015 21.668 1.000 25.395 298 SER AAA CA 1
ATOM 2173 C C . SER A 1 298 ? 2.527 44.144 21.047 1.000 24.522 298 SER AAA C 1
ATOM 2174 O O . SER A 1 298 ? 2.562 43.881 19.845 1.000 23.568 298 SER AAA O 1
ATOM 2177 N N . PHE A 1 299 ? 1.571 43.715 21.842 1.000 21.150 299 PHE AAA N 1
ATOM 2178 C CA . PHE A 1 299 ? 0.490 42.839 21.307 1.000 22.260 299 PHE AAA CA 1
ATOM 2179 C C . PHE A 1 299 ? -0.801 43.602 21.077 1.000 23.604 299 PHE AAA C 1
ATOM 2180 O O . PHE A 1 299 ? -1.752 42.990 20.598 1.000 22.650 299 PHE AAA O 1
ATOM 2188 N N . VAL A 1 300 ? -0.870 44.878 21.479 1.000 21.177 300 VAL AAA N 1
ATOM 2189 C CA . VAL A 1 300 ? -2.104 45.683 21.313 1.000 22.337 300 VAL AAA CA 1
ATOM 2190 C C . VAL A 1 300 ? -1.759 46.959 20.543 1.000 22.552 300 VAL AAA C 1
ATOM 2191 O O . VAL A 1 300 ? -0.811 47.664 20.943 1.000 23.064 300 VAL AAA O 1
ATOM 2195 N N . HIS A 1 301 ? -2.459 47.128 19.429 1.000 22.656 301 HIS AAA N 1
ATOM 2196 C CA . HIS A 1 301 ? -2.273 48.231 18.448 1.000 24.667 301 HIS AAA CA 1
ATOM 2197 C C . HIS A 1 301 ? -3.641 48.848 18.210 1.000 23.665 301 HIS AAA C 1
ATOM 2198 O O . HIS A 1 301 ? -4.292 48.572 17.214 1.000 23.540 301 HIS AAA O 1
ATOM 2205 N N . GLY A 1 302 ? -4.097 49.667 19.155 1.000 24.288 302 GLY AAA N 1
ATOM 2206 C CA . GLY A 1 302 ? -5.446 50.233 19.069 1.000 25.797 302 GLY AAA CA 1
ATOM 2207 C C . GLY A 1 302 ? -6.489 49.147 19.123 1.000 23.870 302 GLY AAA C 1
ATOM 2208 O O . GLY A 1 302 ? -6.604 48.485 20.142 1.000 26.445 302 GLY AAA O 1
ATOM 2209 N N . ARG A 1 303 ? -7.196 48.938 18.037 1.000 21.632 303 ARG AAA N 1
ATOM 2210 C CA . ARG A 1 303 ? -8.303 47.961 17.935 1.000 23.477 303 ARG AAA CA 1
ATOM 2211 C C . ARG A 1 303 ? -7.796 46.624 17.379 1.000 22.396 303 ARG AAA C 1
ATOM 2212 O O . ARG A 1 303 ? -8.634 45.707 17.174 1.000 22.096 303 ARG AAA O 1
ATOM 2220 N N . VAL A 1 304 ? -6.485 46.538 17.146 1.000 22.381 304 VAL AAA N 1
ATOM 2221 C CA . VAL A 1 304 ? -5.868 45.301 16.598 1.000 23.442 304 VAL AAA CA 1
ATOM 2222 C C . VAL A 1 304 ? -5.081 44.612 17.707 1.000 23.766 304 VAL AAA C 1
ATOM 2223 O O . VAL A 1 304 ? -4.198 45.239 18.330 1.000 25.060 304 VAL AAA O 1
ATOM 2227 N N . LEU A 1 305 ? -5.325 43.315 17.910 1.000 21.095 305 LEU AAA N 1
ATOM 2228 C CA . LEU A 1 305 ? -4.641 42.513 18.939 1.000 22.050 305 LEU AAA CA 1
ATOM 2229 C C . LEU A 1 305 ? -3.887 41.378 18.259 1.000 21.728 305 LEU AAA C 1
ATOM 2230 O O . LEU A 1 305 ? -4.428 40.848 17.306 1.000 23.168 305 LEU AAA O 1
ATOM 2235 N N . LEU A 1 306 ? -2.678 41.083 18.714 1.000 19.927 306 LEU AAA N 1
ATOM 2236 C CA . LEU A 1 306 ? -1.916 39.927 18.156 1.000 20.399 306 LEU AAA CA 1
ATOM 2237 C C . LEU A 1 306 ? -2.020 38.809 19.166 1.000 19.984 306 LEU AAA C 1
ATOM 2238 O O . LEU A 1 306 ? -1.704 39.070 20.380 1.000 20.195 306 LEU AAA O 1
ATOM 2243 N N . ALA A 1 307 ? -2.285 37.576 18.713 1.000 17.940 307 ALA AAA N 1
ATOM 2244 C CA . ALA A 1 307 ? -2.360 36.417 19.612 1.000 17.626 307 ALA AAA CA 1
ATOM 2245 C C . ALA A 1 307 ? -1.671 35.228 18.923 1.000 18.674 307 ALA AAA C 1
ATOM 2246 O O . ALA A 1 307 ? -1.562 35.175 17.677 1.000 20.827 307 ALA AAA O 1
ATOM 2248 N N . GLY A 1 308 ? -1.213 34.297 19.717 1.000 18.765 308 GLY AAA N 1
ATOM 2249 C CA . GLY A 1 308 ? -0.581 33.054 19.269 1.000 18.850 308 GLY AAA CA 1
ATOM 2250 C C . GLY A 1 308 ? 0.722 33.364 18.560 1.000 20.392 308 GLY AAA C 1
ATOM 2251 O O . GLY A 1 308 ? 1.426 34.312 18.938 1.000 20.277 308 GLY AAA O 1
ATOM 2252 N N . ASP A 1 309 ? 0.988 32.631 17.495 1.000 19.400 309 ASP AAA N 1
ATOM 2253 C CA . ASP A 1 309 ? 2.308 32.714 16.824 1.000 20.043 309 ASP AAA CA 1
ATOM 2254 C C . ASP A 1 309 ? 2.456 34.051 16.089 1.000 20.294 309 ASP AAA C 1
ATOM 2255 O O . ASP A 1 309 ? 3.593 34.431 15.799 1.000 19.924 309 ASP AAA O 1
ATOM 2260 N N . ALA A 1 310 ? 1.362 34.759 15.773 1.000 20.318 310 ALA AAA N 1
ATOM 2261 C CA . ALA A 1 310 ? 1.441 36.145 15.247 1.000 20.452 310 ALA AAA CA 1
ATOM 2262 C C . ALA A 1 310 ? 2.157 37.020 16.270 1.000 20.314 310 ALA AAA C 1
ATOM 2263 O O . ALA A 1 310 ? 2.844 37.953 15.879 1.000 21.387 310 ALA AAA O 1
ATOM 2265 N N . ALA A 1 311 ? 1.966 36.750 17.563 1.000 19.705 311 ALA AAA N 1
ATOM 2266 C CA . ALA A 1 311 ? 2.554 37.536 18.649 1.000 19.317 311 ALA AAA CA 1
ATOM 2267 C C . ALA A 1 311 ? 3.897 36.972 19.069 1.000 18.378 311 ALA AAA C 1
ATOM 2268 O O . ALA A 1 311 ? 4.744 37.730 19.498 1.000 20.894 311 ALA AAA O 1
ATOM 2270 N N . HIS A 1 312 ? 4.103 35.652 18.988 1.000 19.197 312 HIS AAA N 1
ATOM 2271 C CA . HIS A 1 312 ? 5.318 34.999 19.547 1.000 19.835 312 HIS AAA CA 1
ATOM 2272 C C . HIS A 1 312 ? 5.546 33.679 18.834 1.000 22.236 312 HIS AAA C 1
ATOM 2273 O O . HIS A 1 312 ? 4.667 32.832 18.859 1.000 22.812 312 HIS AAA O 1
ATOM 2280 N N . VAL A 1 313 ? 6.740 33.527 18.283 1.000 21.046 313 VAL AAA N 1
ATOM 2281 C CA . VAL A 1 313 ? 7.235 32.214 17.796 1.000 21.349 313 VAL AAA CA 1
ATOM 2282 C C . V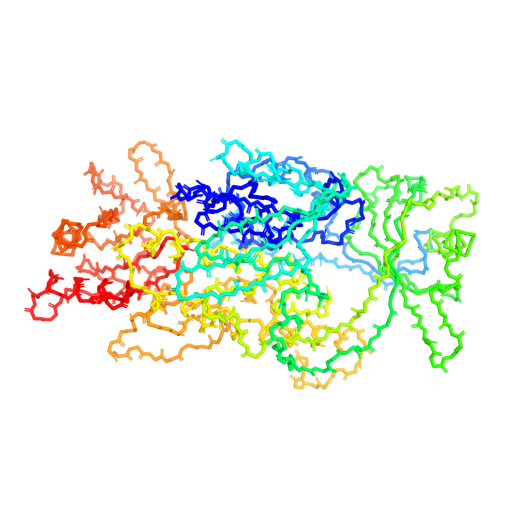AL A 1 313 ? 8.267 31.734 18.795 1.000 22.426 313 VAL AAA C 1
ATOM 2283 O O . VAL A 1 313 ? 9.214 32.504 19.123 1.000 23.100 313 VAL AAA O 1
ATOM 2287 N N . VAL A 1 314 ? 8.092 30.522 19.288 1.000 23.384 314 VAL AAA N 1
ATOM 2288 C CA . VAL A 1 314 ? 9.023 29.929 20.272 1.000 25.151 314 VAL AAA CA 1
ATOM 2289 C C . VAL A 1 314 ? 9.554 28.656 19.653 1.000 25.678 314 VAL AAA C 1
ATOM 2290 O O . VAL A 1 314 ? 8.864 28.008 18.875 1.000 23.111 314 VAL AAA O 1
ATOM 2294 N N . PRO A 1 315 ? 10.822 28.294 19.925 1.000 26.890 315 PRO AAA N 1
ATOM 2295 C CA . PRO A 1 315 ? 11.340 26.997 19.480 1.000 26.181 315 PRO AAA CA 1
ATOM 2296 C C . PRO A 1 315 ? 10.423 25.898 20.004 1.000 26.165 315 PRO AAA C 1
ATOM 2297 O O . PRO A 1 315 ? 10.075 25.886 21.189 1.000 25.086 315 PRO AAA O 1
ATOM 2301 N N . PRO A 1 316 ? 9.982 24.928 19.162 1.000 25.439 316 PRO AAA N 1
ATOM 2302 C CA . PRO A 1 316 ? 9.012 23.936 19.620 1.000 28.321 316 PRO AAA CA 1
ATOM 2303 C C . PRO A 1 316 ? 9.511 22.937 20.663 1.000 29.145 316 PRO AAA C 1
ATOM 2304 O O . PRO A 1 316 ? 8.714 22.146 21.103 1.000 36.532 316 PRO AAA O 1
ATOM 2308 N N . THR A 1 317 ? 10.793 23.003 21.040 1.000 25.137 317 THR AAA N 1
ATOM 2309 C CA . THR A 1 317 ? 11.372 22.171 22.094 1.000 26.367 317 THR AAA CA 1
ATOM 2310 C C . THR A 1 317 ? 10.690 22.592 23.398 1.000 27.351 317 THR AAA C 1
ATOM 2311 O O . THR A 1 317 ? 10.881 23.744 23.835 1.000 33.052 317 THR AAA O 1
ATOM 2315 N N . GLY A 1 318 ? 9.954 21.702 24.011 1.000 27.100 318 GLY AAA N 1
ATOM 2316 C CA . GLY A 1 318 ? 9.174 22.020 25.204 1.000 26.587 318 GLY AAA CA 1
ATOM 2317 C C . GLY A 1 318 ? 7.683 22.047 24.908 1.000 24.320 318 GLY AAA C 1
ATOM 2318 O O . GLY A 1 318 ? 6.949 21.867 25.845 1.000 28.325 318 GLY AAA O 1
ATOM 2319 N N . GLY A 1 319 ? 7.269 22.170 23.652 1.000 22.838 319 GLY AAA N 1
ATOM 2320 C CA . GLY A 1 319 ? 5.842 22.169 23.256 1.000 23.745 319 GLY AAA CA 1
ATOM 2321 C C . GLY A 1 319 ? 5.056 23.277 23.932 1.000 23.110 319 GLY AAA C 1
ATOM 2322 O O . GLY A 1 319 ? 3.927 23.039 24.358 1.000 23.417 319 GLY AAA O 1
ATOM 2323 N N . TYR A 1 320 ? 5.572 24.494 23.954 1.000 23.153 320 TYR AAA N 1
ATOM 2324 C CA . TYR A 1 320 ? 4.872 25.611 24.624 1.000 24.304 320 TYR AAA CA 1
ATOM 2325 C C . TYR A 1 320 ? 3.968 26.419 23.685 1.000 21.244 320 TYR AAA C 1
ATOM 2326 O O . TYR A 1 320 ? 3.171 27.139 24.229 1.000 21.009 320 TYR AAA O 1
ATOM 2335 N N . GLY A 1 321 ? 4.158 26.407 22.359 1.000 19.177 321 GLY AAA N 1
ATOM 2336 C CA . GLY A 1 321 ? 3.568 27.441 21.506 1.000 19.946 321 GLY AAA CA 1
ATOM 2337 C C . GLY A 1 321 ? 2.022 27.431 21.529 1.000 20.227 321 GLY AAA C 1
ATOM 2338 O O . GLY A 1 321 ? 1.417 28.489 21.733 1.000 20.072 321 GLY AAA O 1
ATOM 2339 N N . ALA A 1 322 ? 1.361 26.302 21.275 1.000 18.631 322 ALA AAA N 1
ATOM 2340 C CA . ALA A 1 322 ? -0.114 26.300 21.204 1.000 17.991 322 ALA AAA CA 1
ATOM 2341 C C . ALA A 1 322 ? -0.620 26.506 22.629 1.000 18.553 322 ALA AAA C 1
ATOM 2342 O O . ALA A 1 322 ? -1.607 27.214 22.767 1.000 20.487 322 ALA AAA O 1
ATOM 2344 N N . ASN A 1 323 ? 0.044 25.913 23.627 1.000 18.263 323 ASN AAA N 1
ATOM 2345 C CA . ASN A 1 323 ? -0.352 26.145 25.036 1.000 17.081 323 ASN AAA CA 1
ATOM 2346 C C . ASN A 1 323 ? -0.421 27.662 25.305 1.000 19.276 323 ASN AAA C 1
ATOM 2347 O O . ASN A 1 323 ? -1.376 28.162 26.002 1.000 19.412 323 ASN AAA O 1
ATOM 2352 N N . THR A 1 324 ? 0.644 28.365 24.937 1.000 18.089 324 THR AAA N 1
ATOM 2353 C CA . THR A 1 324 ? 0.762 29.831 25.161 1.000 18.875 324 THR AAA CA 1
ATOM 2354 C C . THR A 1 324 ? -0.318 30.569 24.355 1.000 19.154 324 THR AAA C 1
ATOM 2355 O O . THR A 1 324 ? -0.981 31.505 24.876 1.000 20.210 324 THR AAA O 1
ATOM 2359 N N . GLY A 1 325 ? -0.521 30.210 23.081 1.000 18.003 325 GLY AAA N 1
ATOM 2360 C CA . GLY A 1 325 ? -1.499 30.922 22.243 1.000 19.181 325 GLY AAA CA 1
ATOM 2361 C C . GLY A 1 325 ? -2.948 30.739 22.745 1.000 19.084 325 GLY AAA C 1
ATOM 2362 O O . GLY A 1 325 ? -3.746 31.656 22.666 1.000 19.188 325 GLY AAA O 1
ATOM 2363 N N . ILE A 1 326 ? -3.286 29.544 23.234 1.000 17.357 326 ILE AAA N 1
ATOM 2364 C CA . ILE A 1 326 ? -4.656 29.263 23.720 1.000 18.281 326 ILE AAA CA 1
ATOM 2365 C C . ILE A 1 326 ? -4.845 30.082 25.008 1.000 17.438 326 ILE AAA C 1
ATOM 2366 O O . ILE A 1 326 ? -5.917 30.687 25.153 1.000 17.846 326 ILE AAA O 1
ATOM 2371 N N . ALA A 1 327 ? -3.792 30.218 25.802 1.000 17.393 327 ALA AAA N 1
ATOM 2372 C CA . ALA A 1 327 ? -3.909 31.074 27.009 1.000 18.462 327 ALA AAA CA 1
ATOM 2373 C C . ALA A 1 327 ? -4.038 32.581 26.629 1.000 17.421 327 ALA AAA C 1
ATOM 2374 O O . ALA A 1 327 ? -4.710 33.337 27.355 1.000 19.115 327 ALA AAA O 1
ATOM 2376 N N . ASP A 1 328 ? -3.425 33.039 25.542 1.000 18.070 328 ASP AAA N 1
ATOM 2377 C CA . ASP A 1 328 ? -3.586 34.411 25.016 1.000 19.051 328 ASP AAA CA 1
ATOM 2378 C C . ASP A 1 328 ? -5.078 34.620 24.628 1.000 18.417 328 ASP AAA C 1
ATOM 2379 O O . ASP A 1 328 ? -5.674 35.637 24.970 1.000 18.186 328 ASP AAA O 1
ATOM 2384 N N . ALA A 1 329 ? -5.647 33.725 23.843 1.000 18.311 329 ALA AAA N 1
ATOM 2385 C CA . ALA A 1 329 ? -7.068 33.787 23.406 1.000 17.242 329 ALA AAA CA 1
ATOM 2386 C C . ALA A 1 329 ? -7.997 33.912 24.618 1.000 18.051 329 ALA AAA C 1
ATOM 2387 O O . ALA A 1 329 ? -8.918 34.726 24.583 1.000 19.938 329 ALA AAA O 1
ATOM 2389 N N . HIS A 1 330 ? -7.746 33.078 25.618 1.000 17.272 330 HIS AAA N 1
ATOM 2390 C CA . HIS A 1 330 ? -8.500 33.030 26.883 1.000 16.496 330 HIS AAA CA 1
ATOM 2391 C C . HIS A 1 330 ? -8.361 34.345 27.654 1.000 20.757 330 HIS AAA C 1
ATOM 2392 O O . HIS A 1 330 ? -9.340 34.750 28.312 1.000 21.060 330 HIS AAA O 1
ATOM 2399 N N . ASN A 1 331 ? -7.171 34.925 27.657 1.000 16.658 331 ASN AAA N 1
ATOM 2400 C CA . ASN A 1 331 ? -6.961 36.220 28.371 1.000 17.512 331 ASN AAA CA 1
ATOM 2401 C C . ASN A 1 331 ? -7.782 37.336 27.721 1.000 17.426 331 ASN AAA C 1
ATOM 2402 O O . ASN A 1 331 ? -8.335 38.189 28.408 1.000 19.765 331 ASN AAA O 1
ATOM 2407 N N . LEU A 1 332 ? -7.703 37.465 26.401 1.000 17.535 332 LEU AAA N 1
ATOM 2408 C CA . LEU A 1 332 ? -8.258 38.620 25.687 1.000 18.476 332 LEU AAA CA 1
ATOM 2409 C C . LEU A 1 332 ? -9.794 38.525 25.582 1.000 18.317 332 LEU AAA C 1
ATOM 2410 O O . LEU A 1 332 ? -10.429 39.547 25.534 1.000 19.068 332 LEU AAA O 1
ATOM 2415 N N . ALA A 1 333 ? -10.359 37.332 25.444 1.000 18.631 333 ALA AAA N 1
ATOM 2416 C CA . ALA A 1 333 ? -11.780 37.163 25.057 1.000 18.238 333 ALA AAA CA 1
ATOM 2417 C C . ALA A 1 333 ? -12.697 37.820 26.104 1.000 17.709 333 ALA AAA C 1
ATOM 2418 O O . ALA A 1 333 ? -13.575 38.579 25.724 1.000 19.484 333 ALA AAA O 1
ATOM 2420 N N . TRP A 1 334 ? -12.537 37.554 27.396 1.000 19.025 334 TRP AAA N 1
ATOM 2421 C CA . TRP A 1 334 ? -13.432 38.148 28.398 1.000 20.209 334 TRP AAA CA 1
ATOM 2422 C C . TRP A 1 334 ? -13.281 39.682 28.428 1.000 20.299 334 TRP AAA C 1
ATOM 2423 O O . TRP A 1 334 ? -14.252 40.359 28.790 1.000 19.797 334 TRP AAA O 1
ATOM 2434 N N . LYS A 1 335 ? -12.078 40.189 28.129 1.000 20.072 335 LYS AAA N 1
ATOM 2435 C CA . LYS A 1 335 ? -11.797 41.640 28.195 1.000 18.920 335 LYS AAA CA 1
ATOM 2436 C C . LYS A 1 335 ? -12.552 42.301 27.056 1.000 20.278 335 LYS AAA C 1
ATOM 2437 O O . LYS A 1 335 ? -13.220 43.299 27.272 1.000 19.601 335 LYS AAA O 1
ATOM 2443 N N . LEU A 1 336 ? -12.417 41.784 25.829 1.000 18.984 336 LEU AAA N 1
ATOM 2444 C CA . LEU A 1 336 ? -13.194 42.359 24.720 1.000 20.169 336 LEU AAA CA 1
ATOM 2445 C C . LEU A 1 336 ? -14.701 42.263 25.007 1.000 21.580 336 LEU AAA C 1
ATOM 2446 O O . LEU A 1 336 ? -15.432 43.191 24.642 1.000 21.730 336 LEU AAA O 1
ATOM 2451 N N . ALA A 1 337 ? -15.163 41.188 25.621 1.000 21.170 337 ALA AAA N 1
ATOM 2452 C CA . ALA A 1 337 ? -16.591 40.989 25.941 1.000 22.099 337 ALA AAA CA 1
ATOM 2453 C C . ALA A 1 337 ? -17.050 42.121 26.868 1.000 22.492 337 ALA AAA C 1
ATOM 2454 O O . ALA A 1 337 ? -18.134 42.663 26.649 1.000 21.338 337 ALA AAA O 1
ATOM 2456 N N . LEU A 1 338 ? -16.296 42.409 27.916 1.000 21.241 338 LEU AAA N 1
ATOM 2457 C CA . LEU A 1 338 ? -16.714 43.436 28.904 1.000 21.552 338 LEU AAA CA 1
ATOM 2458 C C . LEU A 1 338 ? -16.616 44.840 28.285 1.000 23.522 338 LEU AAA C 1
ATOM 2459 O O . LEU A 1 338 ? -17.472 45.696 28.613 1.000 23.298 338 LEU AAA O 1
ATOM 2464 N N . VAL A 1 339 ? -15.628 45.105 27.419 1.000 20.560 339 VAL AAA N 1
ATOM 2465 C CA . VAL A 1 339 ? -15.534 46.428 26.721 1.000 22.862 339 VAL AAA CA 1
ATOM 2466 C C . VAL A 1 339 ? -16.731 46.535 25.772 1.000 25.128 339 VAL AAA C 1
ATOM 2467 O O . VAL A 1 339 ? -17.426 47.588 25.789 1.000 26.170 339 VAL AAA O 1
ATOM 2471 N N . ALA A 1 340 ? -17.016 45.500 24.967 1.000 24.148 340 ALA AAA N 1
ATOM 2472 C CA . ALA A 1 340 ? -18.147 45.523 24.008 1.000 29.030 340 ALA AAA CA 1
ATOM 2473 C C . ALA A 1 340 ? -19.466 45.700 24.775 1.000 31.628 340 ALA AAA C 1
ATOM 2474 O O . ALA A 1 340 ? -20.373 46.352 24.248 1.000 32.581 340 ALA AAA O 1
ATOM 2476 N N . ALA A 1 341 ? -19.570 45.180 26.002 1.000 25.341 341 ALA AAA N 1
ATOM 2477 C CA . ALA A 1 341 ? -20.793 45.248 26.823 1.000 28.682 341 ALA AAA CA 1
ATOM 2478 C C . ALA A 1 341 ? -20.921 46.646 27.453 1.000 28.038 341 ALA AAA C 1
ATOM 2479 O O . ALA A 1 341 ? -22.025 46.936 27.939 1.000 30.357 341 ALA AAA O 1
ATOM 2481 N N . GLY A 1 342 ? -19.891 47.500 27.400 1.000 30.438 342 GLY AAA N 1
ATOM 2482 C CA . GLY A 1 342 ? -19.904 48.845 28.035 1.000 28.508 342 GLY AAA CA 1
ATOM 2483 C C . GLY A 1 342 ? -19.679 48.792 29.547 1.000 29.193 342 GLY AAA C 1
ATOM 2484 O O . GLY A 1 342 ? -19.923 49.811 30.240 1.000 30.525 342 GLY AAA O 1
ATOM 2485 N N . VAL A 1 343 ? -19.238 47.655 30.069 1.000 23.100 343 VAL AAA N 1
ATOM 2486 C CA . VAL A 1 343 ? -19.002 47.479 31.527 1.000 23.964 343 VAL AAA CA 1
ATOM 2487 C C . VAL A 1 343 ? -17.531 47.752 31.841 1.000 23.402 343 VAL AAA C 1
ATOM 2488 O O . VAL A 1 343 ? -17.232 48.018 32.988 1.000 26.434 343 VAL AAA O 1
ATOM 2492 N N . ALA A 1 344 ? -16.641 47.728 30.843 1.000 21.506 344 ALA AAA N 1
ATOM 2493 C CA . ALA A 1 344 ? -15.217 48.032 31.069 1.000 21.334 344 ALA AAA CA 1
ATOM 2494 C C . ALA A 1 344 ? -14.798 49.138 30.101 1.000 21.363 344 ALA AAA C 1
ATOM 2495 O O . ALA A 1 344 ? -15.303 49.148 28.975 1.000 24.486 344 ALA AAA O 1
ATOM 2497 N N . GLY A 1 345 ? -13.815 49.928 30.499 1.000 23.334 345 GLY AAA N 1
ATOM 2498 C CA . GLY A 1 345 ? -13.212 50.924 29.606 1.000 25.152 345 GLY AAA CA 1
ATOM 2499 C C . GLY A 1 345 ? -12.179 50.259 28.706 1.000 24.005 345 GLY AAA C 1
ATOM 2500 O O . GLY A 1 345 ? -11.670 49.165 29.001 1.000 23.889 345 GLY AAA O 1
ATOM 2501 N N . PRO A 1 346 ? -11.829 50.902 27.578 1.000 25.785 346 PRO AAA N 1
ATOM 2502 C CA . PRO A 1 346 ? -10.846 50.339 26.646 1.000 29.563 346 PRO AAA CA 1
ATOM 2503 C C . PRO A 1 346 ? -9.435 50.091 27.207 1.000 29.287 346 PRO AAA C 1
ATOM 2504 O O . PRO A 1 346 ? -8.726 49.262 26.681 1.000 26.372 346 PRO AAA O 1
ATOM 2508 N N . GLY A 1 347 ? -9.087 50.700 28.340 1.000 21.978 347 GLY AAA N 1
ATOM 2509 C CA . GLY A 1 347 ? -7.838 50.424 29.051 1.000 25.103 347 GLY AAA CA 1
ATOM 2510 C C . GLY A 1 347 ? -7.734 48.951 29.429 1.000 24.143 347 GLY AAA C 1
ATOM 2511 O O . GLY A 1 347 ? -6.619 48.432 29.615 1.000 26.261 347 GLY AAA O 1
ATOM 2512 N N . LEU A 1 348 ? -8.868 48.264 29.572 1.000 23.651 348 LEU AAA N 1
ATOM 2513 C CA . LEU A 1 348 ? -8.816 46.835 29.951 1.000 21.553 348 LEU AAA CA 1
ATOM 2514 C C . LEU A 1 348 ? -8.143 46.058 28.810 1.000 21.025 348 LEU AAA C 1
ATOM 2515 O O . LEU A 1 348 ? -7.452 45.071 29.089 1.000 22.394 348 LEU AAA O 1
ATOM 2520 N N . VAL A 1 349 ? -8.334 46.514 27.589 1.000 21.021 349 VAL AAA N 1
ATOM 2521 C CA . VAL A 1 349 ? -7.762 45.812 26.396 1.000 22.681 349 VAL AAA CA 1
ATOM 2522 C C . VAL A 1 349 ? -6.242 45.860 26.493 1.000 22.752 349 VAL AAA C 1
ATOM 2523 O O . VAL A 1 349 ? -5.594 44.839 26.230 1.000 22.418 349 VAL AAA O 1
ATOM 2527 N N . GLU A 1 350 ? -5.684 46.978 26.926 1.000 22.924 350 GLU AAA N 1
ATOM 2528 C CA . GLU A 1 350 ? -4.214 47.171 27.002 1.000 22.958 350 GLU AAA CA 1
ATOM 2529 C C . GLU A 1 350 ? -3.589 46.123 27.937 1.000 20.622 350 GLU AAA C 1
ATOM 2530 O O . GLU A 1 350 ? -2.414 45.745 27.757 1.000 20.426 350 GLU AAA O 1
ATOM 2536 N N . THR A 1 351 ? -4.312 45.700 28.965 1.000 21.176 351 THR AAA N 1
ATOM 2537 C CA . THR A 1 351 ? -3.793 44.726 29.939 1.000 19.033 351 THR AAA CA 1
ATOM 2538 C C . THR A 1 351 ? -3.522 43.387 29.243 1.000 19.483 351 THR AAA C 1
ATOM 2539 O O . THR A 1 351 ? -2.774 42.624 29.821 1.000 20.813 351 THR AAA O 1
ATOM 2543 N N . TYR A 1 352 ? -4.095 43.134 28.073 1.000 18.791 352 TYR AAA N 1
ATOM 2544 C CA . TYR A 1 352 ? -3.764 41.906 27.319 1.000 19.283 352 TYR AAA CA 1
ATOM 2545 C C . TYR A 1 352 ? -2.242 41.901 27.012 1.000 20.296 352 TYR AAA C 1
ATOM 2546 O O . TYR A 1 352 ? -1.534 40.906 27.248 1.000 20.475 352 TYR AAA O 1
ATOM 2555 N N . ASP A 1 353 ? -1.734 43.041 26.573 1.000 21.217 353 ASP AAA N 1
ATOM 2556 C CA . ASP A 1 353 ? -0.281 43.206 26.318 1.000 22.706 353 ASP AAA CA 1
ATOM 2557 C C . ASP A 1 353 ? 0.472 43.098 27.630 1.000 20.705 353 ASP AAA C 1
ATOM 2558 O O . ASP A 1 353 ? 1.477 42.360 27.681 1.000 21.044 353 ASP AAA O 1
ATOM 2563 N N . ALA A 1 354 ? 0.057 43.826 28.691 1.000 20.452 354 ALA AAA N 1
ATOM 2564 C CA . ALA A 1 354 ? 0.827 43.910 29.937 1.000 21.588 354 ALA AAA CA 1
ATOM 2565 C C . ALA A 1 354 ? 0.996 42.513 30.528 1.000 21.228 354 ALA AAA C 1
ATOM 2566 O O . ALA A 1 354 ? 1.999 42.263 31.187 1.000 22.062 354 ALA AAA O 1
ATOM 2568 N N . GLU A 1 355 ? -0.005 41.643 30.342 1.000 20.375 355 GLU AAA N 1
ATOM 2569 C CA . GLU A 1 355 ? -0.039 40.315 30.990 1.000 19.411 355 GLU AAA CA 1
ATOM 2570 C C . GLU A 1 355 ? 0.582 39.253 30.082 1.000 19.150 355 GLU AAA C 1
ATOM 2571 O O . GLU A 1 355 ? 1.323 38.429 30.573 1.000 22.850 355 GLU AAA O 1
ATOM 2577 N N . ARG A 1 356 ? 0.242 39.258 28.816 1.000 19.333 356 ARG AAA N 1
ATOM 2578 C CA . ARG A 1 356 ? 0.631 38.118 27.953 1.000 19.779 356 ARG AAA CA 1
ATOM 2579 C C . ARG A 1 356 ? 2.016 38.334 27.338 1.000 21.483 356 ARG AAA C 1
ATOM 2580 O O . ARG A 1 356 ? 2.650 37.317 27.024 1.000 20.421 356 ARG AAA O 1
ATOM 2588 N N . ARG A 1 357 ? 2.454 39.576 27.139 1.000 20.170 357 ARG AAA N 1
ATOM 2589 C CA . ARG A 1 357 ? 3.738 39.772 26.435 1.000 20.789 357 ARG AAA CA 1
ATOM 2590 C C . ARG A 1 357 ? 4.866 39.269 27.339 1.000 20.854 357 ARG AAA C 1
ATOM 2591 O O . ARG A 1 357 ? 5.788 38.596 26.902 1.000 21.737 357 ARG AAA O 1
ATOM 2599 N N . PRO A 1 358 ? 4.935 39.610 28.641 1.000 21.666 358 PRO AAA N 1
ATOM 2600 C CA . PRO A 1 358 ? 6.032 39.126 29.459 1.000 22.018 358 PRO AAA CA 1
ATOM 2601 C C . PRO A 1 358 ? 6.046 37.588 29.529 1.000 22.419 358 PRO AAA C 1
ATOM 2602 O O . PRO A 1 358 ? 7.101 36.998 29.529 1.000 21.327 358 PRO AAA O 1
ATOM 2606 N N . VAL A 1 359 ? 4.874 36.954 29.532 1.000 19.466 359 VAL AAA N 1
ATOM 2607 C CA . VAL A 1 359 ? 4.782 35.470 29.492 1.000 18.766 359 VAL AAA CA 1
ATOM 2608 C C . VAL A 1 359 ? 5.406 34.975 28.188 1.000 17.583 359 VAL AAA C 1
ATOM 2609 O O . VAL A 1 359 ? 6.083 33.949 28.227 1.000 20.008 359 VAL AAA O 1
ATOM 2613 N N . ALA A 1 360 ? 5.111 35.640 27.106 1.000 17.801 360 ALA AAA N 1
ATOM 2614 C CA . ALA A 1 360 ? 5.591 35.239 25.778 1.000 18.943 360 ALA AAA CA 1
ATOM 2615 C C . ALA A 1 360 ? 7.124 35.313 25.747 1.000 21.605 360 ALA AAA C 1
ATOM 2616 O O . ALA A 1 360 ? 7.778 34.358 25.303 1.000 19.442 360 ALA AAA O 1
ATOM 2618 N N . VAL A 1 361 ? 7.681 36.391 26.291 1.000 20.318 361 VAL AAA N 1
ATOM 2619 C CA . VAL A 1 361 ? 9.171 36.540 26.369 1.000 21.700 361 VAL AAA CA 1
ATOM 2620 C C . VAL A 1 361 ? 9.762 35.397 27.196 1.000 21.766 361 VAL AAA C 1
ATOM 2621 O O . VAL A 1 361 ? 10.748 34.733 26.754 1.000 21.004 361 VAL AAA O 1
ATOM 2625 N N . TYR A 1 362 ? 9.216 35.136 28.373 1.000 19.979 362 TYR AAA N 1
ATOM 2626 C CA . TYR A 1 362 ? 9.721 34.098 29.277 1.000 22.719 362 TYR AAA CA 1
ATOM 2627 C C . TYR A 1 362 ? 9.622 32.737 28.601 1.000 24.257 362 TYR AAA C 1
ATOM 2628 O O . TYR A 1 362 ? 10.560 31.919 28.685 1.000 22.950 362 TYR AAA O 1
ATOM 2637 N N . THR A 1 363 ? 8.504 32.515 27.927 1.000 20.493 363 THR AAA N 1
ATOM 2638 C CA . THR A 1 363 ? 8.222 31.198 27.314 1.000 22.223 363 THR AAA CA 1
ATOM 2639 C C . THR A 1 363 ? 9.170 30.990 26.120 1.000 21.537 363 THR AAA C 1
ATOM 2640 O O . THR A 1 363 ? 9.706 29.865 25.957 1.000 21.221 363 THR AAA O 1
ATOM 2644 N N . ALA A 1 364 ? 9.357 32.013 25.296 1.000 21.982 364 ALA AAA N 1
ATOM 2645 C CA . ALA A 1 364 ? 10.263 31.965 24.129 1.000 24.738 364 ALA AAA CA 1
ATOM 2646 C C . ALA A 1 364 ? 11.667 31.610 24.616 1.000 27.256 364 ALA AAA C 1
ATOM 2647 O O . ALA A 1 364 ? 12.323 30.732 24.016 1.000 23.763 364 ALA AAA O 1
ATOM 2649 N N . GLU A 1 365 ? 12.081 32.208 25.725 1.000 23.524 365 GLU AAA N 1
ATOM 2650 C CA . GLU A 1 365 ? 13.424 31.942 26.331 1.000 26.204 365 GLU AAA CA 1
ATOM 2651 C C . GLU A 1 365 ? 13.492 30.500 26.836 1.000 23.749 365 GLU AAA C 1
ATOM 2652 O O . GLU A 1 365 ? 14.555 29.854 26.673 1.000 23.830 365 GLU AAA O 1
ATOM 2658 N N . GLN A 1 366 ? 12.404 29.977 27.393 1.000 21.558 366 GLN AAA N 1
ATOM 2659 C CA . GLN A 1 366 ? 12.334 28.595 27.893 1.000 23.000 366 GLN AAA CA 1
ATOM 2660 C C . GLN A 1 366 ? 12.497 27.627 26.726 1.000 23.592 366 GLN AAA C 1
ATOM 2661 O O . GLN A 1 366 ? 13.216 26.644 26.883 1.000 24.841 366 GLN AAA O 1
ATOM 2667 N N . GLY A 1 367 ? 11.852 27.913 25.602 1.000 23.066 367 GLY AAA N 1
ATOM 2668 C CA . GLY A 1 367 ? 11.972 27.087 24.379 1.000 25.423 367 GLY AAA CA 1
ATOM 2669 C C . GLY A 1 367 ? 13.433 27.061 23.968 1.000 26.940 367 GLY AAA C 1
ATOM 2670 O O . GLY A 1 367 ? 13.964 25.964 23.669 1.000 24.664 367 GLY AAA O 1
ATOM 2671 N N . SER A 1 368 ? 14.053 28.235 23.942 1.000 25.138 368 SER AAA N 1
ATOM 2672 C CA . SER A 1 368 ? 15.482 28.405 23.582 1.000 26.549 368 SER AAA CA 1
ATOM 2673 C C . SER A 1 368 ? 16.389 27.658 24.563 1.000 26.524 368 SER AAA C 1
ATOM 2674 O O . SER A 1 368 ? 17.363 27.059 24.111 1.000 27.708 368 SER AAA O 1
ATOM 2677 N N . LEU A 1 369 ? 16.096 27.684 25.853 1.000 27.787 369 LEU AAA N 1
ATOM 2678 C CA . LEU A 1 369 ? 16.913 26.984 26.873 1.000 29.467 369 LEU AAA CA 1
ATOM 2679 C C . LEU A 1 369 ? 16.811 25.462 26.686 1.000 29.382 369 LEU AAA C 1
ATOM 2680 O O . LEU A 1 369 ? 17.855 24.776 26.752 1.000 29.935 369 LEU AAA O 1
ATOM 2685 N N . GLN A 1 370 ? 15.604 24.951 26.465 1.000 29.291 370 GLN AAA N 1
ATOM 2686 C CA . GLN A 1 370 ? 15.356 23.520 26.159 1.000 30.527 370 GLN AAA CA 1
ATOM 2687 C C . GLN A 1 370 ? 16.191 23.130 24.939 1.000 29.818 370 GLN AAA C 1
ATOM 2688 O O . GLN A 1 370 ? 16.800 22.035 24.973 1.000 30.969 370 GLN AAA O 1
ATOM 2694 N N . LEU A 1 371 ? 16.222 23.991 23.929 1.000 28.312 371 LEU AAA N 1
ATOM 2695 C CA . LEU A 1 371 ? 16.938 23.709 22.671 1.000 30.706 371 LEU AAA CA 1
ATOM 2696 C C . LEU A 1 371 ? 18.449 23.636 22.961 1.000 35.964 371 LEU AAA C 1
ATOM 2697 O O . LEU A 1 371 ? 19.067 22.631 22.551 1.000 33.269 371 LEU AAA O 1
ATOM 2702 N N . ALA A 1 372 ? 18.997 24.600 23.714 1.000 32.312 372 ALA AAA N 1
ATOM 2703 C CA . ALA A 1 372 ? 20.401 24.592 24.182 1.000 35.541 372 ALA AAA CA 1
ATOM 2704 C C . ALA A 1 372 ? 20.683 23.299 24.963 1.000 34.751 372 ALA AAA C 1
ATOM 2705 O O . ALA A 1 372 ? 21.763 22.700 24.733 1.000 37.251 372 ALA AAA O 1
ATOM 2707 N N . LEU A 1 373 ? 19.783 22.906 25.865 1.000 32.165 373 LEU AAA N 1
ATOM 2708 C CA . LEU A 1 373 ? 19.917 21.745 26.765 1.000 38.212 373 LEU AAA CA 1
ATOM 2709 C C . LEU A 1 373 ? 20.021 20.461 25.918 1.000 46.092 373 LEU AAA C 1
ATOM 2710 O O . LEU A 1 373 ? 20.926 19.657 26.155 1.000 47.975 373 LEU AAA O 1
ATOM 2715 N N . ARG A 1 374 ? 19.116 20.267 24.960 1.000 47.947 374 ARG AAA N 1
ATOM 2716 C CA . ARG A 1 374 ? 19.072 19.061 24.088 1.000 49.609 374 ARG AAA CA 1
ATOM 2717 C C . ARG A 1 374 ? 20.260 19.064 23.129 1.000 49.320 374 ARG AAA C 1
ATOM 2718 O O . ARG A 1 374 ? 20.682 17.980 22.744 1.000 56.987 374 ARG AAA O 1
ATOM 2726 N N . SER A 1 375 ? 20.723 20.249 22.725 1.000 46.262 375 SER AAA N 1
ATOM 2727 C CA . SER A 1 375 ? 21.830 20.482 21.765 1.000 47.598 375 SER AAA CA 1
ATOM 2728 C C . SER A 1 375 ? 23.192 20.344 22.456 1.000 47.237 375 SER AAA C 1
ATOM 2729 O O . SER A 1 375 ? 24.198 20.441 21.748 1.000 49.346 375 SER AAA O 1
ATOM 2732 N N . GLY A 1 376 ? 23.211 20.141 23.777 1.000 46.650 376 GLY AAA N 1
ATOM 2733 C CA . GLY A 1 376 ? 24.431 20.034 24.599 1.000 47.490 376 GLY AAA CA 1
ATOM 2734 C C . GLY A 1 376 ? 25.219 21.339 24.688 1.000 53.029 376 GLY AAA C 1
ATOM 2735 O O . GLY A 1 376 ? 26.344 21.272 25.196 1.000 53.648 376 GLY AAA O 1
ATOM 2736 N N . THR A 1 377 ? 24.668 22.484 24.248 1.000 45.479 377 THR AAA N 1
ATOM 2737 C CA . THR A 1 377 ? 25.367 23.801 24.191 1.000 44.326 377 THR AAA CA 1
ATOM 2738 C C . THR A 1 377 ? 25.036 24.628 25.451 1.000 38.327 377 THR AAA C 1
ATOM 2739 O O . THR A 1 377 ? 25.406 25.823 25.469 1.000 42.983 377 THR AAA O 1
ATOM 2743 N N . ALA A 1 378 ? 24.338 24.041 26.429 1.000 37.069 378 ALA AAA N 1
ATOM 2744 C CA . ALA A 1 378 ? 23.799 24.785 27.598 1.000 33.940 378 ALA AAA CA 1
ATOM 2745 C C . ALA A 1 378 ? 24.908 24.994 28.643 1.000 33.661 378 ALA AAA C 1
ATOM 2746 O O . ALA A 1 378 ? 25.456 23.981 29.147 1.000 36.021 378 ALA AAA O 1
ATOM 2748 N N . THR A 1 379 ? 25.140 26.251 29.033 1.000 32.569 379 THR AAA N 1
ATOM 2749 C CA . THR A 1 379 ? 26.005 26.597 30.189 1.000 32.458 379 THR AAA CA 1
ATOM 2750 C C . THR A 1 379 ? 25.340 26.065 31.455 1.000 32.284 379 THR AAA C 1
ATOM 2751 O O . THR A 1 379 ? 24.119 25.803 31.492 1.000 29.152 379 THR AAA O 1
ATOM 2755 N N . PRO A 1 380 ? 26.102 25.920 32.559 1.000 29.592 380 PRO AAA N 1
ATOM 2756 C CA . PRO A 1 380 ? 25.520 25.516 33.833 1.000 27.867 380 PRO AAA CA 1
ATOM 2757 C C . PRO A 1 380 ? 24.391 26.468 34.267 1.000 28.573 380 PRO AAA C 1
ATOM 2758 O O . PRO A 1 380 ? 23.403 25.995 34.852 1.000 27.913 380 PRO AAA O 1
ATOM 2762 N N . GLU A 1 381 ? 24.524 27.748 33.924 1.000 28.608 381 GLU AAA N 1
ATOM 2763 C CA . GLU A 1 381 ? 23.504 28.763 34.295 1.000 28.019 381 GLU AAA CA 1
ATOM 2764 C C . GLU A 1 381 ? 22.258 28.514 33.433 1.000 27.379 381 GLU AAA C 1
ATOM 2765 O O . GLU A 1 381 ? 21.156 28.619 33.964 1.000 27.562 381 GLU AAA O 1
ATOM 2771 N N . GLN A 1 382 ? 22.427 28.235 32.147 1.000 28.118 382 GLN AAA N 1
ATOM 2772 C CA . GLN A 1 382 ? 21.274 27.971 31.232 1.000 30.491 382 GLN AAA CA 1
ATOM 2773 C C . GLN A 1 382 ? 20.558 26.692 31.658 1.000 30.020 382 GLN AAA C 1
ATOM 2774 O O . GLN A 1 382 ? 19.303 26.727 31.744 1.000 30.829 382 GLN AAA O 1
ATOM 2780 N N . GLN A 1 383 ? 21.286 25.644 32.054 1.000 29.995 383 GLN AAA N 1
ATOM 2781 C CA . GLN A 1 383 ? 20.691 24.398 32.604 1.000 32.123 383 GLN AAA CA 1
ATOM 2782 C C . GLN A 1 383 ? 19.847 24.744 33.827 1.000 34.597 383 GLN AAA C 1
ATOM 2783 O O . GLN A 1 383 ? 18.707 24.262 33.923 1.000 31.277 383 GLN AAA O 1
ATOM 2789 N N . ALA A 1 384 ? 20.389 25.542 34.758 1.000 27.524 384 ALA AAA N 1
ATOM 2790 C CA . ALA A 1 384 ? 19.671 25.870 35.996 1.000 26.736 384 ALA AAA CA 1
ATOM 2791 C C . ALA A 1 384 ? 18.392 26.683 35.670 1.000 23.063 384 ALA AAA C 1
ATOM 2792 O O . ALA A 1 384 ? 17.514 26.663 36.524 1.000 25.349 384 ALA AAA O 1
ATOM 2794 N N . ALA A 1 385 ? 18.365 27.456 34.584 1.000 25.102 385 ALA AAA N 1
ATOM 2795 C CA . ALA A 1 385 ? 17.259 28.384 34.219 1.000 23.923 385 ALA AAA CA 1
ATOM 2796 C C . ALA A 1 385 ? 16.091 27.605 33.600 1.000 27.656 385 ALA AAA C 1
ATOM 2797 O O . ALA A 1 385 ? 15.007 28.206 33.432 1.000 25.764 385 ALA AAA O 1
ATOM 2799 N N . VAL A 1 386 ? 16.275 26.343 33.221 1.000 27.191 386 VAL AAA N 1
ATOM 2800 C CA . VAL A 1 386 ? 15.159 25.573 32.580 1.000 26.245 386 VAL AAA CA 1
ATOM 2801 C C . VAL A 1 386 ? 14.087 25.280 33.628 1.000 23.577 386 VAL AAA C 1
ATOM 2802 O O . VAL A 1 386 ? 14.370 24.700 34.670 1.000 26.449 386 VAL AAA O 1
ATOM 2806 N N . ALA A 1 387 ? 12.835 25.640 33.340 1.000 23.259 387 ALA AAA N 1
ATOM 2807 C CA . ALA A 1 387 ? 11.700 25.462 34.261 1.000 23.189 387 ALA AAA CA 1
ATOM 2808 C C . ALA A 1 387 ? 10.896 24.225 33.840 1.000 23.284 387 ALA AAA C 1
ATOM 2809 O O . ALA A 1 387 ? 10.946 23.867 32.653 1.000 25.654 387 ALA AAA O 1
ATOM 2811 N N . ASP A 1 388 ? 10.246 23.625 34.822 1.000 26.253 388 ASP AAA N 1
ATOM 2812 C CA . ASP A 1 388 ? 9.193 22.589 34.690 1.000 28.206 388 ASP AAA CA 1
ATOM 2813 C C . ASP A 1 388 ? 8.088 23.157 33.780 1.000 26.378 388 ASP AAA C 1
ATOM 2814 O O . ASP A 1 388 ? 7.752 24.345 33.949 1.000 24.105 388 ASP AAA O 1
ATOM 2819 N N . ALA A 1 389 ? 7.597 22.386 32.802 1.000 24.423 389 ALA AAA N 1
ATOM 2820 C CA . ALA A 1 389 ? 6.505 22.850 31.907 1.000 25.293 389 ALA AAA CA 1
ATOM 2821 C C . ALA A 1 389 ? 5.267 23.255 32.699 1.000 24.665 389 ALA AAA C 1
ATOM 2822 O O . ALA A 1 389 ? 4.593 24.183 32.234 1.000 24.414 389 ALA AAA O 1
ATOM 2824 N N . VAL A 1 390 ? 5.003 22.676 33.886 1.000 24.677 390 VAL AAA N 1
ATOM 2825 C CA . VAL A 1 390 ? 3.809 23.073 34.681 1.000 25.931 390 VAL AAA CA 1
ATOM 2826 C C . VAL A 1 390 ? 4.078 24.455 35.317 1.000 24.456 390 VAL AAA C 1
ATOM 2827 O O . VAL A 1 390 ? 3.163 25.251 35.452 1.000 22.344 390 VAL AAA O 1
ATOM 2831 N N . THR A 1 391 ? 5.319 24.782 35.667 1.000 22.842 391 THR AAA N 1
ATOM 2832 C CA . THR A 1 391 ? 5.653 26.133 36.155 1.000 20.382 391 THR AAA CA 1
ATOM 2833 C C . THR A 1 391 ? 5.431 27.113 35.013 1.000 21.661 391 THR AAA C 1
ATOM 2834 O O . THR A 1 391 ? 4.846 28.149 35.226 1.000 22.686 391 THR AAA O 1
ATOM 2838 N N . VAL A 1 392 ? 5.926 26.794 33.810 1.000 20.211 392 VAL AAA N 1
ATOM 2839 C CA . VAL A 1 392 ? 5.840 27.745 32.676 1.000 21.062 392 VAL AAA CA 1
ATOM 2840 C C . VAL A 1 392 ? 4.347 28.046 32.397 1.000 20.512 392 VAL AAA C 1
ATOM 2841 O O . VAL A 1 392 ? 4.020 29.222 32.123 1.000 21.266 392 VAL AAA O 1
ATOM 2845 N N . THR A 1 393 ? 3.506 27.014 32.451 1.000 20.117 393 THR AAA N 1
ATOM 2846 C CA . THR A 1 393 ? 2.119 27.138 31.937 1.000 19.617 393 THR AAA CA 1
ATOM 2847 C C . THR A 1 393 ? 1.110 27.432 33.042 1.000 19.203 393 THR AAA C 1
ATOM 2848 O O . THR A 1 393 ? 0.034 27.989 32.714 1.000 22.300 393 THR AAA O 1
ATOM 2852 N N . SER A 1 394 ? 1.389 27.058 34.271 1.000 19.718 394 SER AAA N 1
ATOM 2853 C CA . SER A 1 394 ? 0.453 27.220 35.418 1.000 20.513 394 SER AAA CA 1
ATOM 2854 C C . SER A 1 394 ? 0.957 28.217 36.455 1.000 20.105 394 SER AAA C 1
ATOM 2855 O O . SER A 1 394 ? 0.179 28.519 37.379 1.000 22.105 394 SER AAA O 1
ATOM 2858 N N . GLY A 1 395 ? 2.225 28.633 36.385 1.000 20.421 395 GLY AAA N 1
ATOM 2859 C CA . GLY A 1 395 ? 2.859 29.400 37.473 1.000 20.736 395 GLY AAA CA 1
ATOM 2860 C C . GLY A 1 395 ? 2.991 30.873 37.169 1.000 21.225 395 GLY AAA C 1
ATOM 2861 O O . GLY A 1 395 ? 3.873 31.547 37.806 1.000 21.530 395 GLY AAA O 1
ATOM 2862 N N . GLN A 1 396 ? 2.217 31.378 36.191 1.000 20.881 396 GLN AAA N 1
ATOM 2863 C CA . GLN A 1 396 ? 2.352 32.771 35.740 1.000 22.161 396 GLN AAA CA 1
ATOM 2864 C C . GLN A 1 396 ? 1.832 33.747 36.780 1.000 21.004 396 GLN AAA C 1
ATOM 2865 O O . GLN A 1 396 ? 0.824 33.444 37.433 1.000 22.427 396 GLN AAA O 1
ATOM 2871 N N . ALA A 1 397 ? 2.475 34.921 36.858 1.000 22.047 397 ALA AAA N 1
ATOM 2872 C CA . ALA A 1 397 ? 2.013 36.055 37.692 1.000 23.677 397 ALA AAA CA 1
ATOM 2873 C C . ALA A 1 397 ? 1.909 37.300 36.813 1.000 25.337 397 ALA AAA C 1
ATOM 2874 O O . ALA A 1 397 ? 2.860 37.602 36.092 1.000 30.875 397 ALA AAA O 1
ATOM 2876 N N . TYR A 1 398 ? 0.722 37.885 36.757 1.000 19.903 398 TYR AAA N 1
ATOM 2877 C CA . TYR A 1 398 ? 0.414 39.078 35.936 1.000 18.639 398 TYR AAA CA 1
ATOM 2878 C C . TYR A 1 398 ? 0.608 40.341 36.787 1.000 19.886 398 TYR AAA C 1
ATOM 2879 O O . TYR A 1 398 ? 0.174 40.364 37.970 1.000 22.892 398 TYR AAA O 1
ATOM 2888 N N . ARG A 1 399 ? 1.116 41.383 36.162 1.000 21.363 399 ARG AAA N 1
ATOM 2889 C CA . ARG A 1 399 ? 1.136 42.762 36.728 1.000 24.796 399 ARG AAA CA 1
ATOM 2890 C C . ARG A 1 399 ? 0.486 43.657 35.688 1.000 23.472 399 ARG AAA C 1
ATOM 2891 O O . ARG A 1 399 ? 0.969 43.728 34.539 1.000 23.464 399 ARG AAA O 1
ATOM 2899 N N . SER A 1 400 ? -0.631 44.270 36.009 1.000 21.677 400 SER AAA N 1
ATOM 2900 C CA . SER A 1 400 ? -1.351 45.143 35.066 1.000 22.768 400 SER AAA CA 1
ATOM 2901 C C . SER A 1 400 ? -2.389 45.918 35.857 1.000 21.243 400 SER AAA C 1
ATOM 2902 O O . SER A 1 400 ? -2.605 45.594 37.046 1.000 22.199 400 SER AAA O 1
ATOM 2905 N N . THR A 1 401 ? -3.092 46.817 35.201 1.000 22.628 401 THR AAA N 1
ATOM 2906 C CA . THR A 1 401 ? -4.230 47.513 35.856 1.000 23.697 401 THR AAA CA 1
ATOM 2907 C C . THR A 1 401 ? -5.378 46.556 36.164 1.000 23.763 401 THR AAA C 1
ATOM 2908 O O . THR A 1 401 ? -6.241 46.942 36.997 1.000 22.322 401 THR AAA O 1
ATOM 2912 N N . ALA A 1 402 ? -5.390 45.319 35.625 1.000 22.596 402 ALA AAA N 1
ATOM 2913 C CA . ALA A 1 402 ? -6.463 44.335 35.911 1.000 22.622 402 ALA AAA CA 1
ATOM 2914 C C . ALA A 1 402 ? -6.038 43.410 37.064 1.000 21.264 402 ALA AAA C 1
ATOM 2915 O O . ALA A 1 402 ? -6.690 42.391 37.292 1.000 20.997 402 ALA AAA O 1
ATOM 2917 N N . VAL A 1 403 ? -4.975 43.783 37.786 1.000 19.838 403 VAL AAA N 1
ATOM 2918 C CA . VAL A 1 403 ? -4.532 43.122 39.035 1.000 20.109 403 VAL AAA CA 1
ATOM 2919 C C . VAL A 1 403 ? -4.313 44.219 40.074 1.000 22.478 403 VAL AAA C 1
ATOM 2920 O O . VAL A 1 403 ? -3.484 45.109 39.860 1.000 22.974 403 VAL AAA O 1
ATOM 2924 N N . VAL A 1 404 ? -4.987 44.090 41.201 1.000 23.544 404 VAL AAA N 1
ATOM 2925 C CA . VAL A 1 404 ? -4.784 44.995 42.369 1.000 24.198 404 VAL AAA CA 1
ATOM 2926 C C . VAL A 1 404 ? -4.090 44.207 43.480 1.000 30.739 404 VAL AAA C 1
ATOM 2927 O O . VAL A 1 404 ? -4.741 43.370 44.147 1.000 32.368 404 VAL AAA O 1
ATOM 2931 N N . GLY A 1 405 ? -2.796 44.487 43.631 1.000 29.984 405 GLY AAA N 1
ATOM 2932 C CA . GLY A 1 405 ? -1.898 43.907 44.635 1.000 33.204 405 GLY AAA CA 1
ATOM 2933 C C . GLY A 1 405 ? -2.313 44.302 46.029 1.000 35.217 405 GLY AAA C 1
ATOM 2934 O O . GLY A 1 405 ? -3.078 45.285 46.182 1.000 34.763 405 GLY AAA O 1
ATOM 2935 N N . GLU A 1 406 ? -1.904 43.514 47.014 1.000 36.419 406 GLU AAA N 1
ATOM 2936 C CA . GLU A 1 406 ? -2.125 43.876 48.432 1.000 37.416 406 GLU AAA CA 1
ATOM 2937 C C . GLU A 1 406 ? -1.173 45.026 48.766 1.000 43.642 406 GLU AA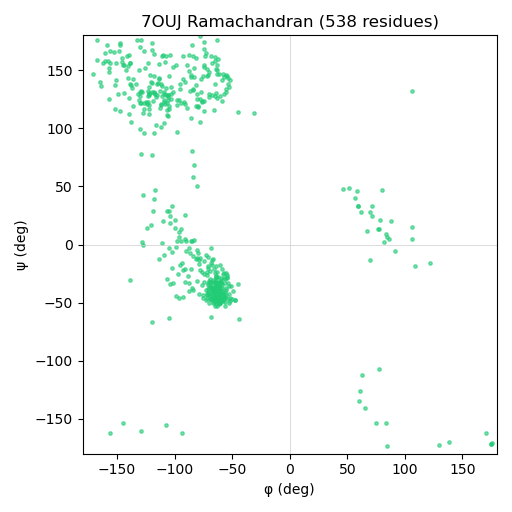A C 1
ATOM 2938 O O . GLU A 1 406 ? -0.100 45.150 48.171 1.000 40.155 406 GLU AAA O 1
ATOM 2944 N N . PRO A 1 407 ? -1.547 45.906 49.719 1.000 48.810 407 PRO AAA N 1
ATOM 2945 C CA . PRO A 1 407 ? -0.660 46.993 50.148 1.000 54.474 407 PRO AAA CA 1
ATOM 2946 C C . PRO A 1 407 ? 0.724 46.440 50.530 1.000 56.847 407 PRO AAA C 1
ATOM 2947 O O . PRO A 1 407 ? 1.725 46.922 50.020 1.000 60.160 407 PRO AAA O 1
ATOM 2951 N N . ASP A 1 408 ? 0.737 45.390 51.357 1.000 58.223 408 ASP AAA N 1
ATOM 2952 C CA . ASP A 1 408 ? 1.971 44.713 51.849 1.000 69.504 408 ASP AAA CA 1
ATOM 2953 C C . ASP A 1 408 ? 2.542 43.800 50.750 1.000 72.036 408 ASP AAA C 1
ATOM 2954 O O . ASP A 1 408 ? 3.742 43.517 50.819 1.000 71.975 408 ASP AAA O 1
ATOM 2959 N N . GLY A 1 409 ? 1.725 43.382 49.771 1.000 75.064 409 GLY AAA N 1
ATOM 2960 C CA . GLY A 1 409 ? 2.101 42.455 48.682 1.000 74.110 409 GLY AAA CA 1
ATOM 2961 C C . GLY A 1 409 ? 3.358 42.895 47.942 1.000 73.359 409 GLY AAA C 1
ATOM 2962 O O . GLY A 1 409 ? 3.524 44.118 47.733 1.000 79.725 409 GLY AAA O 1
ATOM 2963 N N . ALA A 1 410 ? 4.208 41.931 47.560 1.000 70.626 410 ALA AAA N 1
ATOM 2964 C CA . ALA A 1 410 ? 5.465 42.126 46.792 1.000 68.708 410 ALA AAA CA 1
ATOM 2965 C C . ALA A 1 410 ? 5.262 41.697 45.329 1.000 59.166 410 ALA AAA C 1
ATOM 2966 O O . ALA A 1 410 ? 4.262 41.014 45.034 1.000 54.314 410 ALA AAA O 1
ATOM 2968 N N . ASP A 1 411 ? 6.164 42.126 44.443 1.000 55.597 411 ASP AAA N 1
ATOM 2969 C CA . ASP A 1 411 ? 6.096 41.899 42.976 1.000 48.928 411 ASP AAA CA 1
ATOM 2970 C C . ASP A 1 411 ? 6.542 40.461 42.696 1.000 41.319 411 ASP AAA C 1
ATOM 2971 O O . ASP A 1 411 ? 7.642 40.065 43.139 1.000 39.215 411 ASP AAA O 1
ATOM 2976 N N . LEU A 1 412 ? 5.696 39.694 42.010 1.000 29.610 412 LEU AAA N 1
ATOM 2977 C CA . LEU A 1 412 ? 5.933 38.263 41.734 1.000 26.931 412 LEU AAA CA 1
ATOM 2978 C C . LEU A 1 412 ? 6.702 38.095 40.425 1.000 26.558 412 LEU AAA C 1
ATOM 2979 O O . LEU A 1 412 ? 6.648 38.914 39.503 1.000 26.360 412 LEU AAA O 1
ATOM 2984 N N . PRO A 1 413 ? 7.424 36.975 40.299 1.000 25.242 413 PRO AAA N 1
ATOM 2985 C CA . PRO A 1 413 ? 8.134 36.683 39.054 1.000 29.338 413 PRO AAA CA 1
ATOM 2986 C C . PRO A 1 413 ? 7.148 36.386 37.932 1.000 26.292 413 PRO AAA C 1
ATOM 2987 O O . PRO A 1 413 ? 6.059 36.031 38.238 1.000 25.807 413 PRO AAA O 1
ATOM 2991 N N . VAL A 1 414 ? 7.580 36.450 36.673 1.000 23.116 414 VAL AAA N 1
ATOM 2992 C CA . VAL A 1 414 ? 6.669 36.162 35.534 1.000 25.322 414 VAL AAA CA 1
ATOM 2993 C C . VAL A 1 414 ? 6.161 34.723 35.644 1.000 22.992 414 VAL AAA C 1
ATOM 2994 O O . VAL A 1 414 ? 4.961 34.489 35.378 1.000 23.119 414 VAL AAA O 1
ATOM 2998 N N . ALA A 1 415 ? 6.991 33.791 36.089 1.000 21.547 415 ALA AAA N 1
ATOM 2999 C CA . ALA A 1 415 ? 6.555 32.396 36.332 1.000 24.074 415 ALA AAA CA 1
ATOM 3000 C C . ALA A 1 415 ? 7.405 31.783 37.419 1.000 24.881 415 ALA AAA C 1
ATOM 3001 O O . ALA A 1 415 ? 8.612 31.986 37.403 1.000 23.465 415 ALA AAA O 1
ATOM 3003 N N . SER A 1 416 ? 6.776 31.054 38.321 1.000 24.389 416 SER AAA N 1
ATOM 3004 C CA . SER A 1 416 ? 7.452 30.407 39.451 1.000 24.440 416 SER AAA CA 1
ATOM 3005 C C . SER A 1 416 ? 6.599 29.258 39.964 1.000 25.350 416 SER AAA C 1
ATOM 3006 O O . SER A 1 416 ? 5.437 29.084 39.510 1.000 24.900 416 SER AAA O 1
ATOM 3009 N N . ASP A 1 417 ? 7.162 28.482 40.868 1.000 24.441 417 ASP AAA N 1
ATOM 3010 C CA . ASP A 1 417 ? 6.515 27.273 41.394 1.000 24.082 417 ASP AAA CA 1
ATOM 3011 C C . ASP A 1 417 ? 5.047 27.557 41.733 1.000 22.636 417 ASP AAA C 1
ATOM 3012 O O . ASP A 1 417 ? 4.701 28.275 42.694 1.000 23.193 417 ASP AAA O 1
ATOM 3017 N N . PRO A 1 418 ? 4.101 26.937 41.005 1.000 22.580 418 PRO AAA N 1
ATOM 3018 C CA . PRO A 1 418 ? 2.683 27.215 41.244 1.000 23.185 418 PRO AAA CA 1
ATOM 3019 C C . PRO A 1 418 ? 2.219 26.793 42.635 1.000 26.577 418 PRO AAA C 1
ATOM 3020 O O . PRO A 1 418 ? 1.311 27.405 43.148 1.000 25.742 418 PRO AAA O 1
ATOM 3024 N N . ARG A 1 419 ? 2.900 25.788 43.218 1.000 28.094 419 ARG AAA N 1
ATOM 3025 C CA . ARG A 1 419 ? 2.553 25.287 44.564 1.000 30.442 419 ARG AAA CA 1
ATOM 3026 C C . ARG A 1 419 ? 2.766 26.394 45.579 1.000 28.543 419 ARG AAA C 1
ATOM 3027 O O . ARG A 1 419 ? 2.112 26.322 46.633 1.000 31.636 419 ARG AAA O 1
ATOM 3035 N N . GLU A 1 420 ? 3.607 27.393 45.319 1.000 27.045 420 GLU AAA N 1
ATOM 3036 C CA . GLU A 1 420 ? 3.851 28.451 46.339 1.000 29.336 420 GLU AAA CA 1
ATOM 3037 C C . GLU A 1 420 ? 2.929 29.658 46.137 1.000 29.207 420 GLU AAA C 1
ATOM 3038 O O . GLU A 1 420 ? 2.935 30.528 47.003 1.000 30.405 420 GLU AAA O 1
ATOM 3044 N N . LEU A 1 421 ? 2.269 29.825 44.990 1.000 25.850 421 LEU AAA N 1
ATOM 3045 C CA . LEU A 1 421 ? 1.591 31.109 44.683 1.000 24.155 421 LEU AAA CA 1
ATOM 3046 C C . LEU A 1 421 ? 0.333 31.338 45.545 1.000 23.867 421 LEU AAA C 1
ATOM 3047 O O . LEU A 1 421 ? 0.064 32.503 45.889 1.000 23.297 421 LEU AAA O 1
ATOM 3052 N N . ARG A 1 422 ? -0.370 30.274 45.900 1.000 23.442 422 ARG AAA N 1
ATOM 3053 C CA . ARG A 1 422 ? -1.458 30.275 46.916 1.000 25.441 422 ARG AAA CA 1
ATOM 3054 C C . ARG A 1 422 ? -2.439 31.445 46.716 1.000 26.016 422 ARG AAA C 1
ATOM 3055 O O . ARG A 1 422 ? -2.777 32.165 47.674 1.000 24.407 422 ARG AAA O 1
ATOM 3063 N N . GLY A 1 423 ? -2.882 31.647 45.480 1.000 22.658 423 GLY AAA N 1
ATOM 3064 C CA . GLY A 1 423 ? -3.956 32.606 45.171 1.000 22.838 423 GLY AAA CA 1
ATOM 3065 C C . GLY A 1 423 ? -3.511 34.055 45.322 1.000 23.349 423 GLY AAA C 1
ATOM 3066 O O . GLY A 1 423 ? -4.355 34.909 45.499 1.000 21.059 423 GLY AAA O 1
ATOM 3067 N N . ALA A 1 424 ? -2.201 34.349 45.207 1.000 23.157 424 ALA AAA N 1
ATOM 3068 C CA . ALA A 1 424 ? -1.735 35.743 45.144 1.000 22.830 424 ALA AAA CA 1
ATOM 3069 C C . ALA A 1 424 ? -2.396 36.447 43.968 1.000 22.738 424 ALA AAA C 1
ATOM 3070 O O . ALA A 1 424 ? -2.564 35.870 42.889 1.000 21.007 424 ALA AAA O 1
ATOM 3072 N N . PRO A 1 425 ? -2.670 37.754 44.095 1.000 22.041 425 PRO AAA N 1
ATOM 3073 C CA . PRO A 1 425 ? -3.177 38.535 42.974 1.000 20.075 425 PRO AAA CA 1
ATOM 3074 C C . PRO A 1 425 ? -2.277 38.378 41.745 1.000 21.280 425 PRO AAA C 1
ATOM 3075 O O . PRO A 1 425 ? -1.044 38.494 41.830 1.000 21.959 425 PRO AAA O 1
ATOM 3079 N N . GLY A 1 426 ? -2.928 38.188 40.611 1.000 20.195 426 GLY AAA N 1
ATOM 3080 C CA . GLY A 1 426 ? -2.238 38.034 39.323 1.000 20.006 426 GLY AAA CA 1
ATOM 3081 C C . GLY A 1 426 ? -1.939 36.569 38.982 1.000 19.512 426 GLY AAA C 1
ATOM 3082 O O . GLY A 1 426 ? -1.376 36.317 37.871 1.000 20.401 426 GLY AAA O 1
ATOM 3083 N N . THR A 1 427 ? -2.202 35.612 39.864 1.000 19.514 427 THR AAA N 1
ATOM 3084 C CA . THR A 1 427 ? -1.920 34.179 39.673 1.000 18.653 427 THR AAA CA 1
ATOM 3085 C C . THR A 1 427 ? -3.213 33.396 39.513 1.000 19.312 427 THR AAA C 1
ATOM 3086 O O . THR A 1 427 ? -4.334 33.898 39.778 1.000 20.967 427 THR AAA O 1
ATOM 3090 N N . ARG A 1 428 ? -3.069 32.191 39.002 1.000 20.064 428 ARG AAA N 1
ATOM 3091 C CA . ARG A 1 428 ? -4.200 31.255 38.846 1.000 19.739 428 ARG AAA CA 1
ATOM 3092 C C . ARG A 1 428 ? -4.849 30.975 40.202 1.000 18.025 428 ARG AAA C 1
ATOM 3093 O O . ARG A 1 428 ? -4.160 30.475 41.121 1.000 20.569 428 ARG AAA O 1
ATOM 3101 N N . ALA A 1 429 ? -6.145 31.221 40.318 1.000 17.998 429 ALA AAA N 1
ATOM 3102 C CA . ALA A 1 429 ? -6.901 30.927 41.568 1.000 18.602 429 ALA AAA CA 1
ATOM 3103 C C . ALA A 1 429 ? -6.828 29.429 41.773 1.000 19.397 429 ALA AAA C 1
ATOM 3104 O O . ALA A 1 429 ? -7.101 28.660 40.836 1.000 19.848 429 ALA AAA O 1
ATOM 3106 N N . PRO A 1 430 ? -6.381 28.931 42.943 1.000 19.794 430 PRO AAA N 1
ATOM 3107 C CA . PRO A 1 430 ? -6.135 27.505 43.093 1.000 21.087 430 PRO AAA CA 1
ATOM 3108 C C . PRO A 1 430 ? -7.344 26.596 42.953 1.000 21.598 430 PRO AAA C 1
ATOM 3109 O O . PRO A 1 430 ? -8.508 26.988 43.191 1.000 20.810 430 PRO AAA O 1
ATOM 3113 N N . TYR A 1 431 ? -7.026 25.367 42.570 1.000 22.492 431 TYR AAA N 1
ATOM 3114 C CA . TYR A 1 431 ? -7.982 24.258 42.401 1.000 21.497 431 TYR AAA CA 1
ATOM 3115 C C . TYR A 1 431 ? -8.296 23.679 43.775 1.000 23.653 431 TYR AAA C 1
ATOM 3116 O O . TYR A 1 431 ? -7.359 23.255 44.490 1.000 24.452 431 TYR AAA O 1
ATOM 3125 N N . VAL A 1 432 ? -9.548 23.745 44.172 1.000 21.491 432 VAL AAA N 1
ATOM 3126 C CA . VAL A 1 432 ? -10.028 23.132 45.438 1.000 25.100 432 VAL AAA CA 1
ATOM 3127 C C . VAL A 1 432 ? -11.370 22.485 45.103 1.000 25.220 432 VAL AAA C 1
ATOM 3128 O O . VAL A 1 432 ? -12.207 23.122 44.404 1.000 23.370 432 VAL AAA O 1
ATOM 3132 N N . GLU A 1 433 ? -11.608 21.277 45.603 1.000 26.400 433 GLU AAA N 1
ATOM 3133 C CA . GLU A 1 433 ? -12.911 20.622 45.401 1.000 25.813 433 GLU AAA CA 1
ATOM 3134 C C . GLU A 1 433 ? -13.778 21.006 46.594 1.000 26.042 433 GLU AAA C 1
ATOM 3135 O O . GLU A 1 433 ? -13.340 20.765 47.745 1.000 29.289 433 GLU AAA O 1
ATOM 3141 N N . LEU A 1 434 ? -14.911 21.615 46.308 1.000 24.609 434 LEU AAA N 1
ATOM 3142 C CA . LEU A 1 434 ? -15.854 22.174 47.304 1.000 25.582 434 LEU AAA CA 1
ATOM 3143 C C . LEU A 1 434 ? -17.189 21.452 47.122 1.000 25.586 434 LEU AAA C 1
ATOM 3144 O O . LEU A 1 434 ? -17.305 20.647 46.167 1.000 26.312 434 LEU AAA O 1
ATOM 3149 N N . LEU A 1 435 ? -18.143 21.707 48.012 1.000 26.354 435 LEU AAA N 1
ATOM 3150 C CA . LEU A 1 435 ? -19.508 21.141 47.859 1.000 26.408 435 LEU AAA CA 1
ATOM 3151 C C . LEU A 1 435 ? -20.499 22.270 47.614 1.000 26.448 435 LEU AAA C 1
ATOM 3152 O O . LEU A 1 435 ? -20.490 23.283 48.344 1.000 26.916 435 LEU AAA O 1
ATOM 3157 N N . ARG A 1 436 ? -21.423 22.038 46.711 1.000 24.630 436 ARG AAA N 1
ATOM 3158 C CA . ARG A 1 436 ? -22.576 22.920 46.437 1.000 30.011 436 ARG AAA CA 1
ATOM 3159 C C . ARG A 1 436 ? -23.782 22.014 46.219 1.000 28.485 436 ARG AAA C 1
ATOM 3160 O O . ARG A 1 436 ? -23.691 21.104 45.382 1.000 25.132 436 ARG AAA O 1
ATOM 3168 N N . GLY A 1 437 ? -24.871 22.231 46.951 1.000 30.000 437 GLY AAA N 1
ATOM 3169 C CA . GLY A 1 437 ? -26.011 21.308 46.851 1.000 32.435 437 GLY AAA CA 1
ATOM 3170 C C . GLY A 1 437 ? -25.553 19.925 47.256 1.000 25.413 437 GLY AAA C 1
ATOM 3171 O O . GLY A 1 437 ? -24.813 19.817 48.232 1.000 26.268 437 GLY AAA O 1
ATOM 3172 N N . GLY A 1 438 ? -25.905 18.884 46.508 1.000 25.624 438 GLY AAA N 1
ATOM 3173 C CA . GLY A 1 438 ? -25.382 17.551 46.772 1.000 26.503 438 GLY AAA CA 1
ATOM 3174 C C . GLY A 1 438 ? -24.186 17.237 45.900 1.000 28.243 438 GLY AAA C 1
ATOM 3175 O O . GLY A 1 438 ? -23.775 16.113 45.930 1.000 29.698 438 GLY AAA O 1
ATOM 3176 N N . GLU A 1 439 ? -23.611 18.214 45.182 1.000 29.352 439 GLU AAA N 1
ATOM 3177 C CA . GLU A 1 439 ? -22.552 17.901 44.198 1.000 28.669 439 GLU AAA CA 1
ATOM 3178 C C . GLU A 1 439 ? -21.188 18.380 44.714 1.000 30.119 439 GLU AAA C 1
ATOM 3179 O O . GLU A 1 439 ? -21.113 19.274 45.598 1.000 28.365 439 GLU AAA O 1
ATOM 3185 N N . THR A 1 440 ? -20.140 17.769 44.198 1.000 28.761 440 THR AAA N 1
ATOM 3186 C CA . THR A 1 440 ? -18.761 18.295 44.300 1.000 29.792 440 THR AAA CA 1
ATOM 3187 C C . THR A 1 440 ? -18.590 19.305 43.163 1.000 34.070 440 THR AAA C 1
ATOM 3188 O O . THR A 1 440 ? -19.133 19.118 42.048 1.000 32.678 440 THR AAA O 1
ATOM 3192 N N . VAL A 1 441 ? -18.042 20.465 43.481 1.000 28.503 441 VAL AAA N 1
ATOM 3193 C CA . VAL A 1 441 ? -17.727 21.455 42.421 1.000 28.459 441 VAL AAA CA 1
ATOM 3194 C C . VAL A 1 441 ? -16.290 21.938 42.651 1.000 27.801 441 VAL AAA C 1
ATOM 3195 O O . VAL A 1 441 ? -15.962 22.377 43.773 1.000 26.506 441 VAL AAA O 1
ATOM 3199 N N . SER A 1 442 ? -15.498 21.887 41.586 1.000 25.007 442 SER AAA N 1
ATOM 3200 C CA . SER A 1 442 ? -14.146 22.485 41.495 1.000 26.076 442 SER AAA CA 1
ATOM 3201 C C . SER A 1 442 ? -14.257 24.005 41.588 1.000 22.779 442 SER AAA C 1
ATOM 3202 O O . SER A 1 442 ? -15.108 24.550 40.887 1.000 23.454 442 SER AAA O 1
ATOM 3205 N N . THR A 1 443 ? -13.379 24.687 42.321 1.000 23.330 443 THR AAA N 1
ATOM 3206 C CA . THR A 1 443 ? -13.220 26.156 42.203 1.000 22.218 443 THR AAA CA 1
ATOM 3207 C C . THR A 1 443 ? -13.079 26.510 40.714 1.000 21.667 443 THR AAA C 1
ATOM 3208 O O . THR A 1 443 ? -13.705 27.479 40.291 1.000 21.738 443 THR AAA O 1
ATOM 3212 N N . LEU A 1 444 ? -12.346 25.690 39.961 1.000 20.712 444 LEU AAA N 1
ATOM 3213 C CA . LEU A 1 444 ? -12.052 25.987 38.533 1.000 21.337 444 LEU AAA CA 1
ATOM 3214 C C . LEU A 1 444 ? -13.375 26.012 37.745 1.000 20.275 444 LEU AAA C 1
ATOM 3215 O O . LEU A 1 444 ? -13.497 26.830 36.778 1.000 23.033 444 LEU AAA O 1
ATOM 3220 N N . ASP A 1 445 ? -14.331 25.157 38.106 1.000 22.173 445 ASP AAA N 1
ATOM 3221 C CA . ASP A 1 445 ? -15.648 25.147 37.411 1.000 24.094 445 ASP AAA CA 1
ATOM 3222 C C . ASP A 1 445 ? -16.529 26.340 37.805 1.000 21.855 445 ASP AAA C 1
ATOM 3223 O O . ASP A 1 445 ? -17.538 26.568 37.121 1.000 22.701 445 ASP AAA O 1
ATOM 3228 N N . LEU A 1 446 ? -16.215 27.079 38.868 1.000 22.395 446 LEU AAA N 1
ATOM 3229 C CA . LEU A 1 446 ? -16.891 28.366 39.155 1.000 22.667 446 LEU AAA CA 1
ATOM 3230 C C . LEU A 1 446 ? -16.425 29.466 38.213 1.000 22.509 446 LEU AAA C 1
ATOM 3231 O O . LEU A 1 446 ? -17.162 30.443 38.056 1.000 22.419 446 LEU AAA O 1
ATOM 3236 N N . PHE A 1 447 ? -15.206 29.349 37.663 1.000 20.912 447 PHE AAA N 1
ATOM 3237 C CA . PHE A 1 447 ? -14.588 30.438 36.885 1.000 21.629 447 PHE AAA CA 1
ATOM 3238 C C . PHE A 1 447 ? -14.911 30.253 35.415 1.000 23.971 447 PHE AAA C 1
ATOM 3239 O O . PHE A 1 447 ? -15.212 29.116 34.976 1.000 26.397 447 PHE AAA O 1
ATOM 3247 N N . GLY A 1 448 ? -14.746 31.336 34.670 1.000 22.294 448 GLY AAA N 1
ATOM 3248 C CA . GLY A 1 448 ? -14.777 31.297 33.187 1.000 23.720 448 GLY AAA CA 1
A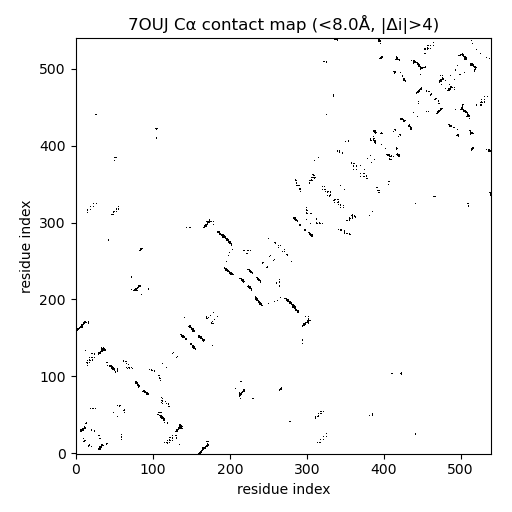TOM 3249 C C . GLY A 1 448 ? -15.834 32.203 32.580 1.000 25.599 448 GLY AAA C 1
ATOM 3250 O O . GLY A 1 448 ? -15.709 32.529 31.406 1.000 26.608 448 GLY AAA O 1
ATOM 3251 N N . ARG A 1 449 ? -16.816 32.671 33.344 1.000 24.794 449 ARG AAA N 1
ATOM 3252 C CA . ARG A 1 449 ? -17.840 33.598 32.768 1.000 27.635 449 ARG AAA CA 1
ATOM 3253 C C . ARG A 1 449 ? -17.805 34.934 33.514 1.000 26.825 449 ARG AAA C 1
ATOM 3254 O O . ARG A 1 449 ? -17.468 35.949 32.960 1.000 27.424 449 ARG AAA O 1
ATOM 3262 N N . ASP A 1 450 ? -18.184 34.904 34.772 1.000 26.794 450 ASP AAA N 1
ATOM 3263 C CA . ASP A 1 450 ? -18.361 36.127 35.569 1.000 27.054 450 ASP AAA CA 1
ATOM 3264 C C . ASP A 1 450 ? -17.220 36.233 36.565 1.000 23.968 450 ASP AAA C 1
ATOM 3265 O O . ASP A 1 450 ? -16.579 35.215 36.890 1.000 22.568 450 ASP AAA O 1
ATOM 3270 N N . PHE A 1 451 ? -17.041 37.435 37.075 1.000 20.828 451 PHE AAA N 1
ATOM 3271 C CA . PHE A 1 451 ? -16.218 37.634 38.276 1.000 18.919 451 PHE AAA CA 1
ATOM 3272 C C . PHE A 1 451 ? -16.819 36.760 39.371 1.000 20.556 451 PHE AAA C 1
ATOM 3273 O O . PHE A 1 451 ? -18.088 36.685 39.479 1.000 21.971 451 PHE AAA O 1
ATOM 3281 N N . VAL A 1 452 ? -15.935 36.211 40.209 1.000 18.509 452 VAL AAA N 1
ATOM 3282 C CA . VAL A 1 452 ? -16.361 35.382 41.353 1.000 19.841 452 VAL AAA CA 1
ATOM 3283 C C . VAL A 1 452 ? -15.675 35.937 42.589 1.000 19.836 452 VAL AAA C 1
ATOM 3284 O O . VAL A 1 452 ? -14.442 36.091 42.604 1.000 19.582 452 VAL AAA O 1
ATOM 3288 N N . LEU A 1 453 ? -16.453 36.141 43.634 1.000 19.951 453 LEU AAA N 1
ATOM 3289 C CA . LEU A 1 453 ? -15.864 36.529 44.914 1.000 21.445 453 LEU AAA CA 1
ATOM 3290 C C . LEU A 1 453 ? -16.057 35.350 45.866 1.000 20.719 453 LEU AAA C 1
ATOM 3291 O O . LEU A 1 453 ? -17.182 34.928 46.081 1.000 21.388 453 LEU AAA O 1
ATOM 3296 N N . LEU A 1 454 ? -14.974 34.808 46.385 1.000 19.703 454 LEU AAA N 1
ATOM 3297 C CA . LEU A 1 454 ? -15.037 33.748 47.411 1.000 19.379 454 LEU AAA CA 1
ATOM 3298 C C . LEU A 1 454 ? -14.579 34.356 48.725 1.000 20.763 454 LEU AAA C 1
ATOM 3299 O O . LEU A 1 454 ? -13.521 34.968 48.744 1.000 22.962 454 LEU AAA O 1
ATOM 3304 N N . THR A 1 455 ? -15.355 34.169 49.782 1.000 22.097 455 THR AAA N 1
ATOM 3305 C CA . THR A 1 455 ? -14.978 34.722 51.100 1.000 23.348 455 THR AAA CA 1
ATOM 3306 C C . THR A 1 455 ? -14.777 33.602 52.106 1.000 23.668 455 THR AAA C 1
ATOM 3307 O O . THR A 1 455 ? -15.263 32.500 51.877 1.000 22.351 455 THR AAA O 1
ATOM 3311 N N . GLY A 1 456 ? -14.122 33.933 53.217 1.000 24.304 456 GLY AAA N 1
ATOM 3312 C CA . GLY A 1 456 ? -14.164 33.069 54.399 1.000 25.838 456 GLY AAA CA 1
ATOM 3313 C C . GLY A 1 456 ? -15.572 32.955 54.946 1.000 26.640 456 GLY AAA C 1
ATOM 3314 O O . GLY A 1 456 ? -16.510 33.636 54.503 1.000 26.283 456 GLY AAA O 1
ATOM 3315 N N . GLU A 1 457 ? -15.718 32.120 55.968 1.000 26.202 457 GLU AAA N 1
ATOM 3316 C CA . GLU A 1 457 ? -17.042 31.811 56.573 1.000 27.970 457 GLU AAA CA 1
ATOM 3317 C C . GLU A 1 457 ? -17.742 33.057 57.133 1.000 26.245 457 GLU AAA C 1
ATOM 3318 O O . GLU A 1 457 ? -19.009 33.089 57.134 1.000 29.695 457 GLU AAA O 1
ATOM 3324 N N . HIS A 1 458 ? -16.984 34.051 57.591 1.000 27.536 458 HIS AAA N 1
ATOM 3325 C CA . HIS A 1 458 ? -17.490 35.281 58.240 1.000 28.999 458 HIS AAA CA 1
ATOM 3326 C C . HIS A 1 458 ? -17.343 36.461 57.281 1.000 27.307 458 HIS AAA C 1
ATOM 3327 O O . HIS A 1 458 ? -17.166 37.604 57.749 1.000 29.678 458 HIS AAA O 1
ATOM 3334 N N . GLY A 1 459 ? -17.401 36.194 55.973 1.000 27.048 459 GLY AAA N 1
ATOM 3335 C CA . GLY A 1 459 ? -17.155 37.242 54.958 1.000 27.935 459 GLY AAA CA 1
ATOM 3336 C C . GLY A 1 459 ? -18.392 38.007 54.492 1.000 29.734 459 GLY AAA C 1
ATOM 3337 O O . GLY A 1 459 ? -18.338 38.546 53.388 1.000 25.388 459 GLY AAA O 1
ATOM 3338 N N . ARG A 1 460 ? -19.473 38.118 55.275 1.000 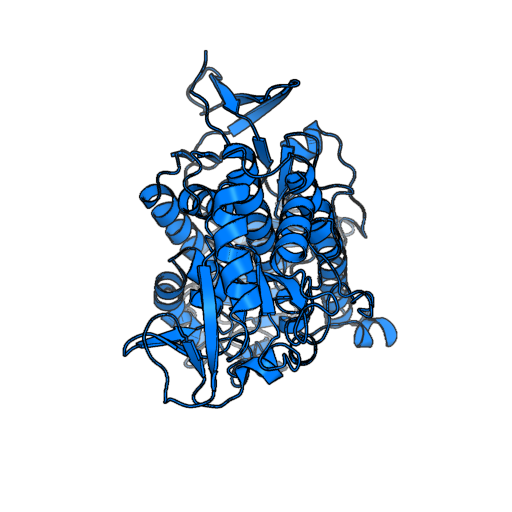26.736 460 ARG AAA N 1
ATOM 3339 C CA . ARG A 1 460 ? -20.742 38.752 54.816 1.000 31.253 460 ARG AAA CA 1
ATOM 3340 C C . ARG A 1 460 ? -20.514 40.220 54.402 1.000 23.316 460 ARG AAA C 1
ATOM 3341 O O . ARG A 1 460 ? -21.186 40.657 53.449 1.000 27.809 460 ARG AAA O 1
ATOM 3349 N N . GLU A 1 461 ? -19.539 40.936 54.969 1.000 23.517 461 GLU AAA N 1
ATOM 3350 C CA . GLU A 1 461 ? -19.324 42.351 54.565 1.000 24.874 461 GLU AAA CA 1
ATOM 3351 C C . GLU A 1 461 ? -18.818 42.356 53.127 1.000 24.235 461 GLU AAA C 1
ATOM 3352 O O . GLU A 1 461 ? -19.231 43.249 52.404 1.000 23.501 461 GLU AAA O 1
ATOM 3358 N N . TRP A 1 462 ? -17.951 41.405 52.774 1.000 24.003 462 TRP AAA N 1
ATOM 3359 C CA . TRP A 1 462 ? -17.460 41.301 51.370 1.000 23.469 462 TRP AAA CA 1
ATOM 3360 C C . TRP A 1 462 ? -18.596 40.818 50.469 1.000 22.564 462 TRP AAA C 1
ATOM 3361 O O . TRP A 1 462 ? -18.678 41.267 49.316 1.000 22.574 462 TRP AAA O 1
ATOM 3372 N N . ILE A 1 463 ? -19.397 39.857 50.902 1.000 22.752 463 ILE AAA N 1
ATOM 3373 C CA . ILE A 1 463 ? -20.569 39.396 50.103 1.000 23.922 463 ILE AAA CA 1
ATOM 3374 C C . ILE A 1 463 ? -21.466 40.617 49.805 1.000 24.858 463 ILE AAA C 1
ATOM 3375 O O . ILE A 1 463 ? -21.909 40.796 48.670 1.000 24.104 463 ILE AAA O 1
ATOM 3380 N N . SER A 1 464 ? -21.782 41.404 50.831 1.000 25.582 464 SER AAA N 1
ATOM 3381 C CA . SER A 1 464 ? -22.664 42.598 50.709 1.000 26.227 464 SER AAA CA 1
ATOM 3382 C C . SER A 1 464 ? -22.052 43.577 49.711 1.000 24.829 464 SER AAA C 1
ATOM 3383 O O . SER A 1 464 ? -22.756 44.107 48.836 1.000 25.511 464 SER AAA O 1
ATOM 3386 N N . ALA A 1 465 ? -20.731 43.714 49.748 1.000 23.272 465 ALA AAA N 1
ATOM 3387 C CA . ALA A 1 465 ? -19.972 44.621 48.882 1.000 21.857 465 ALA AAA CA 1
ATOM 3388 C C . ALA A 1 465 ? -20.124 44.126 47.450 1.000 22.429 465 ALA AAA C 1
ATOM 3389 O O . ALA A 1 465 ? -20.242 44.964 46.556 1.000 24.162 465 ALA AAA O 1
ATOM 3391 N N . ALA A 1 466 ? -20.171 42.821 47.250 1.000 22.055 466 ALA AAA N 1
ATOM 3392 C CA . ALA A 1 466 ? -20.269 42.270 45.877 1.000 21.411 466 ALA AAA CA 1
ATOM 3393 C C . ALA A 1 466 ? -21.678 42.532 45.329 1.000 22.336 466 ALA AAA C 1
ATOM 3394 O O . ALA A 1 466 ? -21.813 42.886 44.142 1.000 24.027 466 ALA AAA O 1
ATOM 3396 N N . VAL A 1 467 ? -22.680 42.313 46.154 1.000 24.206 467 VAL AAA N 1
ATOM 3397 C CA . VAL A 1 467 ? -24.100 42.548 45.759 1.000 26.569 467 VAL AAA CA 1
ATOM 3398 C C . VAL A 1 467 ? -24.229 44.030 45.353 1.000 22.534 467 VAL AAA C 1
ATOM 3399 O O . VAL A 1 467 ? -24.767 44.291 44.281 1.000 26.143 467 VAL AAA O 1
ATOM 3403 N N . SER A 1 468 ? -23.709 44.959 46.164 1.000 23.030 468 SER AAA N 1
ATOM 3404 C CA . SER A 1 468 ? -23.798 46.426 45.916 1.000 23.864 468 SER AAA CA 1
ATOM 3405 C C . SER A 1 468 ? -23.038 46.798 44.657 1.000 25.253 468 SER AAA C 1
ATOM 3406 O O . SER A 1 468 ? -23.583 47.533 43.795 1.000 25.468 468 SER AAA O 1
ATOM 3409 N N . ALA A 1 469 ? -21.811 46.299 44.544 1.000 24.832 469 ALA AAA N 1
ATOM 3410 C CA . ALA A 1 469 ? -20.981 46.649 43.374 1.000 23.088 469 ALA AAA CA 1
ATOM 3411 C C . ALA A 1 469 ? -21.626 46.094 42.111 1.000 22.163 469 ALA AAA C 1
ATOM 3412 O O . ALA A 1 469 ? -21.465 46.724 41.031 1.000 23.412 469 ALA AAA O 1
ATOM 3414 N N . SER A 1 470 ? -22.237 44.917 42.196 1.000 24.080 470 SER AAA N 1
ATOM 3415 C CA . SER A 1 470 ? -22.884 44.299 41.013 1.000 27.459 470 SER AAA CA 1
ATOM 3416 C C . SER A 1 470 ? -23.958 45.261 40.475 1.000 27.886 470 SER AAA C 1
ATOM 3417 O O . SER A 1 470 ? -24.038 45.508 39.251 1.000 27.934 470 SER AAA O 1
ATOM 3420 N N . ALA A 1 471 ? -24.768 45.835 41.361 1.000 25.335 471 ALA AAA N 1
ATOM 3421 C CA . ALA A 1 471 ? -25.832 46.781 40.964 1.000 26.073 471 ALA AAA CA 1
ATOM 3422 C C . ALA A 1 471 ? -25.219 48.091 40.457 1.000 25.084 471 ALA AAA C 1
ATOM 3423 O O . ALA A 1 471 ? -25.650 48.633 39.437 1.000 26.878 471 ALA AAA O 1
ATOM 3425 N N . GLY A 1 472 ? -24.251 48.630 41.204 1.000 23.796 472 GLY AAA N 1
ATOM 3426 C CA . GLY A 1 472 ? -23.576 49.894 40.906 1.000 23.082 472 GLY AAA CA 1
ATOM 3427 C C . GLY A 1 472 ? -22.835 49.884 39.599 1.000 24.179 472 GLY AAA C 1
ATOM 3428 O O . GLY A 1 472 ? -22.852 50.913 38.894 1.000 23.587 472 GLY AAA O 1
ATOM 3429 N N . LEU A 1 473 ? -22.167 48.789 39.277 1.000 22.636 473 LEU AAA N 1
ATOM 3430 C CA . LEU A 1 473 ? -21.286 48.763 38.066 1.000 21.594 473 LEU AAA CA 1
ATOM 3431 C C . LEU A 1 473 ? -21.930 47.992 36.919 1.000 24.367 473 LEU AAA C 1
ATOM 3432 O O . LEU A 1 473 ? -21.341 47.953 35.840 1.000 25.034 473 LEU AAA O 1
ATOM 3437 N N . GLY A 1 474 ? -23.094 47.411 37.098 1.000 24.501 474 GLY AAA N 1
ATOM 3438 C CA . GLY A 1 474 ? -23.765 46.691 36.001 1.000 25.874 474 GLY AAA CA 1
ATOM 3439 C C . GLY A 1 474 ? -23.061 45.376 35.663 1.000 27.786 474 GLY AAA C 1
ATOM 3440 O O . GLY A 1 474 ? -23.082 44.969 34.481 1.000 30.614 474 GLY AAA O 1
ATOM 3441 N N . LEU A 1 475 ? -22.473 44.719 36.657 1.000 26.536 475 LEU AAA N 1
ATOM 3442 C CA . LEU A 1 475 ? -21.547 43.569 36.490 1.000 26.944 475 LEU AAA CA 1
ATOM 3443 C C . LEU A 1 475 ? -22.143 42.417 37.282 1.000 27.042 475 LEU AAA C 1
ATOM 3444 O O . LEU A 1 475 ? -22.405 42.613 38.459 1.000 29.438 475 LEU AAA O 1
ATOM 3449 N N . LYS A 1 476 ? -22.322 41.244 36.674 1.000 25.720 476 LYS AAA N 1
ATOM 3450 C CA . LYS A 1 476 ? -22.666 40.034 37.454 1.000 30.422 476 LYS AAA CA 1
ATOM 3451 C C . LYS A 1 476 ? -21.442 39.616 38.274 1.000 25.748 476 LYS AAA C 1
ATOM 3452 O O . LYS A 1 476 ? -20.350 39.538 37.742 1.000 26.919 476 LYS AAA O 1
ATOM 3458 N N . ILE A 1 477 ? -21.630 39.404 39.571 1.000 27.002 477 ILE AAA N 1
ATOM 3459 C CA . ILE A 1 477 ? -20.562 38.832 40.424 1.000 26.746 477 ILE AAA CA 1
ATOM 3460 C C . ILE A 1 477 ? -21.167 37.657 41.185 1.000 26.777 477 ILE AAA C 1
ATOM 3461 O O . ILE A 1 477 ? -22.174 37.857 41.916 1.000 32.035 477 ILE AAA O 1
ATOM 3466 N N . THR A 1 478 ? -20.618 36.480 41.024 1.000 23.844 478 THR AAA N 1
ATOM 3467 C CA . THR A 1 478 ? -20.984 35.321 41.842 1.000 25.020 478 THR AAA CA 1
ATOM 3468 C C . THR A 1 478 ? -20.261 35.449 43.167 1.000 25.238 478 THR AAA C 1
ATOM 3469 O O . THR A 1 478 ? -19.019 35.416 43.171 1.000 23.179 478 THR AAA O 1
ATOM 3473 N N . ALA A 1 479 ? -20.988 35.529 44.269 1.000 22.123 479 ALA AAA N 1
ATOM 3474 C CA . ALA A 1 479 ? -20.304 35.695 45.561 1.000 23.138 479 ALA AAA CA 1
ATOM 3475 C C . ALA A 1 479 ? -20.710 34.530 46.456 1.000 23.709 479 ALA AAA C 1
ATOM 3476 O O . ALA A 1 479 ? -21.931 34.341 46.606 1.000 24.684 479 ALA AAA O 1
ATOM 3478 N N . ARG A 1 480 ? -19.736 33.860 47.059 1.000 21.833 480 ARG AAA N 1
ATOM 3479 C CA . ARG A 1 480 ? -20.029 32.771 48.018 1.000 22.851 480 ARG AAA CA 1
ATOM 3480 C C . ARG A 1 480 ? -19.082 32.821 49.186 1.000 22.160 480 ARG AAA C 1
ATOM 3481 O O . ARG A 1 480 ? -17.894 32.992 49.009 1.000 21.847 480 ARG AAA O 1
ATOM 3489 N N . ARG A 1 481 ? -19.654 32.487 50.344 1.000 24.041 481 ARG AAA N 1
ATOM 3490 C CA . ARG A 1 481 ? -18.868 32.151 51.545 1.000 25.653 481 ARG AAA CA 1
ATOM 3491 C C . ARG A 1 481 ? -18.465 30.698 51.475 1.000 22.469 481 ARG AAA C 1
ATOM 3492 O O . ARG A 1 481 ? -19.307 29.854 51.158 1.000 23.773 481 ARG AAA O 1
ATOM 3500 N N . VAL A 1 482 ? -17.203 30.452 51.761 1.000 22.231 482 VAL AAA N 1
ATOM 3501 C CA . VAL A 1 482 ? -16.609 29.106 51.838 1.000 22.665 482 VAL AAA CA 1
ATOM 3502 C C . VAL A 1 482 ? -16.586 28.721 53.311 1.000 25.895 482 VAL AAA C 1
ATOM 3503 O O . VAL A 1 482 ? -15.847 29.346 54.065 1.000 26.243 482 VAL AAA O 1
ATOM 3507 N N . VAL A 1 483 ? -17.269 27.642 53.638 1.000 27.895 483 VAL AAA N 1
ATOM 3508 C CA . VAL A 1 483 ? -17.471 27.228 55.055 1.000 29.298 483 VAL AAA CA 1
ATOM 3509 C C . VAL A 1 483 ? -16.704 25.927 55.272 1.000 30.784 483 VAL AAA C 1
ATOM 3510 O O . VAL A 1 483 ? -16.982 24.945 54.595 1.000 29.635 483 VAL AAA O 1
ATOM 3514 N N . PRO A 1 484 ? -15.687 25.885 56.161 1.000 34.511 484 PRO AAA N 1
ATOM 3515 C CA . PRO A 1 484 ? -14.934 24.653 56.392 1.000 38.013 484 PRO AAA CA 1
ATOM 3516 C C . PRO A 1 484 ? -15.858 23.572 56.960 1.000 38.545 484 PRO AAA C 1
ATOM 3517 O O . PRO A 1 484 ? -16.827 23.915 57.620 1.000 39.389 484 PRO AAA O 1
ATOM 3521 N N . GLY A 1 485 ? -15.551 22.310 56.665 1.000 43.073 485 GLY AAA N 1
ATOM 3522 C CA . GLY A 1 485 ? -16.352 21.161 57.126 1.000 41.839 485 GLY AAA CA 1
ATOM 3523 C C . GLY A 1 485 ? -17.531 20.929 56.199 1.000 42.381 485 GLY AAA C 1
ATOM 3524 O O . GLY A 1 485 ? -17.414 21.275 55.016 1.000 43.053 485 GLY AAA O 1
ATOM 3525 N N . THR A 1 486 ? -18.617 20.337 56.699 1.000 43.552 486 THR AAA N 1
ATOM 3526 C CA . THR A 1 486 ? -19.785 19.919 55.875 1.000 44.826 486 THR AAA CA 1
ATOM 3527 C C . THR A 1 486 ? -21.090 20.496 56.468 1.000 47.850 486 THR AAA C 1
ATOM 3528 O O . THR A 1 486 ? -22.161 20.246 55.885 1.000 52.418 486 THR AAA O 1
ATOM 3532 N N . ASP A 1 487 ? -21.017 21.247 57.576 1.000 46.922 487 ASP AAA N 1
ATOM 3533 C CA . ASP A 1 487 ? -22.178 21.921 58.221 1.000 45.509 487 ASP AAA CA 1
ATOM 3534 C C . ASP A 1 487 ? -22.444 23.248 57.497 1.000 48.844 487 ASP AAA C 1
ATOM 3535 O O . ASP A 1 487 ? -22.259 24.319 58.117 1.000 50.473 487 ASP AAA O 1
ATOM 3540 N N . ALA A 1 488 ? -22.902 23.180 56.242 1.000 44.055 488 ALA AAA N 1
ATOM 3541 C CA . ALA A 1 488 ? -23.123 24.363 55.380 1.000 45.808 488 ALA AAA CA 1
ATOM 3542 C C . ALA A 1 488 ? -24.381 24.165 54.530 1.000 42.630 488 ALA AAA C 1
ATOM 3543 O O . ALA A 1 488 ? -24.647 23.002 54.163 1.000 45.471 488 ALA AAA O 1
ATOM 3545 N N . GLY A 1 489 ? -25.074 25.259 54.188 1.000 46.583 489 GLY AAA N 1
ATOM 3546 C CA . GLY A 1 489 ? -26.356 25.245 53.449 1.000 47.270 489 GLY AAA CA 1
ATOM 3547 C C . GLY A 1 489 ? -26.348 26.169 52.244 1.000 47.219 489 GLY AAA C 1
ATOM 3548 O O . GLY A 1 489 ? -25.246 26.527 51.766 1.000 44.047 489 GLY AAA O 1
ATOM 3549 N N . ALA A 1 490 ? -27.533 26.542 51.760 1.000 42.124 490 ALA AAA N 1
ATOM 3550 C CA . ALA A 1 490 ? -27.728 27.373 50.546 1.000 42.348 490 ALA AAA CA 1
ATOM 3551 C C . ALA A 1 490 ? -26.925 28.669 50.647 1.000 42.566 490 ALA AAA C 1
ATOM 3552 O O . ALA A 1 490 ? -26.857 29.241 51.752 1.000 40.514 490 ALA AAA O 1
ATOM 3554 N N . GLY A 1 491 ? -26.376 29.116 49.513 1.000 36.528 491 GLY AAA N 1
ATOM 3555 C CA . GLY A 1 491 ? -25.618 30.371 49.342 1.000 40.233 491 GLY AAA CA 1
ATOM 3556 C C . GLY A 1 491 ? -24.177 30.236 49.783 1.000 34.571 491 GLY AAA C 1
ATOM 3557 O O . GLY A 1 491 ? -23.458 31.255 49.800 1.000 40.186 491 GLY AAA O 1
ATOM 3558 N N . THR A 1 492 ? -23.763 29.039 50.207 1.000 31.751 492 THR AAA N 1
ATOM 3559 C CA . THR A 1 492 ? -22.363 28.783 50.647 1.000 30.333 492 THR AAA CA 1
ATOM 3560 C C . THR A 1 492 ? -21.745 27.710 49.770 1.000 29.965 492 THR AAA C 1
ATOM 3561 O O . THR A 1 492 ? -22.486 26.927 49.084 1.000 29.973 492 THR AAA O 1
ATOM 3565 N N . LEU A 1 493 ? -20.436 27.583 49.886 1.000 29.283 493 LEU AAA N 1
ATOM 3566 C CA . LEU A 1 493 ? -19.716 26.406 49.380 1.000 26.941 493 LEU AAA CA 1
ATOM 3567 C C . LEU A 1 493 ? -19.061 25.721 50.568 1.000 28.585 493 LEU AAA C 1
ATOM 3568 O O . LEU A 1 493 ? -18.386 26.401 51.344 1.000 29.269 493 LEU AAA O 1
ATOM 3573 N N . ALA A 1 494 ? -19.240 24.416 50.717 1.000 28.320 494 ALA AAA N 1
ATOM 3574 C CA . ALA A 1 494 ? -18.621 23.688 51.841 1.000 27.086 494 ALA AAA CA 1
ATOM 3575 C C . ALA A 1 494 ? -17.213 23.281 51.440 1.000 28.315 494 ALA AAA C 1
ATOM 3576 O O . ALA A 1 494 ? -16.967 22.895 50.272 1.000 28.917 494 ALA AAA O 1
ATOM 3578 N N . ASP A 1 495 ? -16.315 23.317 52.409 1.000 30.379 495 ASP AAA N 1
ATOM 3579 C CA . ASP A 1 495 ? -14.899 22.930 52.244 1.000 30.281 495 ASP AAA CA 1
ATOM 3580 C C . ASP A 1 495 ? -14.601 21.777 53.194 1.000 33.744 495 ASP AAA C 1
ATOM 3581 O O . ASP A 1 495 ? -13.998 22.010 54.239 1.000 33.992 495 ASP AAA O 1
ATOM 3586 N N . PRO A 1 496 ? -15.031 20.535 52.873 1.000 35.786 496 PRO AAA N 1
ATOM 3587 C CA . PRO A 1 496 ? -14.907 19.406 53.798 1.000 40.677 496 PRO AAA CA 1
ATOM 3588 C C . PRO A 1 496 ? -13.507 19.308 54.423 1.000 43.633 496 PRO AAA C 1
ATOM 3589 O O . PRO A 1 496 ? -13.387 19.197 55.619 1.000 50.643 496 PRO AAA O 1
ATOM 3593 N N . ASP A 1 497 ? -12.469 19.395 53.600 1.000 47.879 497 ASP AAA N 1
ATOM 3594 C CA . ASP A 1 497 ? -11.074 19.193 54.070 1.000 51.774 497 ASP AAA CA 1
ATOM 3595 C C . ASP A 1 497 ? -10.610 20.377 54.925 1.000 50.524 497 ASP AAA C 1
ATOM 3596 O O . ASP A 1 497 ? -9.711 20.160 55.753 1.000 56.614 497 ASP AAA O 1
ATOM 3601 N N . GLY A 1 498 ? -11.198 21.573 54.787 1.000 45.808 498 GLY AAA N 1
ATOM 3602 C CA . GLY A 1 498 ? -10.667 22.804 55.414 1.000 41.770 498 GLY AAA CA 1
ATOM 3603 C C . GLY A 1 498 ? -9.362 23.239 54.755 1.000 41.297 498 GLY AAA C 1
ATOM 3604 O O . GLY A 1 498 ? -8.551 23.888 55.412 1.000 58.228 498 GLY AAA O 1
ATOM 3605 N N . ASP A 1 499 ? -9.182 22.903 53.482 1.000 43.248 499 ASP AAA N 1
ATOM 3606 C CA . ASP A 1 499 ? -7.991 23.226 52.663 1.000 48.670 499 ASP AAA CA 1
ATOM 3607 C C . ASP A 1 499 ? -8.126 24.618 52.033 1.000 43.832 499 ASP AAA C 1
ATOM 3608 O O . ASP A 1 499 ? -7.089 25.136 51.605 1.000 41.149 499 ASP AAA O 1
ATOM 3613 N N . TRP A 1 500 ? -9.336 25.170 51.892 1.000 32.127 500 TRP AAA N 1
ATOM 3614 C CA . TRP A 1 500 ? -9.537 26.276 50.921 1.000 29.515 500 TRP AAA CA 1
ATOM 3615 C C . TRP A 1 500 ? -8.769 27.523 51.367 1.000 26.749 500 TRP AAA C 1
ATOM 3616 O O . TRP A 1 500 ? -8.030 28.132 50.558 1.000 25.248 500 TRP AAA O 1
ATOM 3627 N N . SER A 1 501 ? -8.923 27.948 52.607 1.000 27.651 501 SER AAA N 1
ATOM 3628 C CA . SER A 1 501 ? -8.353 29.248 53.032 1.000 28.426 501 SER AAA CA 1
ATOM 3629 C C . SER A 1 501 ? -6.822 29.139 53.025 1.000 31.827 501 SER AAA C 1
ATOM 3630 O O . SER A 1 501 ? -6.200 30.125 52.646 1.000 29.533 501 SER AAA O 1
ATOM 3633 N N . GLU A 1 502 ? -6.250 27.961 53.330 1.000 30.742 502 GLU AAA N 1
ATOM 3634 C CA . GLU A 1 502 ? -4.776 27.737 53.264 1.000 32.579 502 GLU AAA CA 1
ATOM 3635 C C . GLU A 1 502 ? -4.298 27.768 51.800 1.000 32.142 502 GLU AAA C 1
ATOM 3636 O O . GLU A 1 502 ? -3.292 28.476 51.512 1.000 31.159 502 GLU AAA O 1
ATOM 3642 N N . ARG A 1 503 ? -4.982 27.064 50.895 1.000 29.555 503 ARG AAA N 1
ATOM 3643 C CA . ARG A 1 503 ? -4.584 27.028 49.459 1.000 30.525 503 ARG AAA CA 1
ATOM 3644 C C . ARG A 1 503 ? -4.747 28.412 48.815 1.000 26.659 503 ARG AAA C 1
ATOM 3645 O O . ARG A 1 503 ? -3.991 28.689 47.854 1.000 26.153 503 ARG AAA O 1
ATOM 3653 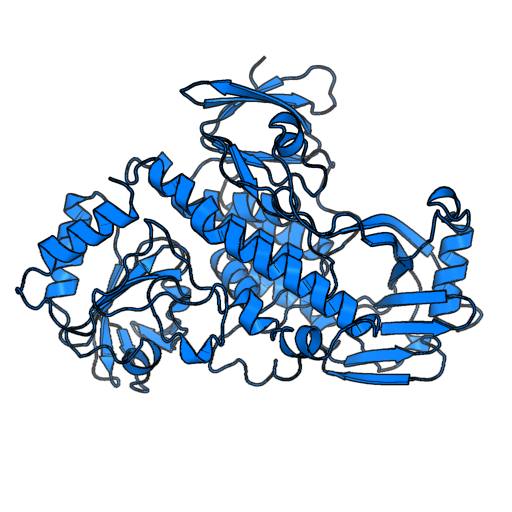N N . TYR A 1 504 ? -5.567 29.290 49.386 1.000 24.451 504 TYR AAA N 1
ATOM 3654 C CA . TYR A 1 504 ? -5.769 30.676 48.880 1.000 24.063 504 TYR AAA CA 1
ATOM 3655 C C . TYR A 1 504 ? -4.950 31.694 49.695 1.000 24.527 504 TYR AAA C 1
ATOM 3656 O O . TYR A 1 504 ? -5.189 32.916 49.550 1.000 24.839 504 TYR AAA O 1
ATOM 3665 N N . GLY A 1 505 ? -3.978 31.223 50.497 1.000 25.812 505 GLY AAA N 1
ATOM 3666 C CA . GLY A 1 505 ? -2.903 32.095 51.014 1.000 27.154 505 GLY AAA CA 1
ATOM 3667 C C . GLY A 1 505 ? -3.105 32.406 52.488 1.000 29.504 505 GLY AAA C 1
ATOM 3668 O O . GLY A 1 505 ? -2.446 33.349 52.971 1.000 29.937 505 GLY AAA O 1
ATOM 3669 N N . GLY A 1 506 ? -3.970 31.639 53.153 1.000 28.557 506 GLY AAA N 1
ATOM 3670 C CA . GLY A 1 506 ? -4.324 31.798 54.578 1.000 30.493 506 GLY AAA CA 1
ATOM 3671 C C . GLY A 1 506 ? -5.343 32.893 54.792 1.000 30.532 506 GLY AAA C 1
ATOM 3672 O O . GLY A 1 506 ? -5.147 33.726 55.691 1.000 37.213 506 GLY AAA O 1
ATOM 3673 N N . LEU A 1 507 ? -6.403 32.905 54.000 1.000 32.431 507 LEU AAA N 1
ATOM 3674 C CA . LEU A 1 507 ? -7.510 33.873 54.172 1.000 30.446 507 LEU AAA CA 1
ATOM 3675 C C . LEU A 1 507 ? -8.162 33.589 55.512 1.000 34.017 507 LEU AAA C 1
ATOM 3676 O O . LEU A 1 507 ? -8.487 32.407 55.768 1.000 39.839 507 LEU AAA O 1
ATOM 3681 N N . ARG A 1 508 ? -8.346 34.632 56.302 1.000 32.751 508 ARG AAA N 1
ATOM 3682 C CA . ARG A 1 508 ? -9.074 34.552 57.589 1.000 32.942 508 ARG AAA CA 1
ATOM 3683 C C . ARG A 1 508 ? -10.571 34.431 57.305 1.000 31.875 508 ARG AAA C 1
ATOM 3684 O O . ARG A 1 508 ? -11.070 34.629 56.202 1.000 29.085 508 ARG AAA O 1
ATOM 3692 N N . PRO A 1 509 ? -11.394 34.103 58.317 1.000 29.147 509 PRO AAA N 1
ATOM 3693 C CA . PRO A 1 509 ? -12.832 33.992 58.105 1.000 27.675 509 PRO AAA CA 1
ATOM 3694 C C . PRO A 1 509 ? -13.510 35.225 57.485 1.000 27.297 509 PRO AAA C 1
ATOM 3695 O O . PRO A 1 509 ? -14.513 35.034 56.869 1.000 29.009 509 PRO AAA O 1
ATOM 3699 N N . GLU A 1 510 ? -12.953 36.431 57.662 1.000 25.515 510 GLU AAA N 1
ATOM 3700 C CA . GLU A 1 510 ? -13.537 37.700 57.162 1.000 26.822 510 GLU AAA CA 1
ATOM 3701 C C . GLU A 1 510 ? -12.872 38.106 55.849 1.000 24.726 510 GLU AAA C 1
ATOM 3702 O O . GLU A 1 510 ? -13.172 39.234 55.366 1.000 27.501 510 GLU AAA O 1
ATOM 3708 N N . GLY A 1 511 ? -11.962 37.272 55.342 1.000 24.831 511 GLY AAA N 1
ATOM 3709 C CA . GLY A 1 511 ? -11.163 37.597 54.148 1.000 24.454 511 GLY AAA CA 1
ATOM 3710 C C . GLY A 1 511 ? -11.911 37.246 52.868 1.000 24.477 511 GLY AAA C 1
ATOM 3711 O O . GLY A 1 511 ? -13.001 36.634 52.915 1.000 24.258 511 GLY AAA O 1
ATOM 3712 N N . ALA A 1 512 ? -11.362 37.653 51.725 1.000 22.503 512 ALA AAA N 1
ATOM 3713 C CA . ALA A 1 512 ? -12.051 37.437 50.437 1.000 21.647 512 ALA AAA CA 1
ATOM 3714 C C . ALA A 1 512 ? -11.029 37.436 49.307 1.000 22.780 512 ALA AAA C 1
ATOM 3715 O O . ALA A 1 512 ? -9.948 38.004 49.446 1.000 21.357 512 ALA AAA O 1
ATOM 3717 N N . VAL A 1 513 ? -11.389 36.783 48.211 1.000 21.507 513 VAL AAA N 1
ATOM 3718 C CA . VAL A 1 513 ? -10.571 36.781 46.980 1.000 21.201 513 VAL AAA CA 1
ATOM 3719 C C . VAL A 1 513 ? -11.515 37.048 45.832 1.000 21.097 513 VAL AAA C 1
ATOM 3720 O O . VAL A 1 513 ? -12.599 36.469 45.819 1.000 22.741 513 VAL AAA O 1
ATOM 3724 N N . LEU A 1 514 ? -11.083 37.880 44.886 1.000 20.100 514 LEU AAA N 1
ATOM 3725 C CA . LEU A 1 514 ? -11.886 38.247 43.714 1.000 19.391 514 LEU AAA CA 1
ATOM 3726 C C . LEU A 1 514 ? -11.204 37.632 42.506 1.000 18.179 514 LEU AAA C 1
ATOM 3727 O O . LEU A 1 514 ? -10.014 37.914 42.328 1.000 19.878 514 LEU AAA O 1
ATOM 3732 N N . VAL A 1 515 ? -11.929 36.773 41.798 1.000 18.968 515 VAL AAA N 1
ATOM 3733 C CA . VAL A 1 515 ? -11.379 36.011 40.655 1.000 19.692 515 VAL AAA CA 1
ATOM 3734 C C . VAL A 1 515 ? -11.995 36.565 39.371 1.000 19.888 515 VAL AAA C 1
ATOM 3735 O O . VAL A 1 515 ? -13.235 36.724 39.274 1.000 19.552 515 VAL AAA O 1
ATOM 3739 N N . ARG A 1 516 ? -11.128 36.845 38.405 1.000 17.659 516 ARG AAA N 1
ATOM 3740 C CA . ARG A 1 516 ? -11.525 37.334 37.083 1.000 20.271 516 ARG AAA CA 1
ATOM 3741 C C . ARG A 1 516 ? -12.162 36.200 36.296 1.000 19.118 516 ARG AAA C 1
ATOM 3742 O O . ARG A 1 516 ? -12.015 35.035 36.616 1.000 18.189 516 ARG AAA O 1
ATOM 3750 N N . PRO A 1 517 ? -12.864 36.542 35.200 1.000 19.713 517 PRO AAA N 1
ATOM 3751 C CA . PRO A 1 517 ? -13.423 35.522 34.330 1.000 21.229 517 PRO AAA CA 1
ATOM 3752 C C . PRO A 1 517 ? -12.415 34.505 33.797 1.000 21.873 517 PRO AAA C 1
ATOM 3753 O O . PRO A 1 517 ? -12.819 33.413 33.420 1.000 23.502 517 PRO AAA O 1
ATOM 3757 N N . ASP A 1 518 ? -11.123 34.850 33.711 1.000 20.100 518 ASP AAA N 1
ATOM 3758 C CA . ASP A 1 518 ? -10.095 33.898 33.237 1.000 18.796 518 ASP AAA CA 1
ATOM 3759 C C . ASP A 1 518 ? -9.561 33.015 34.362 1.000 19.615 518 ASP AAA C 1
ATOM 3760 O O . ASP A 1 518 ? -8.608 32.284 34.135 1.000 21.145 518 ASP AAA O 1
ATOM 3765 N N . GLY A 1 519 ? -10.088 33.126 35.578 1.000 16.678 519 GLY AAA N 1
ATOM 3766 C CA . GLY A 1 519 ? -9.602 32.281 36.672 1.000 18.284 519 GLY AAA CA 1
ATOM 3767 C C . GLY A 1 519 ? -8.341 32.829 37.346 1.000 19.461 519 GLY AAA C 1
ATOM 3768 O O . GLY A 1 519 ? -7.752 32.122 38.160 1.000 19.466 519 GLY AAA O 1
ATOM 3769 N N . VAL A 1 520 ? -7.949 34.048 37.022 1.000 18.876 520 VAL AAA N 1
ATOM 3770 C CA . VAL A 1 520 ? -6.795 34.741 37.635 1.000 18.420 520 VAL AAA CA 1
ATOM 3771 C C . VAL A 1 520 ? -7.312 35.619 38.762 1.000 18.090 520 VAL AAA C 1
ATOM 3772 O O . VAL A 1 520 ? -8.378 36.285 38.612 1.000 19.629 520 VAL AAA O 1
ATOM 3776 N N . VAL A 1 521 ? -6.624 35.532 39.885 1.000 19.070 521 VAL AAA N 1
ATOM 3777 C CA . VAL A 1 521 ? -6.986 36.356 41.057 1.000 18.491 521 VAL AAA CA 1
ATOM 3778 C C . VAL A 1 521 ? -6.763 37.836 40.677 1.000 20.853 521 VAL AAA C 1
ATOM 3779 O O . VAL A 1 521 ? -5.607 38.250 40.316 1.000 20.456 521 VAL AAA O 1
ATOM 3783 N N . ALA A 1 522 ? -7.780 38.678 40.882 1.000 18.898 522 ALA AAA N 1
ATOM 3784 C CA . ALA A 1 522 ? -7.659 40.133 40.697 1.000 18.570 522 ALA AAA CA 1
ATOM 3785 C C . ALA A 1 522 ? -7.167 40.811 41.961 1.000 20.364 522 ALA AAA C 1
ATOM 3786 O O . ALA A 1 522 ? -6.538 41.856 41.845 1.000 21.718 522 ALA AAA O 1
ATOM 3788 N N . TRP A 1 523 ? -7.553 40.271 43.103 1.000 20.939 523 TRP AAA N 1
ATOM 3789 C CA . TRP A 1 523 ? -7.477 41.035 44.360 1.000 20.913 523 TRP AAA CA 1
ATOM 3790 C C . TRP A 1 523 ? -7.768 40.067 45.482 1.000 20.862 523 TRP AAA C 1
ATOM 3791 O O . TRP A 1 523 ? -8.530 39.124 45.267 1.000 19.394 523 TRP AAA O 1
ATOM 3802 N N . ARG A 1 524 ? -7.123 40.289 46.626 1.000 21.665 524 ARG AAA N 1
ATOM 3803 C CA . ARG A 1 524 ? -7.553 39.548 47.825 1.000 21.968 524 ARG AAA CA 1
ATOM 3804 C C . ARG A 1 524 ? -7.411 40.445 49.040 1.000 23.968 524 ARG AAA C 1
ATOM 3805 O O . ARG A 1 524 ? -6.612 41.384 49.020 1.000 25.358 524 ARG AAA O 1
ATOM 3813 N N . SER A 1 525 ? -8.211 40.129 50.038 1.000 24.827 525 SER AAA N 1
ATOM 3814 C CA . SER A 1 525 ? -8.061 40.698 51.393 1.000 25.541 525 SER AAA CA 1
ATOM 3815 C C . SER A 1 525 ? -7.893 39.553 52.385 1.000 25.033 525 SER AAA C 1
ATOM 3816 O O . SER A 1 525 ? -8.771 38.715 52.522 1.000 25.126 525 SER AAA O 1
ATOM 3819 N N . PRO A 1 526 ? -6.803 39.491 53.179 1.000 26.986 526 PRO AAA N 1
ATOM 3820 C CA . PRO A 1 526 ? -6.659 38.401 54.143 1.000 29.068 526 PRO AAA CA 1
ATOM 3821 C C . PRO A 1 526 ? -7.819 38.374 55.161 1.000 26.279 526 PRO AAA C 1
ATOM 3822 O O . PRO A 1 526 ? -8.216 37.309 55.599 1.000 28.530 526 PRO AAA O 1
ATOM 3826 N N . GLY A 1 527 ? -8.352 39.546 55.507 1.000 28.602 527 GLY AAA N 1
ATOM 3827 C CA . GLY A 1 527 ? -9.410 39.676 56.521 1.000 27.055 527 GLY AAA CA 1
ATOM 3828 C C . GLY A 1 527 ? -10.398 40.767 56.181 1.000 29.531 527 GLY AAA C 1
ATOM 3829 O O . GLY A 1 527 ? -10.551 41.122 54.997 1.000 26.885 527 GLY AAA O 1
ATOM 3830 N N . ALA A 1 528 ? -11.032 41.337 57.202 1.000 29.077 528 ALA AAA N 1
ATOM 3831 C CA . ALA A 1 528 ? -12.013 42.428 57.038 1.000 29.628 528 ALA AAA CA 1
ATOM 3832 C C . ALA A 1 528 ? -11.276 43.676 56.544 1.000 26.254 528 ALA AAA C 1
ATOM 3833 O O . ALA A 1 528 ? -10.031 43.807 56.741 1.000 28.080 528 ALA AAA O 1
ATOM 3835 N N . ASP A 1 529 ? -11.974 44.586 55.892 1.000 26.773 529 ASP AAA N 1
ATOM 3836 C CA . ASP A 1 529 ? -11.362 45.904 55.631 1.000 29.583 529 ASP AAA CA 1
ATOM 3837 C C . ASP A 1 529 ? -11.022 46.567 56.970 1.000 31.633 529 ASP AAA C 1
ATOM 3838 O O . ASP A 1 529 ? -11.904 46.661 57.813 1.000 30.054 529 ASP AAA O 1
ATOM 3843 N N . PRO A 1 530 ? -9.773 47.040 57.182 1.000 37.767 530 PRO AAA N 1
ATOM 3844 C CA . PRO A 1 530 ? -9.415 47.750 58.416 1.000 40.459 530 PRO AAA CA 1
ATOM 3845 C C . PRO A 1 530 ? -10.346 48.922 58.759 1.000 41.852 530 PRO AAA C 1
ATOM 3846 O O . PRO A 1 530 ? -10.619 49.104 59.919 1.000 47.208 530 PRO AAA O 1
ATOM 3850 N N . GLY A 1 531 ? -10.842 49.651 57.758 1.000 42.744 531 GLY AAA N 1
ATOM 3851 C CA . GLY A 1 531 ? -11.754 50.799 57.930 1.000 41.545 531 GLY AAA CA 1
ATOM 3852 C C . GLY A 1 531 ? -13.229 50.427 57.903 1.000 39.933 531 GLY AAA C 1
ATOM 3853 O O . GLY A 1 531 ? -14.066 51.343 57.931 1.000 42.007 531 GLY AAA O 1
ATOM 3854 N N . GLY A 1 532 ? -13.560 49.136 57.822 1.000 39.028 532 GLY AAA N 1
ATOM 3855 C CA . GLY A 1 532 ? -14.943 48.653 57.692 1.000 36.397 532 GLY AAA CA 1
ATOM 3856 C C . GLY A 1 532 ? -15.631 49.201 56.450 1.000 35.019 532 GLY AAA C 1
ATOM 3857 O O . GLY A 1 532 ? -16.826 49.348 56.474 1.000 36.828 532 GLY AAA O 1
ATOM 3858 N N . GLU A 1 533 ? -14.901 49.418 55.355 1.000 31.994 533 GLU AAA N 1
ATOM 3859 C CA . GLU A 1 533 ? -15.466 50.030 54.131 1.000 30.413 533 GLU AAA CA 1
ATOM 3860 C C . GLU A 1 533 ? -15.387 49.017 52.974 1.000 27.727 533 GLU AAA C 1
ATOM 3861 O O . GLU A 1 533 ? -15.053 49.443 51.839 1.000 26.127 533 GLU AAA O 1
ATOM 3867 N N . GLU A 1 534 ? -15.796 47.776 53.247 1.000 27.000 534 GLU AAA N 1
ATOM 3868 C CA . GLU A 1 534 ? -15.749 46.653 52.261 1.000 25.451 534 GLU AAA CA 1
ATOM 3869 C C . GLU A 1 534 ? -16.444 47.104 50.982 1.000 25.478 534 GLU AAA C 1
ATOM 3870 O O . GLU A 1 534 ? -15.914 46.844 49.871 1.000 23.918 534 GLU AAA O 1
ATOM 3876 N N . SER A 1 535 ? -17.617 47.730 51.081 1.000 25.907 535 SER AAA N 1
ATOM 3877 C CA . SER A 1 535 ? -18.396 48.100 49.882 1.000 25.971 535 SER AAA CA 1
ATOM 3878 C C . SER A 1 535 ? -17.627 49.096 49.000 1.000 24.875 535 SER AAA C 1
ATOM 3879 O O . SER A 1 535 ? -17.508 48.897 47.775 1.000 24.178 535 SER AAA O 1
ATOM 3882 N N . ALA A 1 536 ? -17.101 50.163 49.576 1.000 25.875 536 ALA AAA N 1
ATOM 3883 C CA . ALA A 1 536 ? -16.301 51.178 48.845 1.000 24.984 536 ALA AAA CA 1
ATOM 3884 C C . ALA A 1 536 ? -15.017 50.541 48.279 1.000 24.744 536 ALA AAA C 1
ATOM 3885 O O . ALA A 1 536 ? -14.602 50.861 47.131 1.000 26.811 536 ALA AAA O 1
ATOM 3887 N N . VAL A 1 537 ? -14.374 49.694 49.061 1.000 24.630 537 VAL AAA N 1
ATOM 3888 C CA . VAL A 1 537 ? -13.089 49.051 48.656 1.000 24.826 537 VAL AAA CA 1
ATOM 3889 C C . VAL A 1 537 ? -13.347 48.151 47.458 1.000 23.230 537 VAL AAA C 1
ATOM 3890 O O . VAL A 1 537 ? -12.619 48.285 46.429 1.000 22.769 537 VAL AAA O 1
ATOM 3894 N N . LEU A 1 538 ? -14.325 47.246 47.556 1.000 23.811 538 LEU AAA N 1
ATOM 3895 C CA . LEU A 1 538 ? -14.507 46.285 46.431 1.000 23.023 538 LEU AAA CA 1
ATOM 3896 C C . LEU A 1 538 ? -14.972 47.043 45.196 1.000 23.037 538 LEU AAA C 1
ATOM 3897 O O . LEU A 1 538 ? -14.505 46.712 44.066 1.000 22.414 538 LEU AAA O 1
ATOM 3902 N N . ALA A 1 539 ? -15.817 48.057 45.342 1.000 23.888 539 ALA AAA N 1
ATOM 3903 C CA . ALA A 1 539 ? -16.203 48.901 44.189 1.000 24.974 539 ALA AAA CA 1
ATOM 3904 C C . ALA A 1 539 ? -14.978 49.542 43.546 1.000 24.189 539 ALA AAA C 1
ATOM 3905 O O . ALA A 1 539 ? -14.898 49.558 42.295 1.000 22.485 539 ALA AAA O 1
ATOM 3907 N N . ALA A 1 540 ? -14.080 50.122 44.340 1.000 23.089 540 ALA AAA N 1
ATOM 3908 C CA . ALA A 1 540 ? -12.855 50.780 43.828 1.000 23.872 540 ALA AAA CA 1
ATOM 3909 C C . ALA A 1 540 ? -11.971 49.740 43.109 1.000 20.662 540 ALA AAA C 1
ATOM 3910 O O . ALA A 1 540 ? -11.416 50.055 42.006 1.000 23.129 540 ALA AAA O 1
ATOM 3912 N N . VAL A 1 541 ? -11.846 48.557 43.687 1.000 21.885 541 VAL AAA N 1
ATOM 3913 C CA . VAL A 1 541 ? -11.078 47.441 43.064 1.000 21.044 541 VAL AAA CA 1
ATOM 3914 C C . VAL A 1 541 ? -11.657 47.162 41.682 1.000 21.786 541 VAL AAA C 1
ATOM 3915 O O . VAL A 1 541 ? -10.890 47.129 40.672 1.000 21.407 541 VAL AAA O 1
ATOM 3919 N N . LEU A 1 542 ? -12.968 46.949 41.621 1.000 20.504 542 LEU AAA N 1
ATOM 3920 C CA . LEU A 1 542 ? -13.582 46.596 40.327 1.000 21.997 542 LEU AAA CA 1
ATOM 3921 C C . LEU A 1 542 ? -13.468 47.746 39.349 1.000 22.634 542 LEU AAA C 1
ATOM 3922 O O . LEU A 1 542 ? -13.198 47.487 38.144 1.000 22.999 542 LEU AAA O 1
ATOM 3927 N N . ARG A 1 543 ? -13.654 48.985 39.793 1.000 22.144 543 ARG AAA N 1
ATOM 3928 C CA . ARG A 1 543 ? -13.495 50.135 38.863 1.000 24.028 543 ARG AAA CA 1
ATOM 3929 C C . ARG A 1 543 ? -12.092 50.155 38.274 1.000 22.797 543 ARG AAA C 1
ATOM 3930 O O . ARG A 1 543 ? -11.953 50.476 37.050 1.000 24.289 543 ARG AAA O 1
ATOM 3938 N N . SER A 1 544 ? -11.058 49.916 39.087 1.000 21.844 544 SER AAA N 1
ATOM 3939 C CA . SER A 1 544 ? -9.660 49.906 38.581 1.000 25.377 544 SER AAA CA 1
ATOM 3940 C C . SER A 1 544 ? -9.479 48.760 37.587 1.000 22.779 544 SER AAA C 1
ATOM 3941 O O . SER A 1 544 ? -8.974 48.994 36.418 1.000 23.839 544 SER AAA O 1
ATOM 3944 N N . VAL A 1 545 ? -9.883 47.568 37.992 1.000 23.103 545 VAL AAA N 1
ATOM 3945 C CA . VAL A 1 545 ? -9.711 46.345 37.160 1.000 21.872 545 VAL AAA CA 1
ATOM 3946 C C . VAL A 1 545 ? -10.418 46.550 35.821 1.000 23.653 545 VAL AAA C 1
ATOM 3947 O O . VAL A 1 545 ? -9.844 46.130 34.774 1.000 24.676 545 VAL AAA O 1
ATOM 3951 N N . LEU A 1 546 ? -11.627 47.110 35.834 1.000 21.658 546 LEU AAA N 1
ATOM 3952 C CA . LEU A 1 546 ? -12.481 47.290 34.628 1.000 23.131 546 LEU AAA CA 1
ATOM 3953 C C . LEU A 1 546 ? -12.070 48.565 33.862 1.000 21.999 546 LEU AAA C 1
ATOM 3954 O O . LEU A 1 546 ? -12.788 48.890 32.913 1.000 24.257 546 LEU AAA O 1
ATOM 3959 N N . ALA A 1 547 ? -11.019 49.285 34.283 1.000 21.350 547 ALA AAA N 1
ATOM 3960 C CA . ALA A 1 547 ? -10.534 50.526 33.612 1.000 22.644 547 ALA AAA CA 1
ATOM 3961 C C . ALA A 1 547 ? -11.692 51.519 33.400 1.000 23.871 547 ALA AAA C 1
ATOM 3962 O O . ALA A 1 547 ? -11.878 52.080 32.297 1.000 24.753 547 ALA AAA O 1
ATOM 3964 N N . ARG A 1 548 ? -12.455 51.754 34.459 1.000 23.440 548 ARG AAA N 1
ATOM 3965 C CA . ARG A 1 548 ? -13.485 52.809 34.502 1.000 30.292 548 ARG AAA CA 1
ATOM 3966 C C . ARG A 1 548 ? -13.070 53.765 35.641 1.000 33.140 548 ARG AAA C 1
ATOM 3967 O O . ARG A 1 548 ? -14.042 53.978 36.419 1.000 41.395 548 ARG AAA O 1
#

Foldseek 3Di:
DAPEEFQEEEEAQFLLSLLLLLQQLLQVGEYEYEHQAQDYDLDFDFFKAAQVVLLSVVLSVCNVVQCVQQVLVVQQFKEWEAQALLGGTPDIDGPAPPLVPCVQFGPGGIGGGTRRVVSVSSNVSSVVSPYHYHYSKHFDDWDDDQQWIWTWICSVPPDIHIYTHRAYEFPPAQVTPVCVNVVFFWDDPFFDFKKKKWKKFWQLCVSQPVHHHQKYFHHHPLATFIWGADSVSGITITMGTDDVVVVDDPVCPDQVSSQSHNCSNNPDPPIDMGTSDMGIDTQTWIAGPFQDDPRYGYAFSSGTHAGCLLPCRSLLRSLLSLQQSQLSSCVVVVLFPCLLNRLSRQQSRVLRNLVNLLSVLSVCVVVVNHDPVSVVSRDRSCQSRQFAFGDGLLADFDPPGDDDDRTDDNQPCLQGTRHFQGWAFWDDDNDTDTPSNVAAHFKEKEAAQQQVLLVVLQVLLCVVSVGDYHYEYEYEDDPDDPRHIYRNVSCNCVSNPNADRNKMWIAGNSRGTRDIGSHAPPVNPSNVVVNVSSCSSSVD

B-factor: mean 29.35, std 10.85, range [16.41, 87.09]

Sequence (540 aa):
GPSGSAPVLIVGGSLVGLSTAVFLARHGVRCTLVERHPGTSVHPRAVGYYPRTGELLRQAGVEDAAVREASGFATHRTRAGVTSLAGEVLFSKEELEGDDDLGDLTPSRLLLLPQDRLEPLLRDRAVELGADLRFGTELVSFAEDPEGVTAVLDDGTGGTRTFRSSYLVACDGPRSTVREALKVPRQGRGVLSRHVSIAFGADLRPVLGDRRYSVVHVKNPQVTGILVHDDTLTGGTLIVGYRPEDGESLEDFTDDRCAELVGAAVGAPGVEVTIRSRFPWDMAEQVAESFVHGRVLLAGDAAHVVPPTGGYGANTGIADAHNLAWKLALVAAGVAGPGLVETYDAERRPVAVYTAEQGSLQLALRSGTATPEQQAAVADAVTVTSGQAYRSTAVVGEPDGADLPVASDPRELRGAPGTRAPYVELLRGGETVSTLDLFGRDFVLLTGEHGREWISAAVSASAGLGLKITARRVVPGTDAGAGTLADPDGDWSERYGGLRPEGAVLVRPDGVVAWRSPGADPGGEESAVLAAVLRSVLAR

Secondary structure (P-SEA, 3-state):
cccccccbbbccccaaaaaaaaaaaaacccbbbbbcccccccccccccccaaaaaaaaaaccaaaaaaaaccccccccccccccccccccccccccccccccccccccccccccaaaaaaaaaaaaaaaccccccccccccccccccbbbbbbbccccccbbbbccccccccccccaaaaaaccccccccccbbbbbbbbbcccccccccccccbbbbbcccccbbbbbccccccbbbbbbbbcccccccccccaaaaaaaaaaaaccccbbbbbcbbbbbbbbbbbbcccccccbbbccccccccccccccaaaaaaaaaaaaaaaaaaaaaccccaaaaaaaaaccaaaaaaaaaaaaaaaaaaaccccaaaaaacccccccccbbbbbccccccccccccccccccccccccccccccbbbbbbcccbbbbccccccccbbbbbcccaaaaaaaaaaaaaaaccccbbbbbbcccccccccccccccccccccccccccccccccccccccccccccccccaaaaaaaaaaaaaacc